Protein 1NXM (pdb70)

CATH classification: 2.60.120.10

Solvent-accessible surface area: 17260 Å² total; per-residue (Å²): 178,44,84,54,38,113,43,31,25,102,97,12,171,40,0,67,49,1,18,13,0,24,0,27,0,107,48,49,124,128,21,19,72,0,73,4,0,12,31,103,113,1,54,108,63,41,4,37,104,76,4,32,82,121,39,57,13,14,4,10,2,16,24,8,86,109,22,5,0,86,1,0,48,1,40,1,23,26,15,1,0,1,0,1,10,49,4,93,0,25,0,0,0,0,0,0,38,89,49,182,33,56,16,50,20,60,50,19,57,1,25,0,0,33,0,0,6,3,14,53,0,4,0,12,2,10,0,1,32,23,105,89,0,0,5,5,27,5,3,20,25,15,168,29,134,139,25,133,100,59,40,10,64,0,7,17,40,7,115,89,10,118,17,167,30,118,27,90,158,110,24,58,25,44,139,64,3,80,117,27,54,82,35,172,87,16,154,31,10,108,182,120,26,67,165,54,69,57,43,113,43,33,28,96,96,9,159,34,0,67,50,1,21,10,0,21,1,28,0,108,47,44,129,127,21,17,75,0,55,3,2,14,28,105,95,2,50,109,66,42,4,37,104,79,2,32,85,112,38,56,14,13,4,10,2,17,24,8,77,105,30,4,0,85,0,0,47,0,36,0,27,15,14,0,0,1,0,1,11,52,5,90,0,20,0,0,0,0,0,0,34,74,50,174,26,51,17,49,21,64,47,19,59,0,31,0,3,34,0,0,7,3,14,50,0,4,0,11,2,12,0,1,30,24,104,84,0,0,3,4,25,4,2,7,11,15,171,26,129,141,18,151,102,39,53,10,68,0,6,18,41,13,131,84,10,124,28,169,25,80,82,76,146,111,25,70,28,42,146,65,5,86,110,28,57,96,38,173,87,15,146,47,14,101,135,132,74,32

Foldseek 3Di:
DAADDDWAWDDDVLAPPKIKTFWHWDDDPVDTDTDQDDPVVVVVRPPDPVQCPVPAKDKDKDKDFAQAKDDFKQAQWKKKKAWDDAWKKWKKKAAQAPDDSHLGIDIDIGGRRMMMIGGRRITIMIGTHDRMTIMMMMTRDDDDPVLPVLMAGAAPPQVPRPDDHPCPPRHDYDPVNNDHHHSVPTDRHYPVSD/DLADDDWAWDAPVLAPPKIKTFWHWDDDPVDIDTPLDDPVVVVVRPNDPVQCVVPAKDKDKDKDFAQAKDFFKFFQWKKKKAWDDAWKKWKKKAQQADDDSHLGMDIDMGYRRMIMIGGHRITIMIGTHHGITIMMMMIRDDDDPLRVLSMAGAAPVQVVRPDDDPPNVRHDYDPVNNDHDHSVPIDRDYPVSD

Nearest PDB structures (foldseek):
  1nzc-assembly2_C  TM=9.655E-01  e=1.592E-36  Streptococcus suis
  6c46-assembly2_C  TM=8.383E-01  e=3.154E-16  Elizabethkingia anophelis NUHP1
  6c46-assembly3_E-2  TM=8.253E-01  e=4.400E-16  Elizabethkingia anophelis NUHP1
  2c0z-assembly1_A-2  TM=8.554E-01  e=1.452E-14  Streptomyces niveus NCIMB 11891
  7pwh-assembly1_AAA  TM=8.324E-01  e=3.340E-14  Streptomyces griseus

Secondary structure (DSSP, 8-state):
--SSPPPEEEE-TTSTT-EEEE--EEEETTEEEEEEEEHHHHTTTT--GGGGTT---EEEEEEEETTBEEEEEE-SS-EEEEE-SS--EEEEEEE-BSSTTTT-EEEEEE-TTEEEEE-TTEEEEEEE-SSEEEEEEEESS---GGGGGG-EE--TT-TTSS---S-STT-B--HHHHTSPPGGG--PBPGGG-/--SSPPPEEEE-TTSTT-EEEE--EEEETTEEEEEEEEHHHHGGGT--GGGGTT---EEEEEEEETTBEEEEEE-SS-EEEEE-SS--EEEEEEE-BSSTTTT-EEEEEE-TTEEEEE-TTEEEEEEE-SSEEEEEEEES----GGGGGG-EE--TT-TTSS---S-GGG-B--HHHHTPPPGGGS-PBPTTT-

Organism: Streptococcus suis (NCBI:txid1307)

Radius of gyration: 21.6 Å; Cα contacts (8 Å, |Δi|>4): 1024; chains: 2; bounding box: 50×59×51 Å

B-factor: mean 12.9, std 10.47, range [2.14, 67.16]

InterPro domains:
  IPR000888 dTDP-4-dehydrorhamnose 3,5-epimerase-like [PF00908] (17-188)
  IPR000888 dTDP-4-dehydrorhamnose 3,5-epimerase-like [PTHR21047] (11-188)
  IPR000888 dTDP-4-dehydrorhamnose 3,5-epimerase-like [cd00438] (17-183)
  IPR011051 RmlC-like cupin domain superfamily [SSF51182] (17-192)
  IPR014710 RmlC-like jelly roll fold [G3DSA:2.60.120.10] (1-197)

Sequence (388 aa):
NFFGKTLAARPVEEAIPGMMLEFDIPVHGDNRGWFFKENFQKEKKMMLPLGFPESFFAEGKLQNNVSSFSRKNVLRRGLHAEPWDKYISVADGGKVLGTWVDLREGETFGNTYQTVIDASKSSIFVPRGVANGFQVLSDFVAYSYLVNDYWWALELKPKYAFVNYADPSLDIKWENLEEAEVSEADENHPFLKDVKPLRKEDLNFFGKTLAARPVEAIPGMLEFDIPVHGDNRGWFKENFQKEKMLPLGFPESFFAEGKLQNNVSFSRKNVLRGLHAEPWDKYISSVADGGKVLGTWVDLREGETFGNTYQTVIDASKSSIFVPRGVANGFQVLSDFVAYSYLVNDYWALELKPKYAFVNYADPSLDIKWENLEEAEVSEADENHPFLKDVKPLRKEDL

Structure (mmCIF, N/CA/C/O backbone):
data_1NXM
#
_entry.id   1NXM
#
_cell.length_a   45.671
_cell.length_b   81.624
_cell.length_c   52.098
_cell.angle_alpha   90.00
_cell.angle_beta   108.80
_cell.angle_gamma   90.00
#
_symmetry.space_group_name_H-M   'P 1 21 1'
#
loop_
_entity.id
_entity.type
_entity.pdbx_description
1 polymer 'dTDP-6-deoxy-D-xylo-4-hexulose 3,5-epimerase'
2 water water
#
loop_
_atom_site.group_PDB
_atom_site.id
_atom_site.type_symbol
_atom_site.label_atom_id
_atom_site.label_alt_id
_atom_site.label_comp_id
_atom_site.label_asym_id
_atom_site.label_entity_id
_atom_site.label_seq_id
_atom_site.pdbx_PDB_ins_code
_atom_site.Cartn_x
_atom_site.Cartn_y
_atom_site.Cartn_z
_atom_site.occupancy
_atom_site.B_iso_or_equiv
_atom_site.auth_seq_id
_atom_site.auth_comp_id
_atom_site.auth_asym_id
_atom_site.auth_atom_id
_atom_site.pdbx_PDB_model_num
ATOM 1 N N . ASN A 1 4 ? -10.562 2.879 -2.093 1.00 21.23 4 ASN A N 1
ATOM 2 C CA . ASN A 1 4 ? -9.148 2.626 -2.488 1.00 20.91 4 ASN A CA 1
ATOM 3 C C . ASN A 1 4 ? -8.222 2.549 -1.280 1.00 18.34 4 ASN A C 1
ATOM 4 O O . ASN A 1 4 ? -7.159 3.192 -1.227 1.00 19.67 4 ASN A O 1
ATOM 9 N N . PHE A 1 5 ? -8.623 1.731 -0.317 1.00 14.19 5 PHE A N 1
ATOM 10 C CA . PHE A 1 5 ? -7.852 1.588 0.907 1.00 11.40 5 PHE A CA 1
ATOM 11 C C . PHE A 1 5 ? -7.729 0.122 1.289 1.00 9.91 5 PHE A C 1
ATOM 12 O O . PHE A 1 5 ? -6.625 -0.339 1.495 1.00 10.00 5 PHE A O 1
ATOM 20 N N . PHE A 1 6 ? -8.847 -0.592 1.373 1.00 8.29 6 PHE A N 1
ATOM 21 C CA . PHE A 1 6 ? -8.857 -1.981 1.831 1.00 8.05 6 PHE A CA 1
ATOM 22 C C . PHE A 1 6 ? -8.695 -2.994 0.702 1.00 7.91 6 PHE A C 1
ATOM 23 O O . PHE A 1 6 ? -9.135 -2.760 -0.421 1.00 9.35 6 PHE A O 1
ATOM 31 N N . GLY A 1 7 ? -8.063 -4.123 0.992 1.00 7.42 7 GLY A N 1
ATOM 32 C CA . GLY A 1 7 ? -8.089 -5.261 0.103 1.00 7.71 7 GLY A CA 1
ATOM 33 C C . GLY A 1 7 ? -7.172 -5.213 -1.098 1.00 8.30 7 GLY A C 1
ATOM 34 O O . GLY A 1 7 ? -7.349 -5.998 -2.014 1.00 9.67 7 GLY A O 1
ATOM 35 N N . LYS A 1 8 ? -6.219 -4.286 -1.134 1.00 7.76 8 LYS A N 1
ATOM 36 C CA . LYS A 1 8 ? -5.291 -4.215 -2.279 1.00 8.59 8 LYS A CA 1
ATOM 37 C C . LYS A 1 8 ? -4.405 -5.456 -2.346 1.00 8.75 8 LYS A C 1
ATOM 38 O O . LYS A 1 8 ? -4.125 -6.110 -1.346 1.00 9.74 8 LYS A O 1
ATOM 44 N N . THR A 1 9 ? -3.979 -5.779 -3.557 1.00 9.17 9 THR A N 1
ATOM 45 C CA . THR A 1 9 ? -2.950 -6.781 -3.780 1.00 9.69 9 THR A CA 1
ATOM 46 C C . THR A 1 9 ? -1.600 -6.139 -3.498 1.00 8.55 9 THR A C 1
ATOM 47 O O . THR A 1 9 ? -1.327 -5.005 -3.910 1.00 9.67 9 THR A O 1
ATOM 51 N N . LEU A 1 10 ? -0.756 -6.860 -2.787 1.00 7.98 10 LEU A N 1
ATOM 52 C CA . LEU A 1 10 ? 0.609 -6.426 -2.554 1.00 7.45 10 LEU A CA 1
ATOM 53 C C . LEU A 1 10 ? 1.337 -6.260 -3.898 1.00 7.55 10 LEU A C 1
ATOM 54 O O . LEU A 1 10 ? 1.376 -7.185 -4.698 1.00 9.05 10 LEU A O 1
ATOM 59 N N . ALA A 1 11 ? 1.879 -5.065 -4.122 1.00 7.84 11 ALA A N 1
ATOM 60 C CA . ALA A 1 11 ? 2.469 -4.725 -5.417 1.00 8.28 11 ALA A CA 1
ATOM 61 C C . ALA A 1 11 ? 3.438 -3.572 -5.242 1.00 8.51 11 ALA A C 1
ATOM 62 O O . ALA A 1 11 ? 3.318 -2.818 -4.301 1.00 9.00 11 ALA A O 1
ATOM 64 N N . ALA A 1 12 ? 4.352 -3.422 -6.198 1.00 8.20 12 ALA A N 1
ATOM 65 C CA . ALA A 1 12 ? 5.306 -2.332 -6.213 1.00 8.81 12 ALA A CA 1
ATOM 66 C C . ALA A 1 12 ? 5.339 -1.681 -7.570 1.00 9.25 12 ALA A C 1
ATOM 67 O O . ALA A 1 12 ? 5.260 -2.357 -8.590 1.00 10.96 12 ALA A O 1
ATOM 69 N N . ARG A 1 13 ? 5.485 -0.364 -7.592 1.00 8.97 13 ARG A N 1
ATOM 70 C CA . ARG A 1 13 ? 5.676 0.418 -8.813 1.00 9.11 13 ARG A CA 1
ATOM 71 C C . ARG A 1 13 ? 6.892 1.317 -8.615 1.00 9.52 13 ARG A C 1
ATOM 72 O O . ARG A 1 13 ? 6.989 2.045 -7.643 1.00 9.85 13 ARG A O 1
ATOM 80 N N . PRO A 1 14 ? 7.828 1.297 -9.541 1.00 9.59 14 PRO A N 1
ATOM 81 C CA . PRO A 1 14 ? 8.881 2.305 -9.530 1.00 9.94 14 PRO A CA 1
ATOM 82 C C . PRO A 1 14 ? 8.327 3.694 -9.769 1.00 10.01 14 PRO A C 1
ATOM 83 O O . PRO A 1 14 ? 7.314 3.897 -10.422 1.00 11.97 14 PRO A O 1
ATOM 87 N N . VAL A 1 15 ? 9.024 4.678 -9.231 1.00 10.07 15 VAL A N 1
ATOM 88 C CA . VAL A 1 15 ? 8.722 6.076 -9.472 1.00 10.27 15 VAL A CA 1
ATOM 89 C C . VAL A 1 15 ? 9.729 6.495 -10.533 1.00 10.19 15 VAL A C 1
ATOM 90 O O . VAL A 1 15 ? 10.921 6.620 -10.254 1.00 10.06 15 VAL A O 1
ATOM 94 N N A GLU A 1 16 ? 9.261 6.690 -11.756 0.70 11.47 16 GLU A N 1
ATOM 95 N N B GLU A 1 16 ? 9.257 6.661 -11.764 0.30 10.75 16 GLU A N 1
ATOM 96 C CA A GLU A 1 16 ? 10.176 6.898 -12.869 0.70 12.62 16 GLU A CA 1
ATOM 97 C CA B GLU A 1 16 ? 10.137 6.952 -12.892 0.30 11.27 16 GLU A CA 1
ATOM 98 C C A GLU A 1 16 ? 11.047 8.161 -12.755 0.70 11.82 16 GLU A C 1
ATOM 99 C C B GLU A 1 16 ? 11.091 8.111 -12.624 0.30 10.95 16 GLU A C 1
ATOM 100 O O A GLU A 1 16 ? 12.170 8.176 -13.240 0.70 12.34 16 GLU A O 1
ATOM 101 O O B GLU A 1 16 ? 12.297 8.002 -12.858 0.30 10.80 16 GLU A O 1
ATOM 112 N N . ALA A 1 17 ? 10.543 9.199 -12.094 1.00 10.68 17 ALA A N 1
ATOM 113 C CA . ALA A 1 17 ? 11.290 10.449 -11.953 1.00 10.21 17 ALA A CA 1
ATOM 114 C C . ALA A 1 17 ? 12.441 10.354 -10.942 1.00 9.14 17 ALA A C 1
ATOM 115 O O . ALA A 1 17 ? 13.372 11.172 -10.986 1.00 8.56 17 ALA A O 1
ATOM 117 N N . ILE A 1 18 ? 12.391 9.362 -10.048 1.00 8.20 18 ILE A N 1
ATOM 118 C CA . ILE A 1 18 ? 13.370 9.235 -8.967 1.00 7.94 18 ILE A CA 1
ATOM 119 C C . ILE A 1 18 ? 13.889 7.798 -8.919 1.00 7.82 18 ILE A C 1
ATOM 120 O O . ILE A 1 18 ? 13.306 6.937 -8.255 1.00 7.68 18 ILE A O 1
ATOM 125 N N . PRO A 1 19 ? 14.978 7.528 -9.634 1.00 7.87 19 PRO A N 1
ATOM 126 C CA . PRO A 1 19 ? 15.533 6.177 -9.698 1.00 8.65 19 PRO A CA 1
ATOM 127 C C . PRO A 1 19 ? 15.723 5.568 -8.322 1.00 8.15 19 PRO A C 1
ATOM 128 O O . PRO A 1 19 ? 16.201 6.215 -7.404 1.00 8.28 19 PRO A O 1
ATOM 132 N N . GLY A 1 20 ? 15.306 4.309 -8.179 1.00 7.13 20 GLY A N 1
ATOM 133 C CA . GLY A 1 20 ? 15.428 3.591 -6.926 1.00 7.37 20 GLY A CA 1
ATOM 134 C C . GLY A 1 20 ? 14.229 3.674 -6.008 1.00 7.04 20 GLY A C 1
ATOM 135 O O . GLY A 1 20 ? 14.056 2.851 -5.110 1.00 8.42 20 GLY A O 1
ATOM 136 N N A MET A 1 21 ? 13.392 4.677 -6.223 0.40 7.31 21 MET A N 1
ATOM 137 N N B MET A 1 21 ? 13.410 4.704 -6.158 0.60 6.49 21 MET A N 1
ATOM 138 C CA A MET A 1 21 ? 12.187 4.879 -5.434 0.40 7.38 21 MET A CA 1
ATOM 139 C CA B MET A 1 21 ? 12.214 4.778 -5.341 0.60 6.26 21 MET A CA 1
ATOM 140 C C A MET A 1 21 ? 11.105 3.860 -5.810 0.40 6.81 21 MET A C 1
ATOM 141 C C B MET A 1 21 ? 11.180 3.772 -5.786 0.60 6.12 21 MET A C 1
ATOM 142 O O A MET A 1 21 ? 10.862 3.638 -7.007 0.40 7.05 21 MET A O 1
ATOM 143 O O B MET A 1 21 ? 11.044 3.469 -6.976 0.60 7.31 21 MET A O 1
ATOM 152 N N . LEU A 1 22 ? 10.465 3.233 -4.827 1.00 6.33 22 LEU A N 1
ATOM 153 C CA . LEU A 1 22 ? 9.368 2.301 -5.071 1.00 6.92 22 LEU A CA 1
ATOM 154 C C . LEU A 1 22 ? 8.169 2.664 -4.247 1.00 6.94 22 LEU A C 1
ATOM 155 O O . LEU A 1 22 ? 8.302 2.990 -3.071 1.00 8.95 22 LEU A O 1
ATOM 160 N N . GLU A 1 23 ? 6.996 2.606 -4.854 1.00 6.42 23 GLU A N 1
ATOM 161 C CA . GLU A 1 23 ? 5.743 2.752 -4.133 1.00 7.19 23 GLU A CA 1
ATOM 162 C C . GLU A 1 23 ? 5.063 1.397 -4.027 1.00 6.88 23 GLU A C 1
ATOM 163 O O . GLU A 1 23 ? 4.948 0.706 -5.019 1.00 8.42 23 GLU A O 1
ATOM 169 N N . PHE A 1 24 ? 4.660 1.021 -2.823 1.00 6.87 24 PHE A N 1
ATOM 170 C CA . PHE A 1 24 ? 3.989 -0.236 -2.575 1.00 6.74 24 PHE A CA 1
ATOM 171 C C . PHE A 1 24 ? 2.535 -0.053 -2.210 1.00 6.51 24 PHE A C 1
ATOM 172 O O . PHE A 1 24 ? 2.182 0.778 -1.380 1.00 8.09 24 PHE A O 1
ATOM 180 N N . ASP A 1 25 ? 1.688 -0.874 -2.801 1.00 6.73 25 ASP A N 1
ATOM 181 C CA . ASP A 1 25 ? 0.347 -1.119 -2.279 1.00 6.41 25 ASP A CA 1
ATOM 182 C C . ASP A 1 25 ? 0.417 -2.215 -1.225 1.00 5.72 25 ASP A C 1
ATOM 183 O O . ASP A 1 25 ? 1.004 -3.287 -1.477 1.00 7.15 25 ASP A O 1
ATOM 188 N N . ILE A 1 26 ? -0.160 -1.943 -0.062 1.00 5.55 26 ILE A N 1
ATOM 189 C CA . ILE A 1 26 ? -0.155 -2.843 1.071 1.00 5.04 26 ILE A CA 1
ATOM 190 C C . ILE A 1 26 ? -1.567 -3.338 1.317 1.00 5.12 26 ILE A C 1
ATOM 191 O O . ILE A 1 26 ? -2.490 -2.516 1.452 1.00 5.90 26 ILE A O 1
ATOM 196 N N . PRO A 1 27 ? -1.755 -4.647 1.406 1.00 5.51 27 PRO A N 1
ATOM 197 C CA . PRO A 1 27 ? -3.079 -5.172 1.759 1.00 5.27 27 PRO A CA 1
ATOM 198 C C . PRO A 1 27 ? -3.476 -4.808 3.183 1.00 4.78 27 PRO A C 1
ATOM 199 O O . PRO A 1 27 ? -2.747 -5.101 4.121 1.00 6.02 27 PRO A O 1
ATOM 203 N N . VAL A 1 28 ? -4.618 -4.144 3.310 1.00 4.98 28 VAL A N 1
ATOM 204 C CA . VAL A 1 28 ? -5.202 -3.801 4.608 1.00 5.22 28 VAL A CA 1
ATOM 205 C C . VAL A 1 28 ? -6.585 -4.427 4.671 1.00 5.54 28 VAL A C 1
ATOM 206 O O . VAL A 1 28 ? -7.405 -4.241 3.769 1.00 6.60 28 VAL A O 1
ATOM 210 N N . HIS A 1 29 ? -6.817 -5.209 5.707 1.00 5.31 29 HIS A N 1
ATOM 211 C CA . HIS A 1 29 ? -8.027 -6.005 5.829 1.00 5.58 29 HIS A CA 1
ATOM 212 C C . HIS A 1 29 ? -8.863 -5.560 6.986 1.00 5.51 29 HIS A C 1
ATOM 213 O O . HIS A 1 29 ? -8.384 -5.576 8.105 1.00 5.45 29 HIS A O 1
ATOM 220 N N . GLY A 1 30 ? -10.114 -5.201 6.719 1.00 6.56 30 GLY A N 1
ATOM 221 C CA . GLY A 1 30 ? -11.060 -4.741 7.718 1.00 6.66 30 GLY A CA 1
ATOM 222 C C . GLY A 1 30 ? -11.916 -3.621 7.182 1.00 7.30 30 GLY A C 1
ATOM 223 O O . GLY A 1 30 ? -12.303 -3.623 6.013 1.00 8.83 30 GLY A O 1
ATOM 224 N N . ASP A 1 31 ? -12.235 -2.667 8.046 1.00 8.00 31 ASP A N 1
ATOM 225 C CA . ASP A 1 31 ? -13.041 -1.520 7.693 1.00 8.59 31 ASP A CA 1
ATOM 226 C C . ASP A 1 31 ? -12.746 -0.385 8.652 1.00 8.34 31 ASP A C 1
ATOM 227 O O . ASP A 1 31 ? -11.754 -0.456 9.370 1.00 9.26 31 ASP A O 1
ATOM 232 N N . ASN A 1 32 ? -13.592 0.643 8.674 1.00 8.92 32 ASN A N 1
ATOM 233 C CA . ASN A 1 32 ? -13.396 1.809 9.541 1.00 10.07 32 ASN A CA 1
ATOM 234 C C . ASN A 1 32 ? -13.260 1.463 11.025 1.00 9.12 32 ASN A C 1
ATOM 235 O O . ASN A 1 32 ? -12.657 2.215 11.798 1.00 10.53 32 ASN A O 1
ATOM 240 N N . ARG A 1 33 ? -13.845 0.346 11.437 1.00 7.59 33 ARG A N 1
ATOM 241 C CA . ARG A 1 33 ? -13.831 -0.064 12.846 1.00 6.98 33 ARG A CA 1
ATOM 242 C C . ARG A 1 33 ? -12.522 -0.692 13.295 1.00 7.00 33 ARG A C 1
ATOM 243 O O . ARG A 1 33 ? -12.253 -0.793 14.499 1.00 7.42 33 ARG A O 1
ATOM 251 N N . GLY A 1 34 ? -11.709 -1.141 12.349 1.00 6.78 34 GLY A N 1
ATOM 252 C CA . GLY A 1 34 ? -10.478 -1.814 12.695 1.00 7.42 34 GLY A CA 1
ATOM 253 C C . GLY A 1 34 ? -9.965 -2.643 11.538 1.00 6.79 34 GLY A C 1
ATOM 254 O O . GLY A 1 34 ? -10.731 -3.122 10.696 1.00 8.25 34 GLY A O 1
ATOM 255 N N . TRP A 1 35 ? -8.657 -2.827 11.499 1.00 5.32 35 TRP A N 1
ATOM 256 C CA . TRP A 1 35 ? -8.028 -3.558 10.407 1.00 4.57 35 TRP A CA 1
ATOM 257 C C . TRP A 1 35 ? -6.669 -4.088 10.781 1.00 4.51 35 TRP A C 1
ATOM 258 O O . TRP A 1 35 ? -6.147 -3.813 11.860 1.00 5.48 35 TRP A O 1
ATOM 269 N N A PHE A 1 36 ? -6.115 -4.878 9.865 0.30 4.42 36 PHE A N 1
ATOM 270 N N B PHE A 1 36 ? -6.076 -4.843 9.879 0.70 4.69 36 PHE A N 1
ATOM 271 C CA A PHE A 1 36 ? -4.816 -5.532 10.008 0.30 4.71 36 PHE A CA 1
ATOM 272 C CA B PHE A 1 36 ? -4.725 -5.344 10.081 0.70 5.55 36 PHE A CA 1
ATOM 273 C C A PHE A 1 36 ? -4.023 -5.347 8.707 0.30 4.71 36 PHE A C 1
ATOM 274 C C B PHE A 1 36 ? -4.018 -5.411 8.742 0.70 5.63 36 PHE A C 1
ATOM 275 O O A PHE A 1 36 ? -4.603 -5.234 7.627 0.30 4.42 36 PHE A O 1
ATOM 276 O O B PHE A 1 36 ? -4.641 -5.563 7.687 0.70 5.40 36 PHE A O 1
ATOM 291 N N . LYS A 1 37 ? -2.696 -5.299 8.810 1.00 5.11 37 LYS A N 1
ATOM 292 C CA . LYS A 1 37 ? -1.836 -5.386 7.639 1.00 4.72 37 LYS A CA 1
ATOM 293 C C . LYS A 1 37 ? -0.497 -5.994 7.987 1.00 5.64 37 LYS A C 1
AT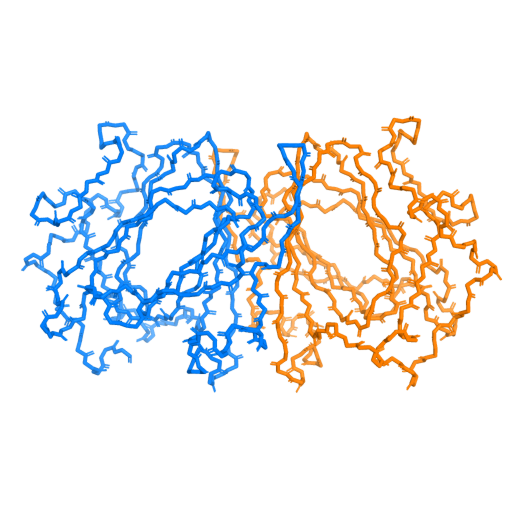OM 294 O O . LYS A 1 37 ? -0.013 -5.875 9.107 1.00 5.97 37 LYS A O 1
ATOM 300 N N . GLU A 1 38 ? 0.106 -6.597 6.984 1.00 6.16 38 GLU A N 1
ATOM 301 C CA . GLU A 1 38 ? 1.531 -6.891 6.987 1.00 6.60 38 GLU A CA 1
ATOM 302 C C . GLU A 1 38 ? 2.213 -5.700 6.325 1.00 7.43 38 GLU A C 1
ATOM 303 O O . GLU A 1 38 ? 2.244 -5.572 5.102 1.00 9.68 38 GLU A O 1
ATOM 309 N N . ASN A 1 39 ? 2.671 -4.764 7.137 1.00 7.31 39 ASN A N 1
ATOM 310 C CA . ASN A 1 39 ? 3.290 -3.548 6.651 1.00 8.04 39 ASN A CA 1
ATOM 311 C C . ASN A 1 39 ? 4.614 -3.758 5.920 1.00 8.14 39 ASN A C 1
ATOM 312 O O . ASN A 1 39 ? 4.943 -3.005 5.010 1.00 9.69 39 ASN A O 1
ATOM 317 N N . PHE A 1 40 ? 5.391 -4.731 6.353 1.00 8.36 40 PHE A N 1
ATOM 318 C CA . PHE A 1 40 ? 6.643 -5.104 5.723 1.00 8.56 40 PHE A CA 1
ATOM 319 C C . PHE A 1 40 ? 6.795 -6.600 5.841 1.00 8.02 40 PHE A C 1
ATOM 320 O O . PHE A 1 40 ? 6.588 -7.172 6.900 1.00 8.24 40 PHE A O 1
ATOM 328 N N . GLN A 1 41 ? 7.172 -7.246 4.751 1.00 8.19 41 GLN A N 1
ATOM 329 C CA . GLN A 1 41 ? 7.393 -8.681 4.749 1.00 8.30 41 GLN A CA 1
ATOM 330 C C . GLN A 1 41 ? 8.566 -8.956 3.809 1.00 7.75 41 GLN A C 1
ATOM 331 O O . GLN A 1 41 ? 8.459 -8.800 2.606 1.00 8.36 41 GLN A O 1
ATOM 337 N N . LYS A 1 42 ? 9.743 -9.208 4.376 1.00 8.53 42 LYS A N 1
ATOM 338 C CA . LYS A 1 42 ? 10.991 -9.193 3.606 1.00 8.58 42 LYS A CA 1
ATOM 339 C C . LYS A 1 42 ? 10.968 -10.217 2.463 1.00 9.08 42 LYS A C 1
ATOM 340 O O . LYS A 1 42 ? 11.373 -9.933 1.350 1.00 9.17 42 LYS A O 1
ATOM 346 N N . GLU A 1 43 ? 10.491 -11.416 2.752 1.00 9.31 43 GLU A N 1
ATOM 347 C CA . GLU A 1 43 ? 10.451 -12.499 1.761 1.00 10.83 43 GLU A CA 1
ATOM 348 C C . GLU A 1 43 ? 9.556 -12.195 0.555 1.00 9.74 43 GLU A C 1
ATOM 349 O O . GLU A 1 43 ? 9.893 -12.548 -0.576 1.00 11.68 43 GLU A O 1
ATOM 355 N N A LYS A 1 44 ? 8.450 -11.519 0.782 0.50 9.41 44 LYS A N 1
ATOM 356 N N B LYS A 1 44 ? 8.398 -11.580 0.810 0.50 10.06 44 LYS A N 1
ATOM 357 C CA A LYS A 1 44 ? 7.596 -11.131 -0.318 0.50 8.93 44 LYS A CA 1
ATOM 358 C CA B LYS A 1 44 ? 7.398 -11.222 -0.216 0.50 10.05 44 LYS A CA 1
ATOM 359 C C A LYS A 1 44 ? 8.065 -9.854 -0.998 0.50 8.81 44 LYS A C 1
ATOM 360 C C B LYS A 1 44 ? 7.785 -9.949 -0.969 0.50 9.96 44 LYS A C 1
ATOM 361 O O A LYS A 1 44 ? 7.884 -9.712 -2.208 0.50 8.61 44 LYS A O 1
ATOM 362 O O B LYS A 1 44 ? 7.301 -9.670 -2.074 0.50 10.37 44 LYS A O 1
ATOM 373 N N A MET A 1 45 ? 8.696 -8.934 -0.267 0.70 8.30 45 MET A N 1
ATOM 374 N N B MET A 1 45 ? 8.632 -9.142 -0.318 0.30 9.27 45 MET A N 1
ATOM 375 C CA A MET A 1 45 ? 8.992 -7.644 -0.886 0.70 8.68 45 MET A CA 1
ATOM 376 C CA B MET A 1 45 ? 8.987 -7.787 -0.793 0.30 9.20 45 MET A CA 1
ATOM 377 C C A MET A 1 45 ? 10.279 -7.656 -1.693 0.70 8.20 45 MET A C 1
ATOM 378 C C B MET A 1 45 ? 10.185 -7.773 -1.722 0.30 8.90 45 MET A C 1
ATOM 379 O O A MET A 1 45 ? 10.414 -6.878 -2.632 0.70 7.59 45 MET A O 1
ATOM 380 O O B MET A 1 45 ? 10.197 -7.038 -2.706 0.30 9.15 45 MET A O 1
ATOM 389 N N . LEU A 1 46 ? 11.203 -8.562 -1.387 1.00 8.57 46 LEU A N 1
ATOM 390 C CA . LEU A 1 46 ? 12.421 -8.666 -2.213 1.00 9.35 46 LEU A CA 1
ATOM 391 C C . LEU A 1 46 ? 12.076 -8.945 -3.696 1.00 9.73 46 LEU A C 1
ATOM 392 O O . LEU A 1 46 ? 12.565 -8.246 -4.602 1.00 10.81 46 LEU A O 1
ATOM 397 N N . PRO A 1 47 ? 11.245 -9.951 -3.993 1.00 10.75 47 PRO A N 1
ATOM 398 C CA . PRO A 1 47 ? 10.898 -10.185 -5.416 1.00 11.09 47 PRO A CA 1
ATOM 399 C C . PRO A 1 47 ? 10.130 -9.063 -6.115 1.00 11.40 47 PRO A C 1
ATOM 400 O O . PRO A 1 47 ? 10.111 -9.003 -7.332 1.00 12.56 47 PRO A O 1
ATOM 404 N N . LEU A 1 48 ? 9.492 -8.179 -5.356 1.00 11.15 48 LEU A N 1
ATOM 405 C CA . LEU A 1 48 ? 8.826 -6.997 -5.921 1.00 11.60 48 LEU A CA 1
ATOM 406 C C . LEU A 1 48 ? 9.776 -5.838 -6.203 1.00 11.76 48 LEU A C 1
ATOM 407 O O . LEU A 1 48 ? 9.365 -4.802 -6.719 1.00 14.37 48 LEU A O 1
ATOM 412 N N . GLY A 1 49 ? 11.035 -5.992 -5.809 1.00 11.12 49 GLY A N 1
ATOM 413 C CA . GLY A 1 49 ? 12.062 -5.020 -6.091 1.00 10.85 49 GLY A CA 1
ATOM 414 C C . GLY A 1 49 ? 12.613 -4.302 -4.870 1.00 10.33 49 GLY A C 1
ATOM 415 O O . GLY A 1 49 ? 13.498 -3.484 -5.017 1.00 10.38 49 GLY A O 1
ATOM 416 N N . PHE A 1 50 ? 12.115 -4.573 -3.671 1.00 9.74 50 PHE A N 1
ATOM 417 C CA . PHE A 1 50 ? 12.733 -3.992 -2.475 1.00 8.86 50 PHE A CA 1
ATOM 418 C C . PHE A 1 50 ? 14.215 -4.399 -2.475 1.00 8.87 50 PHE A C 1
ATOM 419 O O . PHE A 1 50 ? 14.511 -5.603 -2.611 1.00 9.24 50 PHE A O 1
ATOM 427 N N . PRO A 1 51 ? 15.157 -3.448 -2.404 1.00 8.54 51 PRO A N 1
ATOM 428 C CA . PRO A 1 51 ? 16.560 -3.805 -2.674 1.00 8.86 51 PRO A CA 1
ATOM 429 C C . PRO A 1 51 ? 17.239 -4.631 -1.586 1.00 8.28 51 PRO A C 1
ATOM 430 O O . PRO A 1 51 ? 17.155 -4.282 -0.406 1.00 7.98 51 PRO A O 1
ATOM 434 N N . GLU A 1 52 ? 17.919 -5.701 -1.995 1.00 8.93 52 GLU A N 1
ATOM 435 C CA . GLU A 1 52 ? 18.738 -6.479 -1.057 1.00 9.70 52 GLU A CA 1
ATOM 436 C C . GLU A 1 52 ? 19.768 -5.606 -0.335 1.00 9.33 52 GLU A C 1
ATOM 437 O O . GLU A 1 52 ? 20.092 -5.860 0.820 1.00 10.07 52 GLU A O 1
ATOM 443 N N . SER A 1 53 ? 20.247 -4.553 -0.982 1.00 9.08 53 SER A N 1
ATOM 444 C CA . SER A 1 53 ? 21.254 -3.683 -0.378 1.00 9.19 53 SER A CA 1
ATOM 445 C C . SER A 1 53 ? 20.757 -3.046 0.903 1.00 8.61 53 SER A C 1
ATOM 446 O O . SER A 1 53 ? 21.556 -2.700 1.751 1.00 9.84 53 SER A O 1
ATOM 449 N N . PHE A 1 54 ? 19.447 -2.939 1.076 1.00 7.84 54 PHE A N 1
ATOM 450 C CA . PHE A 1 54 ? 18.921 -2.404 2.336 1.00 7.75 54 PHE A CA 1
ATOM 451 C C . PHE A 1 54 ? 19.436 -3.171 3.553 1.00 7.63 54 PHE A C 1
ATOM 452 O O . PHE A 1 54 ? 19.697 -2.586 4.591 1.00 8.64 54 PHE A O 1
ATOM 460 N N . PHE A 1 55 ? 19.589 -4.486 3.376 1.00 7.79 55 PHE A N 1
ATOM 461 C CA . PHE A 1 55 ? 19.952 -5.400 4.436 1.00 7.79 55 PHE A CA 1
ATOM 462 C C . PHE A 1 55 ? 21.408 -5.746 4.544 1.00 7.24 55 PHE A C 1
ATOM 463 O O . PHE A 1 55 ? 21.783 -6.529 5.414 1.00 7.37 55 PHE A O 1
ATOM 471 N N . ALA A 1 56 ? 22.231 -5.167 3.680 1.00 7.39 56 ALA A N 1
ATOM 472 C CA . ALA A 1 56 ? 23.608 -5.622 3.521 1.00 7.49 56 ALA A CA 1
ATOM 473 C C . ALA A 1 56 ? 24.483 -5.540 4.760 1.00 7.20 56 ALA A C 1
ATOM 474 O O . ALA A 1 56 ? 25.416 -6.323 4.895 1.00 7.95 56 ALA A O 1
ATOM 476 N N . GLU A 1 57 ? 24.223 -4.589 5.654 1.00 7.60 57 GLU A N 1
ATOM 477 C CA . GLU A 1 57 ? 25.060 -4.412 6.854 1.00 7.53 57 GLU A CA 1
ATOM 478 C C . GLU A 1 57 ? 24.382 -4.930 8.112 1.00 7.01 57 GLU A C 1
ATOM 479 O O . GLU A 1 57 ? 24.929 -4.831 9.200 1.00 8.28 57 GLU A O 1
ATOM 485 N N . GLY A 1 58 ? 23.170 -5.447 7.993 1.00 7.39 58 GLY A N 1
ATOM 486 C CA . GLY A 1 58 ? 22.473 -5.964 9.158 1.00 7.93 58 GLY A CA 1
ATOM 487 C C . GLY A 1 58 ? 22.072 -4.866 10.156 1.00 7.90 58 GLY A C 1
ATOM 488 O O . GLY A 1 58 ? 21.963 -5.123 11.363 1.00 11.03 58 GLY A O 1
ATOM 489 N N . LYS A 1 59 ? 21.834 -3.661 9.680 1.00 6.76 59 LYS A N 1
ATOM 490 C CA . LYS A 1 59 ? 21.442 -2.555 10.554 1.00 6.67 59 LYS A CA 1
ATOM 491 C C . LYS A 1 59 ? 19.960 -2.279 10.413 1.00 7.30 59 LYS A C 1
ATOM 492 O O . LYS A 1 59 ? 19.424 -2.302 9.307 1.00 9.19 59 LYS A O 1
ATOM 498 N N . LEU A 1 60 ? 19.296 -1.993 11.528 1.00 6.01 60 LEU A N 1
ATOM 499 C CA . LEU A 1 60 ? 17.862 -1.796 11.528 1.00 6.04 60 LEU A CA 1
ATOM 500 C C . LEU A 1 60 ? 17.446 -0.852 12.635 1.00 4.94 60 LEU A C 1
ATOM 501 O O . LEU A 1 60 ? 17.792 -1.038 13.804 1.00 5.04 60 LEU A O 1
ATOM 506 N N . GLN A 1 61 ? 16.638 0.113 12.261 1.00 5.27 61 GLN A N 1
ATOM 507 C CA . GLN A 1 61 ? 16.008 1.034 13.203 1.00 4.96 61 GLN A CA 1
ATOM 508 C C . GLN A 1 61 ? 14.620 1.383 12.690 1.00 5.35 61 GLN A C 1
ATOM 509 O O . GLN A 1 61 ? 14.420 1.591 11.508 1.00 7.10 61 GLN A O 1
ATOM 515 N N . ASN A 1 62 ? 13.670 1.424 13.623 1.00 5.09 62 ASN A N 1
ATOM 516 C CA . ASN A 1 62 ? 12.292 1.831 13.330 1.00 5.36 62 ASN A CA 1
ATOM 517 C C . ASN A 1 62 ? 11.998 3.058 14.157 1.00 5.06 62 ASN A C 1
ATOM 518 O O . ASN A 1 62 ? 12.035 2.984 15.389 1.00 5.75 62 ASN A O 1
ATOM 523 N N . ASN A 1 63 ? 11.713 4.172 13.492 1.00 5.54 63 ASN A N 1
ATOM 524 C CA . ASN A 1 63 ? 11.307 5.398 14.144 1.00 5.42 63 ASN A CA 1
ATOM 525 C C . ASN A 1 63 ? 9.818 5.607 13.930 1.00 5.63 63 ASN A C 1
ATOM 526 O O . ASN A 1 63 ? 9.270 5.226 12.903 1.00 6.65 63 ASN A O 1
ATOM 531 N N . VAL A 1 64 ? 9.190 6.261 14.900 1.00 5.47 64 VAL A N 1
ATOM 532 C CA . VAL A 1 64 ? 7.789 6.622 14.800 1.00 5.57 64 VAL A CA 1
ATOM 533 C C . VAL A 1 64 ? 7.611 8.062 15.228 1.00 5.78 64 VAL A C 1
ATOM 534 O O . VAL A 1 64 ? 8.106 8.469 16.267 1.00 6.33 64 VAL A O 1
ATOM 538 N N A SER A 1 65 ? 6.880 8.829 14.442 0.70 6.33 65 SER A N 1
ATOM 539 N N B SER A 1 65 ? 6.908 8.825 14.389 0.30 6.06 65 SER A N 1
ATOM 540 C CA A SER A 1 65 ? 6.443 10.133 14.911 0.70 6.92 65 SER A CA 1
ATOM 541 C CA B SER A 1 65 ? 6.422 10.168 14.708 0.30 6.37 65 SER A CA 1
ATOM 542 C C A SER A 1 65 ? 4.927 10.205 14.829 0.70 6.56 65 SER A C 1
ATOM 543 C C B SER A 1 65 ? 4.898 10.086 14.892 0.30 5.85 65 SER A C 1
ATOM 544 O O A SER A 1 65 ? 4.286 9.746 13.876 0.70 8.00 65 SER A O 1
ATOM 545 O O B SER A 1 65 ? 4.208 9.310 14.231 0.30 6.35 65 SER A O 1
ATOM 550 N N . PHE A 1 66 ? 4.386 10.866 15.828 1.00 5.74 66 PHE A N 1
ATOM 551 C CA . PHE A 1 66 ? 2.952 11.073 15.971 1.00 5.74 66 PHE A CA 1
ATOM 552 C C . PHE A 1 66 ? 2.747 12.571 15.852 1.00 5.80 66 PHE A C 1
ATOM 553 O O . PHE A 1 66 ? 3.264 13.329 16.660 1.00 6.71 66 PHE A O 1
ATOM 561 N N . SER A 1 67 ? 1.991 12.993 14.834 1.00 5.92 67 SER A N 1
ATOM 562 C CA . SER A 1 67 ? 1.914 14.396 14.457 1.00 6.14 67 SER A CA 1
ATOM 563 C C . SER A 1 67 ? 0.503 14.803 14.138 1.00 5.48 67 SER A C 1
ATOM 564 O O . SER A 1 67 ? -0.283 13.991 13.682 1.00 6.64 67 SER A O 1
ATOM 567 N N . ARG A 1 68 ? 0.212 16.080 14.319 1.00 6.59 68 ARG A N 1
ATOM 568 C CA . ARG A 1 68 ? -1.112 16.625 14.091 1.00 7.25 68 ARG A CA 1
ATOM 569 C C . ARG A 1 68 ? -1.281 17.302 12.744 1.00 6.19 68 ARG A C 1
ATOM 570 O O . ARG A 1 68 ? -0.319 17.651 12.081 1.00 6.61 68 ARG A O 1
ATOM 578 N N . LYS A 1 69 ? -2.537 17.497 12.362 1.00 6.68 69 LYS A N 1
ATOM 579 C CA . LYS A 1 69 ? -2.897 18.139 11.112 1.00 5.94 69 LYS A CA 1
ATOM 580 C C . LYS A 1 69 ? -2.082 19.393 10.857 1.00 6.05 69 LYS A C 1
ATOM 581 O O . LYS A 1 69 ? -1.901 20.226 11.731 1.00 6.67 69 LYS A O 1
ATOM 587 N N . ASN A 1 70 ? -1.626 19.509 9.620 1.00 6.20 70 ASN A N 1
ATOM 588 C CA . ASN A 1 70 ? -0.875 20.658 9.082 1.00 6.77 70 ASN A CA 1
ATOM 589 C C . ASN A 1 70 ? 0.589 20.719 9.439 1.00 5.91 70 ASN A C 1
ATOM 590 O O . ASN A 1 70 ? 1.303 21.516 8.850 1.00 6.35 70 ASN A O 1
ATOM 595 N N . VAL A 1 71 ? 1.061 19.859 10.334 1.00 6.41 71 VAL A N 1
ATOM 596 C CA . VAL A 1 71 ? 2.497 19.701 10.554 1.00 5.80 71 VAL A CA 1
ATOM 597 C C . VAL A 1 71 ? 3.132 19.355 9.219 1.00 5.83 71 VAL A C 1
ATOM 598 O O . VAL A 1 71 ? 2.645 18.485 8.479 1.00 6.28 71 VAL A O 1
ATOM 602 N N . LEU A 1 72 ? 4.230 20.036 8.917 1.00 5.93 72 LEU A N 1
ATOM 603 C CA . LEU A 1 72 ? 4.923 19.863 7.659 1.00 5.85 72 LEU A CA 1
ATOM 604 C C . LEU A 1 72 ? 6.394 19.733 8.022 1.00 6.33 72 LEU A C 1
ATOM 605 O O . LEU A 1 72 ? 6.982 20.648 8.610 1.00 7.44 72 LEU A O 1
ATOM 610 N N A ARG A 1 73 ? 6.967 18.556 7.729 0.70 6.31 73 ARG A N 1
ATOM 611 N N B ARG A 1 73 ? 6.990 18.592 7.688 0.30 6.28 73 ARG A N 1
ATOM 612 C CA A ARG A 1 73 ? 8.359 18.223 8.006 0.70 7.38 73 ARG A CA 1
ATOM 613 C CA B ARG A 1 73 ? 8.379 18.334 8.008 0.30 6.94 73 ARG A CA 1
ATOM 614 C C A ARG A 1 73 ? 9.084 18.011 6.680 0.70 6.57 73 ARG A C 1
ATOM 615 C C B ARG A 1 73 ? 9.140 17.918 6.765 0.30 6.65 73 ARG A C 1
ATOM 616 O O A ARG A 1 73 ? 8.539 17.404 5.748 0.70 7.66 73 ARG A O 1
ATOM 617 O O B ARG A 1 73 ? 8.691 17.053 6.010 0.30 6.95 73 ARG A O 1
ATOM 632 N N . GLY A 1 74 ? 10.319 18.510 6.590 1.00 7.01 74 GLY A N 1
ATOM 633 C CA . GLY A 1 74 ? 11.159 18.228 5.451 1.00 7.45 74 GLY A CA 1
ATOM 634 C C . GLY A 1 74 ? 11.835 19.477 4.926 1.00 6.70 74 GLY A C 1
ATOM 635 O O . GLY A 1 74 ? 11.694 20.541 5.521 1.00 7.42 74 GLY A O 1
ATOM 636 N N . LEU A 1 75 ? 12.568 19.396 3.827 1.00 6.32 75 LEU A N 1
ATOM 637 C CA . LEU A 1 75 ? 12.808 18.183 3.049 1.00 6.41 75 LEU A CA 1
ATOM 638 C C . LEU A 1 75 ? 14.225 17.724 3.346 1.00 6.33 75 LEU A C 1
ATOM 639 O O . LEU A 1 75 ? 15.174 18.470 3.151 1.00 7.05 75 LEU A O 1
ATOM 644 N N . HIS A 1 76 ? 14.365 16.520 3.896 1.00 6.28 76 HIS A N 1
ATOM 645 C CA . HIS A 1 76 ? 15.629 16.025 4.417 1.00 6.87 76 HIS A CA 1
ATOM 646 C C . HIS A 1 76 ? 16.099 14.778 3.673 1.00 6.74 76 H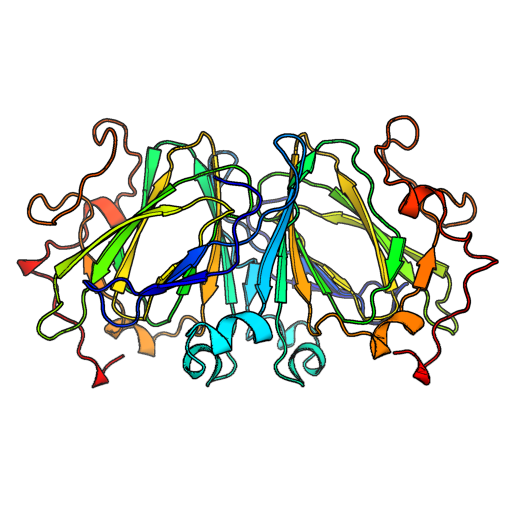IS A C 1
ATOM 647 O O . HIS A 1 76 ? 15.349 13.800 3.576 1.00 6.89 76 HIS A O 1
ATOM 654 N N . ALA A 1 77 ? 17.313 14.800 3.152 1.00 6.81 77 ALA A N 1
ATOM 655 C CA . ALA A 1 77 ? 17.983 13.629 2.596 1.00 7.64 77 ALA A CA 1
ATOM 656 C C . ALA A 1 77 ? 18.986 13.164 3.639 1.00 8.40 77 ALA A C 1
ATOM 657 O O . ALA A 1 77 ? 20.106 13.630 3.687 1.00 9.73 77 ALA A O 1
ATOM 659 N N . GLU A 1 78 ? 18.557 12.247 4.508 1.00 9.85 78 GLU A N 1
ATOM 660 C CA . GLU A 1 78 ? 19.417 11.682 5.540 1.00 10.52 78 GLU A CA 1
ATOM 661 C C . GLU A 1 78 ? 20.286 10.597 4.901 1.00 10.16 78 GLU A C 1
ATOM 662 O O . GLU A 1 78 ? 19.923 10.012 3.885 1.00 10.83 78 GLU A O 1
ATOM 668 N N . PRO A 1 79 ? 21.439 10.309 5.485 1.00 10.00 79 PRO A N 1
ATOM 669 C CA . PRO A 1 79 ? 22.401 9.415 4.835 1.00 10.80 79 PRO A CA 1
ATOM 670 C C . PRO A 1 79 ? 22.146 7.915 5.037 1.00 10.20 79 PRO A C 1
ATOM 671 O O . PRO A 1 79 ? 23.028 7.183 5.442 1.00 12.05 79 PRO A O 1
ATOM 675 N N . TRP A 1 80 ? 20.920 7.487 4.764 1.00 9.16 80 TRP A N 1
ATOM 676 C CA . TRP A 1 80 ? 20.487 6.093 4.852 1.00 8.71 80 TRP A CA 1
ATOM 677 C C . TRP A 1 80 ? 19.258 5.926 4.003 1.00 7.63 80 TRP A C 1
ATOM 678 O O . TRP A 1 80 ? 18.611 6.903 3.637 1.00 8.61 80 TRP A O 1
ATOM 689 N N . ASP A 1 81 ? 18.923 4.677 3.706 1.00 6.88 81 ASP A N 1
ATOM 690 C CA . ASP A 1 81 ? 17.703 4.339 3.003 1.00 6.41 81 ASP A CA 1
ATOM 691 C C . ASP A 1 81 ? 16.538 4.324 3.999 1.00 6.45 81 ASP A C 1
ATOM 692 O O . ASP A 1 81 ? 16.735 4.122 5.207 1.00 7.28 81 ASP A O 1
ATOM 697 N N . LYS A 1 82 ? 15.324 4.499 3.480 1.00 6.60 82 LYS A N 1
ATOM 698 C CA . LYS A 1 82 ? 14.135 4.552 4.313 1.00 7.08 82 LYS A CA 1
ATOM 699 C C . LYS A 1 82 ? 12.964 3.812 3.678 1.00 6.54 82 LYS A C 1
ATOM 700 O O . LYS A 1 82 ? 12.735 3.893 2.469 1.00 8.37 82 LYS A O 1
ATOM 706 N N . TYR A 1 83 ? 12.187 3.137 4.516 1.00 5.97 83 TYR A N 1
ATOM 707 C CA . TYR A 1 83 ? 10.914 2.554 4.132 1.00 5.77 83 TYR A CA 1
ATOM 708 C C . TYR A 1 83 ? 9.860 3.233 4.995 1.00 6.02 83 TYR A C 1
ATOM 709 O O . TYR A 1 83 ? 9.865 3.093 6.221 1.00 7.41 83 TYR A O 1
ATOM 718 N N . ILE A 1 84 ? 8.991 3.989 4.359 1.00 6.25 84 ILE A N 1
ATOM 719 C CA . ILE A 1 84 ? 8.043 4.871 5.026 1.00 6.69 84 ILE A CA 1
ATOM 720 C C . ILE A 1 84 ? 6.635 4.310 4.953 1.00 5.96 84 ILE A C 1
ATOM 721 O O . ILE A 1 84 ? 6.177 3.898 3.893 1.00 6.09 84 ILE A O 1
ATOM 726 N N . SER A 1 85 ? 5.946 4.372 6.086 1.00 6.33 85 SER A N 1
ATOM 727 C CA . SER A 1 85 ? 4.597 3.875 6.171 1.00 6.24 85 SER A CA 1
ATOM 728 C C . SER A 1 85 ? 3.789 4.669 7.187 1.00 6.10 85 SER A C 1
ATOM 729 O O . SER A 1 85 ? 4.335 5.456 7.956 1.00 6.86 85 SER A O 1
ATOM 732 N N . VAL A 1 86 ? 2.485 4.407 7.207 1.00 5.85 86 VAL A N 1
ATOM 733 C CA . VAL A 1 86 ? 1.573 4.933 8.197 1.00 5.49 86 VAL A CA 1
ATOM 734 C C . VAL A 1 86 ? 0.948 3.788 8.982 1.00 5.31 86 VAL A C 1
ATOM 735 O O . VAL A 1 86 ? 0.468 2.818 8.397 1.00 6.41 86 VAL A O 1
ATOM 739 N N . ALA A 1 87 ? 0.993 3.894 10.309 1.00 5.61 87 ALA A N 1
ATOM 740 C CA . ALA A 1 87 ? 0.585 2.817 11.203 1.00 6.29 87 ALA A CA 1
ATOM 741 C C . ALA A 1 87 ? -0.820 2.940 11.757 1.00 6.26 87 ALA A C 1
ATOM 742 O O . ALA A 1 87 ? -1.320 1.996 12.323 1.00 7.40 87 ALA A O 1
ATOM 744 N N . ASP A 1 88 ? -1.448 4.106 11.617 1.00 6.16 88 ASP A N 1
ATOM 745 C CA . ASP A 1 88 ? -2.790 4.305 12.093 1.00 6.65 88 ASP A CA 1
ATOM 746 C C . ASP A 1 88 ? -3.718 4.647 10.946 1.00 5.18 88 ASP A C 1
ATOM 747 O O . ASP A 1 88 ? -3.423 4.355 9.794 1.00 6.77 88 ASP A O 1
ATOM 752 N N . GLY A 1 89 ? -4.862 5.244 11.252 1.00 5.56 89 GLY A N 1
ATOM 753 C CA . GLY A 1 89 ? -5.825 5.592 10.234 1.00 6.33 89 GLY A CA 1
ATOM 754 C C . GLY A 1 89 ? -5.586 6.934 9.565 1.00 6.15 89 GLY A C 1
ATOM 755 O O . GLY A 1 89 ? -6.440 7.417 8.829 1.00 8.41 89 GLY A O 1
ATOM 756 N N . GLY A 1 90 ? -4.457 7.574 9.832 1.00 5.94 90 GLY A N 1
ATOM 757 C CA . GLY A 1 90 ? -4.182 8.894 9.291 1.00 6.00 90 GLY A CA 1
ATOM 758 C C . GLY A 1 90 ? -3.625 8.891 7.897 1.00 5.54 90 GLY A C 1
ATOM 759 O O . GLY A 1 90 ? -3.499 7.855 7.241 1.00 5.98 90 GLY A O 1
ATOM 760 N N . LYS A 1 91 ? -3.249 10.073 7.434 1.00 6.09 91 LYS A N 1
ATOM 761 C CA . LYS A 1 91 ? -2.697 10.205 6.114 1.00 6.94 91 LYS A CA 1
ATOM 762 C C . LYS A 1 91 ? -1.849 11.441 6.012 1.00 5.80 91 LYS A C 1
ATOM 763 O O . LYS A 1 91 ? -2.102 12.444 6.671 1.00 6.26 91 LYS A O 1
ATOM 769 N N . VAL A 1 92 ? -0.827 11.365 5.172 1.00 5.78 92 VAL A N 1
ATOM 770 C CA . VAL A 1 92 ? 0.0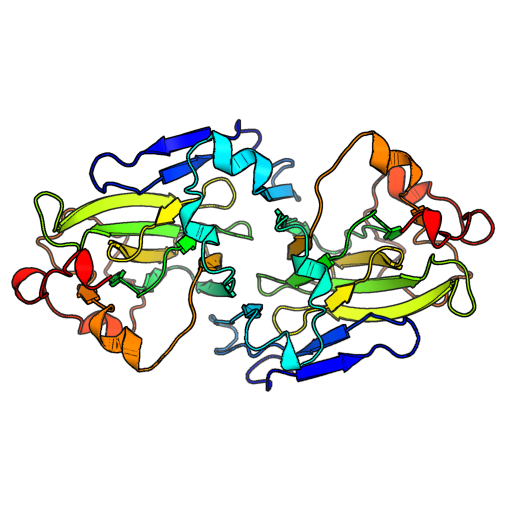48 12.482 4.870 1.00 5.76 92 VAL A CA 1
ATOM 771 C C . VAL A 1 92 ? 0.202 12.667 3.384 1.00 5.82 92 VAL A C 1
ATOM 772 O O . VAL A 1 92 ? 0.052 11.729 2.606 1.00 6.45 92 VAL A O 1
ATOM 776 N N . LEU A 1 93 ? 0.537 13.899 3.015 1.00 5.20 93 LEU A N 1
ATOM 777 C CA . LEU A 1 93 ? 1.011 14.202 1.667 1.00 6.00 93 LEU A CA 1
ATOM 778 C C . LEU A 1 93 ? 2.519 13.995 1.658 1.00 5.86 93 LEU A C 1
ATOM 779 O O . LEU A 1 93 ? 3.273 14.799 2.199 1.00 8.24 93 LEU A O 1
ATOM 784 N N . GLY A 1 94 ? 2.948 12.870 1.129 1.00 5.78 94 GLY A N 1
ATOM 785 C CA . GLY A 1 94 ? 4.357 12.559 1.033 1.00 6.08 94 GLY A CA 1
ATOM 786 C C . GLY A 1 94 ? 4.979 13.282 -0.136 1.00 5.91 94 GLY A C 1
ATOM 787 O O . GLY A 1 94 ? 4.365 13.413 -1.187 1.00 6.10 94 GLY A O 1
ATOM 788 N N . THR A 1 95 ? 6.197 13.770 0.079 1.00 5.50 95 THR A N 1
ATOM 789 C CA .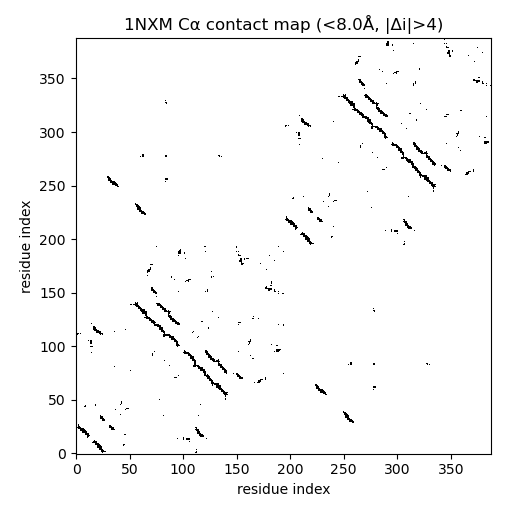 THR A 1 95 ? 6.873 14.634 -0.877 1.00 5.42 95 THR A CA 1
ATOM 790 C C . THR A 1 95 ? 8.351 14.308 -0.926 1.00 4.91 95 THR A C 1
ATOM 791 O O . THR A 1 95 ? 8.991 14.209 0.116 1.00 6.03 95 THR A O 1
ATOM 795 N N . TRP A 1 96 ? 8.871 14.190 -2.152 1.00 5.51 96 TRP A N 1
ATOM 796 C CA . TRP A 1 96 ? 10.265 13.816 -2.382 1.00 5.54 96 TRP A CA 1
ATOM 797 C C . TRP A 1 96 ? 10.895 14.714 -3.427 1.00 6.32 96 TRP A C 1
ATOM 798 O O . TRP A 1 96 ? 10.267 15.066 -4.425 1.00 6.37 96 TRP A O 1
ATOM 809 N N . VAL A 1 97 ? 12.152 15.070 -3.181 1.00 5.28 97 VAL A N 1
ATOM 810 C CA . VAL A 1 97 ? 12.983 15.793 -4.140 1.00 5.63 97 VAL A CA 1
ATOM 811 C C . VAL A 1 97 ? 14.330 15.089 -4.212 1.00 5.66 97 VAL A C 1
ATOM 812 O O . VAL A 1 97 ? 15.013 14.939 -3.203 1.00 5.99 97 VAL A O 1
ATOM 816 N N . ASP A 1 98 ? 14.731 14.674 -5.400 1.00 5.57 98 ASP A N 1
ATOM 817 C CA . ASP A 1 98 ? 15.991 13.956 -5.568 1.00 5.63 98 ASP A CA 1
ATOM 818 C C . ASP A 1 98 ? 17.133 14.959 -5.422 1.00 5.78 98 ASP A C 1
ATOM 819 O O . ASP A 1 98 ? 17.189 15.919 -6.174 1.00 6.36 98 ASP A O 1
ATOM 824 N N . LEU A 1 99 ? 18.018 14.736 -4.458 1.00 5.48 99 LEU A N 1
ATOM 825 C CA . LEU A 1 99 ? 19.193 15.612 -4.281 1.00 5.53 99 LEU A CA 1
ATOM 826 C C . LEU A 1 99 ? 20.513 14.973 -4.720 1.00 5.24 99 LEU A C 1
ATOM 827 O O . LEU A 1 99 ? 21.586 15.499 -4.436 1.00 6.48 99 LEU A O 1
ATOM 832 N N . ARG A 1 100 ? 20.445 13.893 -5.472 1.00 5.90 100 ARG A N 1
ATOM 833 C CA . ARG A 1 100 ? 21.621 13.233 -5.976 1.00 6.12 100 ARG A CA 1
ATOM 834 C C . ARG A 1 100 ? 22.113 13.908 -7.246 1.00 6.63 100 ARG A C 1
ATOM 835 O O . ARG A 1 100 ? 21.357 14.228 -8.156 1.00 6.55 100 ARG A O 1
ATOM 843 N N . GLU A 1 101 ? 23.418 14.098 -7.306 1.00 7.28 101 GLU A N 1
ATOM 844 C CA . GLU A 1 101 ? 24.057 14.618 -8.504 1.00 8.20 101 GLU A CA 1
ATOM 845 C C . GLU A 1 101 ? 23.739 13.720 -9.700 1.00 7.99 101 GLU A C 1
ATOM 846 O O . GLU A 1 101 ? 23.842 12.503 -9.613 1.00 8.56 101 GLU A O 1
ATOM 852 N N . GLY A 1 102 ? 23.404 14.359 -10.817 1.00 6.27 102 GLY A N 1
ATOM 853 C CA . GLY A 1 102 ? 23.073 13.670 -12.055 1.00 6.13 102 GLY A CA 1
ATOM 854 C C . GLY A 1 102 ? 21.820 14.230 -12.701 1.00 5.55 102 GLY A C 1
ATOM 855 O O . GLY A 1 102 ? 21.290 15.284 -12.317 1.00 6.16 102 GLY A O 1
ATOM 856 N N . GLU A 1 103 ? 21.315 13.484 -13.672 1.00 5.84 103 GLU A N 1
ATOM 857 C CA . GLU A 1 103 ? 20.242 13.957 -14.535 1.00 5.28 103 GLU A CA 1
ATOM 858 C C . GLU A 1 103 ? 18.881 14.031 -13.845 1.00 5.79 103 GLU A C 1
ATOM 859 O O . GLU A 1 103 ? 17.942 14.602 -14.392 1.00 7.14 103 GLU A O 1
ATOM 865 N N . THR A 1 104 ? 18.758 13.471 -12.644 1.00 4.70 104 THR A N 1
ATOM 866 C CA . THR A 1 104 ? 17.498 13.543 -11.895 1.00 5.22 104 THR A CA 1
ATOM 867 C C . THR A 1 104 ? 17.552 14.519 -10.714 1.00 4.94 104 THR A C 1
ATOM 868 O O . THR A 1 104 ? 16.588 14.597 -9.959 1.00 5.42 104 THR A O 1
ATOM 872 N N . PHE A 1 105 ? 18.629 15.305 -10.590 1.00 5.06 105 PHE A N 1
ATOM 873 C CA . PHE A 1 105 ? 18.717 16.274 -9.516 1.00 5.30 105 PHE A CA 1
ATOM 874 C C . PHE A 1 105 ? 17.535 17.241 -9.621 1.00 5.71 105 PHE A C 1
ATOM 875 O O . PHE A 1 105 ? 17.278 17.841 -10.650 1.00 6.48 105 PHE A O 1
ATOM 883 N N . GLY A 1 106 ? 16.793 17.402 -8.530 1.00 6.02 106 GLY A N 1
ATOM 884 C CA . GLY A 1 106 ? 15.634 18.270 -8.476 1.00 6.56 106 GLY A CA 1
ATOM 885 C C . GLY A 1 106 ? 14.328 17.611 -8.868 1.00 6.26 106 GLY A C 1
ATOM 886 O O . GLY A 1 106 ? 13.278 18.211 -8.721 1.00 7.50 106 GLY A O 1
ATOM 887 N N . ASN A 1 107 ? 14.363 16.383 -9.392 1.00 5.75 107 ASN A N 1
ATOM 888 C CA . ASN A 1 107 ? 13.131 15.713 -9.763 1.00 6.20 107 ASN A CA 1
ATOM 889 C C . ASN A 1 107 ? 12.290 15.445 -8.517 1.00 5.97 107 ASN A C 1
ATOM 890 O O . ASN A 1 107 ? 12.821 15.260 -7.425 1.00 7.24 107 ASN A O 1
ATOM 895 N N . THR A 1 108 ? 10.983 15.411 -8.687 1.00 6.87 108 THR A N 1
ATOM 896 C CA . THR A 1 108 ? 10.087 15.290 -7.550 1.00 6.11 108 THR A CA 1
ATOM 897 C C . THR A 1 108 ? 9.047 14.195 -7.740 1.00 6.58 108 THR A C 1
ATOM 898 O O . THR A 1 108 ? 8.783 13.720 -8.845 1.00 6.93 108 THR A O 1
ATOM 902 N N . TYR A 1 109 ? 8.437 13.836 -6.628 1.00 6.20 109 TYR A N 1
ATOM 903 C CA . TYR A 1 109 ? 7.260 12.974 -6.598 1.00 6.33 109 TYR A CA 1
ATOM 904 C C . TYR A 1 109 ? 6.446 13.344 -5.367 1.00 5.62 109 TYR A C 1
ATOM 905 O O . TYR A 1 109 ? 7.004 13.728 -4.362 1.00 6.05 109 TYR A O 1
ATOM 914 N N . GLN A 1 110 ? 5.131 13.214 -5.466 1.00 5.87 110 GLN A N 1
ATOM 915 C CA . GLN A 1 110 ? 4.230 13.372 -4.332 1.00 5.74 110 GLN A CA 1
ATOM 916 C C . GLN A 1 110 ? 3.142 12.332 -4.413 1.00 5.69 110 GLN A C 1
ATOM 917 O O . GLN A 1 110 ? 2.658 11.998 -5.500 1.00 6.58 110 GLN A O 1
ATOM 923 N N . THR A 1 111 ? 2.708 11.851 -3.256 1.00 6.49 111 THR A N 1
ATOM 924 C CA . THR A 1 111 ? 1.580 10.926 -3.187 1.00 6.90 111 THR A CA 1
ATOM 925 C C . THR A 1 111 ? 1.022 10.942 -1.789 1.00 6.66 111 THR A C 1
ATOM 926 O O . THR A 1 111 ? 1.723 11.301 -0.843 1.00 7.21 111 THR A O 1
ATOM 930 N N . VAL A 1 112 ? -0.240 10.565 -1.656 1.00 6.96 112 VAL A N 1
ATOM 931 C CA . VAL A 1 112 ? -0.808 10.405 -0.318 1.00 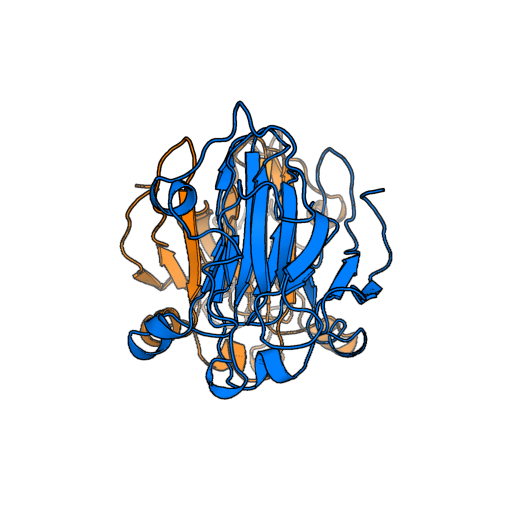7.71 112 VAL A CA 1
ATOM 932 C C . VAL A 1 112 ? -0.366 9.073 0.285 1.00 7.30 112 VAL A C 1
ATOM 933 O O . VAL A 1 112 ? -0.551 8.028 -0.318 1.00 9.96 112 VAL A O 1
ATOM 937 N N . ILE A 1 113 ? 0.241 9.131 1.463 1.00 6.86 113 ILE A N 1
ATOM 938 C CA . ILE A 1 113 ? 0.619 7.940 2.211 1.00 7.09 113 ILE A CA 1
ATOM 939 C C . ILE A 1 113 ? -0.404 7.720 3.298 1.00 6.65 113 ILE A C 1
ATOM 940 O O . ILE A 1 113 ? -0.645 8.596 4.124 1.00 7.06 113 ILE A O 1
ATOM 945 N N . ASP A 1 114 ? -0.971 6.518 3.311 1.00 6.92 114 ASP A N 1
ATOM 946 C CA . ASP A 1 114 ? -1.874 6.081 4.374 1.00 7.02 114 ASP A CA 1
ATOM 947 C C . ASP A 1 114 ? -1.473 4.643 4.695 1.00 6.04 114 ASP A C 1
ATOM 948 O O . ASP A 1 114 ? -0.485 4.151 4.165 1.00 6.65 114 ASP A O 1
ATOM 953 N N . ALA A 1 115 ? -2.239 3.946 5.513 1.00 5.91 115 ALA A N 1
ATOM 954 C CA . ALA A 1 115 ? -1.857 2.598 5.916 1.00 5.90 115 ALA A CA 1
ATOM 955 C C . ALA A 1 115 ? -1.772 1.613 4.754 1.00 5.46 115 ALA A C 1
ATOM 956 O O . ALA A 1 115 ? -1.121 0.574 4.888 1.00 6.24 115 ALA A O 1
ATOM 958 N N . SER A 1 116 ? -2.412 1.946 3.635 1.00 5.17 116 SER A N 1
ATOM 959 C CA . SER A 1 116 ? -2.422 1.067 2.468 1.00 5.22 116 SER A CA 1
ATOM 960 C C . SER A 1 116 ? -1.351 1.350 1.424 1.00 4.90 116 SER A C 1
ATOM 961 O O . SER A 1 116 ? -1.333 0.7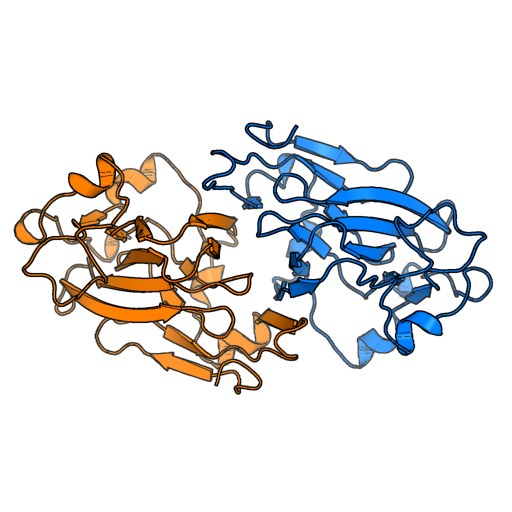21 0.369 1.00 5.63 116 SER A O 1
ATOM 964 N N . LYS A 1 117 ? -0.437 2.266 1.713 1.00 5.51 117 LYS A N 1
ATOM 965 C CA . LYS A 1 117 ? 0.632 2.644 0.788 1.00 6.61 117 LYS A CA 1
ATOM 966 C C . LYS A 1 117 ? 1.914 2.880 1.548 1.00 6.63 117 LYS A C 1
ATOM 967 O O . LYS A 1 117 ? 1.924 3.568 2.542 1.00 9.21 117 LYS A O 1
ATOM 973 N N A SER A 1 118 ? 3.011 2.303 1.077 0.40 6.53 118 SER A N 1
ATOM 974 N N B SER A 1 118 ? 3.008 2.314 1.078 0.60 6.43 118 SER A N 1
ATOM 975 C CA A SER A 1 118 ? 4.319 2.515 1.697 0.40 5.78 118 SER A CA 1
ATOM 976 C CA B SER A 1 118 ? 4.303 2.586 1.681 0.60 6.17 118 SER A CA 1
ATOM 977 C C A SER A 1 118 ? 5.360 2.791 0.610 0.40 6.00 118 SER A C 1
ATOM 978 C C B SER A 1 118 ? 5.259 3.006 0.571 0.60 6.40 118 SER A C 1
ATOM 979 O O A SER A 1 118 ? 5.201 2.336 -0.519 0.40 6.05 118 SER A O 1
ATOM 980 O O B SER A 1 118 ? 4.940 2.897 -0.631 0.60 6.70 118 SER A O 1
ATOM 985 N N . ILE A 1 119 ? 6.418 3.522 0.956 1.00 6.34 119 ILE A N 1
ATOM 986 C CA . ILE A 1 119 ? 7.375 4.069 -0.008 1.00 6.50 119 ILE A CA 1
ATOM 987 C C . ILE A 1 119 ? 8.791 3.694 0.403 1.00 5.67 119 ILE A C 1
ATOM 988 O O . ILE A 1 119 ? 9.184 3.911 1.546 1.00 6.75 119 ILE A O 1
ATOM 993 N N . PHE A 1 120 ? 9.562 3.174 -0.534 1.00 6.02 120 PHE A N 1
ATOM 994 C CA . PHE A 1 120 ? 10.999 3.001 -0.374 1.00 5.81 120 PHE A CA 1
ATOM 995 C C . PHE A 1 120 ? 11.740 4.212 -0.964 1.00 5.99 120 PHE A C 1
ATOM 996 O O . PHE A 1 120 ? 11.556 4.550 -2.142 1.00 6.77 120 PHE A O 1
ATOM 1004 N N . VAL A 1 121 ? 12.551 4.873 -0.140 1.00 5.88 121 VAL A N 1
ATOM 1005 C CA . VAL A 1 121 ? 13.259 6.092 -0.483 1.00 6.56 121 VAL A CA 1
ATOM 1006 C C . VAL A 1 121 ? 14.761 5.825 -0.426 1.00 6.78 121 VAL A C 1
ATOM 1007 O O . VAL A 1 121 ? 15.305 5.649 0.675 1.00 6.30 121 VAL A O 1
ATOM 1011 N N . PRO A 1 122 ? 15.459 5.818 -1.558 1.00 6.71 122 PRO A N 1
ATOM 1012 C CA . PRO A 1 122 ? 16.906 5.623 -1.521 1.00 7.48 122 PRO A CA 1
ATOM 1013 C C . PRO A 1 122 ? 17.623 6.795 -0.841 1.00 7.15 122 PRO A C 1
ATOM 1014 O O . PRO A 1 122 ? 17.199 7.948 -0.973 1.00 7.54 122 PRO A O 1
ATOM 1018 N N . ARG A 1 123 ? 18.743 6.497 -0.213 1.00 7.13 123 ARG A N 1
ATOM 1019 C CA . ARG A 1 123 ? 19.630 7.518 0.311 1.00 7.38 123 ARG A CA 1
ATOM 1020 C C . ARG A 1 123 ? 19.946 8.522 -0.795 1.00 7.36 123 ARG A C 1
ATOM 1021 O O . ARG A 1 123 ? 20.281 8.149 -1.929 1.00 8.00 123 ARG A O 1
ATOM 1029 N N . GLY A 1 124 ? 19.849 9.801 -0.457 1.00 7.05 124 GLY A N 1
ATOM 1030 C CA . GLY A 1 124 ? 20.079 10.881 -1.394 1.00 7.60 124 GLY A CA 1
ATOM 1031 C C . GLY A 1 124 ? 18.837 11.587 -1.875 1.00 7.26 124 GLY A C 1
ATOM 1032 O O . GLY A 1 124 ? 18.913 12.620 -2.497 1.00 7.71 124 GLY A O 1
ATOM 1033 N N . VAL A 1 125 ? 17.684 10.972 -1.642 1.00 6.69 125 VAL A N 1
ATOM 1034 C CA . VAL A 1 125 ? 16.415 11.575 -2.005 1.00 6.29 125 VAL A CA 1
ATOM 1035 C C . VAL A 1 125 ? 15.803 12.212 -0.769 1.00 5.93 125 VAL A C 1
ATOM 1036 O O . VAL A 1 125 ? 15.592 11.558 0.238 1.00 7.78 125 VAL A O 1
ATOM 1040 N N . ALA A 1 126 ? 15.538 13.508 -0.837 1.00 5.58 126 ALA A N 1
ATOM 1041 C CA . ALA A 1 126 ? 14.972 14.219 0.297 1.00 5.58 126 ALA A CA 1
ATOM 1042 C C . ALA A 1 126 ? 13.521 13.838 0.499 1.00 5.60 126 ALA A C 1
ATOM 1043 O O . ALA A 1 126 ? 12.762 13.698 -0.446 1.00 6.93 126 ALA A O 1
ATOM 1045 N N . ASN A 1 127 ? 13.159 13.680 1.761 1.00 5.78 127 ASN A N 1
ATOM 1046 C CA . ASN A 1 127 ? 11.862 13.206 2.212 1.00 6.04 127 ASN A CA 1
ATOM 1047 C C . ASN A 1 127 ? 11.166 14.257 3.054 1.00 5.63 127 ASN A C 1
ATOM 1048 O O . ASN A 1 127 ? 11.795 14.964 3.863 1.00 6.61 127 ASN A O 1
ATOM 1053 N N . GLY A 1 128 ? 9.855 14.343 2.916 1.00 5.51 128 GLY A N 1
ATOM 1054 C CA . GLY A 1 128 ? 9.037 15.210 3.737 1.00 6.30 128 GLY A CA 1
ATOM 1055 C C . GLY A 1 128 ? 7.583 14.808 3.679 1.00 5.67 128 GLY A C 1
ATOM 1056 O O . GLY A 1 128 ? 7.188 13.923 2.918 1.00 5.52 128 GLY A O 1
ATOM 1057 N N . PHE A 1 129 ? 6.768 15.467 4.489 1.00 5.92 129 PHE A N 1
ATOM 1058 C CA . PHE A 1 129 ? 5.346 15.215 4.516 1.00 6.49 129 PHE A CA 1
ATOM 1059 C C . PHE A 1 129 ? 4.610 16.366 5.156 1.00 5.85 129 PHE A C 1
ATOM 1060 O O . PHE A 1 129 ? 5.158 17.127 5.954 1.00 6.32 129 PHE A O 1
ATOM 1068 N N . GLN A 1 130 ? 3.343 16.497 4.778 1.00 5.88 130 GLN A N 1
ATOM 1069 C CA . GLN A 1 130 ? 2.402 17.336 5.506 1.00 5.69 130 GLN A CA 1
ATOM 1070 C C . GLN A 1 130 ? 1.234 16.478 5.974 1.00 5.46 130 GLN A C 1
ATOM 1071 O O . GLN A 1 130 ? 0.667 15.716 5.201 1.00 5.73 130 GLN A O 1
ATOM 1077 N N . VAL A 1 131 ? 0.861 16.613 7.241 1.00 4.76 131 VAL A N 1
ATOM 1078 C CA . VAL A 1 131 ? -0.197 15.782 7.821 1.00 5.27 131 VAL A CA 1
ATOM 1079 C C . VAL A 1 131 ? -1.545 16.271 7.336 1.00 5.51 131 VAL A C 1
ATOM 1080 O O . VAL A 1 131 ? -1.864 17.452 7.481 1.00 5.74 131 VAL A O 1
ATOM 1084 N N . LEU A 1 132 ? -2.340 15.388 6.724 1.00 6.23 132 LEU A N 1
ATOM 1085 C CA . LEU A 1 132 ? -3.650 15.725 6.185 1.00 7.28 132 LEU A CA 1
ATOM 1086 C C . LEU A 1 132 ? -4.814 15.396 7.117 1.00 7.37 132 LEU A C 1
ATOM 1087 O O . LEU A 1 132 ? -5.818 16.091 7.135 1.00 8.58 132 LEU A O 1
ATOM 1092 N N . SER A 1 133 ? -4.686 14.315 7.857 1.00 7.59 133 SER A N 1
ATOM 1093 C CA . SER A 1 133 ? -5.665 13.881 8.822 1.00 7.67 133 SER A CA 1
ATOM 1094 C C . SER A 1 133 ? -5.480 14.638 10.144 1.00 7.87 133 SER A C 1
ATOM 1095 O O . SER A 1 133 ? -4.546 15.412 10.302 1.00 8.82 133 SER A O 1
ATOM 1098 N N . ASP A 1 134 ? -6.386 14.443 11.092 1.00 8.22 134 ASP A N 1
ATOM 1099 C CA . ASP A 1 134 ? -6.281 15.129 12.374 1.00 8.17 134 ASP A CA 1
ATOM 1100 C C . ASP A 1 134 ? -4.981 14.792 13.095 1.00 7.47 134 ASP A C 1
ATOM 1101 O O . ASP A 1 134 ? -4.355 15.673 13.697 1.00 7.64 134 ASP A O 1
ATOM 1106 N N . PHE A 1 135 ? -4.572 13.530 13.008 1.00 6.58 135 PHE A N 1
ATOM 1107 C CA . PHE A 1 135 ? -3.291 13.059 13.504 1.00 7.14 135 PHE A CA 1
ATOM 1108 C C . PHE A 1 135 ? -2.831 11.909 12.621 1.00 6.23 135 PHE A C 1
ATOM 1109 O O . PHE A 1 135 ? -3.620 11.309 11.877 1.00 6.80 135 PHE A O 1
ATOM 1117 N N . VAL A 1 136 ? -1.554 11.563 12.736 1.00 5.81 136 VAL A N 1
ATOM 1118 C CA . VAL A 1 136 ? -1.006 10.426 12.013 1.00 5.90 136 VAL A CA 1
ATOM 1119 C C . VAL A 1 136 ? 0.154 9.804 12.774 1.00 5.32 136 VAL A C 1
ATOM 1120 O O . VAL A 1 136 ? 0.933 10.515 13.408 1.00 6.17 136 VAL A O 1
ATOM 1124 N N . ALA A 1 137 ? 0.244 8.481 12.678 1.00 5.18 137 ALA A N 1
ATOM 1125 C CA . ALA A 1 137 ? 1.361 7.708 13.187 1.00 5.11 137 ALA A CA 1
ATOM 1126 C C . ALA A 1 137 ? 2.218 7.324 11.992 1.00 5.27 137 ALA A C 1
ATOM 1127 O O . ALA A 1 137 ? 1.827 6.500 11.161 1.00 7.35 137 ALA A O 1
ATOM 1129 N N . TYR A 1 138 ? 3.373 7.968 11.885 1.00 5.66 138 TYR A N 1
ATOM 1130 C CA . TYR A 1 138 ? 4.274 7.854 10.728 1.00 5.37 138 TYR A CA 1
ATOM 1131 C C . TYR A 1 138 ? 5.423 6.956 11.185 1.00 5.90 138 TYR A C 1
ATOM 1132 O O . TYR A 1 138 ? 6.163 7.333 12.076 1.00 7.25 138 TYR A O 1
ATOM 1141 N N . SER A 1 139 ? 5.525 5.767 10.603 1.00 6.41 139 SER A N 1
ATOM 1142 C CA . SER A 1 139 ? 6.415 4.715 11.054 1.00 6.72 139 SER A CA 1
ATOM 1143 C C . SER A 1 139 ? 7.347 4.326 9.941 1.00 7.28 139 SER A C 1
ATOM 1144 O O . SER A 1 139 ? 6.883 3.926 8.858 1.00 7.79 139 SER A O 1
ATOM 1147 N N . TYR A 1 140 ? 8.662 4.446 10.155 1.00 6.74 140 TYR A N 1
ATOM 1148 C CA . TYR A 1 140 ? 9.609 4.156 9.093 1.00 6.94 140 TYR A CA 1
ATOM 1149 C C . TYR A 1 140 ? 10.763 3.308 9.568 1.00 6.05 140 TYR A C 1
ATOM 1150 O O . TYR A 1 140 ? 11.095 3.286 10.755 1.00 6.70 140 TYR A O 1
ATOM 1159 N N . LEU A 1 141 ? 11.349 2.586 8.623 1.00 5.68 141 LEU A N 1
ATOM 1160 C CA . LEU A 1 141 ? 12.504 1.756 8.865 1.00 6.00 141 LEU A CA 1
ATOM 1161 C C . LEU A 1 141 ? 13.696 2.415 8.166 1.00 5.90 141 LEU A C 1
ATOM 1162 O O . LEU A 1 141 ? 13.585 2.851 7.021 1.00 7.80 141 LEU A O 1
ATOM 1167 N N . VAL A 1 142 ? 14.861 2.387 8.802 1.00 5.94 142 VAL A N 1
ATOM 1168 C CA . VAL A 1 142 ? 16.097 2.834 8.213 1.00 5.62 142 VAL A CA 1
ATOM 1169 C C . VAL A 1 142 ? 17.172 1.789 8.432 1.00 5.07 142 VAL A C 1
ATOM 1170 O O . VAL A 1 142 ? 17.068 0.937 9.325 1.00 5.52 142 VAL A O 1
ATOM 1174 N N . ASN A 1 143 ? 18.223 1.895 7.621 1.00 5.24 143 ASN A N 1
ATOM 1175 C CA . ASN A 1 143 ? 19.294 0.912 7.637 1.00 5.19 143 ASN A CA 1
ATOM 1176 C C . ASN A 1 143 ? 20.653 1.476 7.999 1.00 4.79 143 ASN A C 1
ATOM 1177 O O . ASN A 1 143 ? 21.679 0.925 7.608 1.00 5.56 143 ASN A O 1
ATOM 1182 N N . ASP A 1 144 ? 20.679 2.535 8.793 1.00 5.46 144 ASP A N 1
ATOM 1183 C CA . ASP A 1 144 ? 21.929 2.985 9.383 1.00 5.00 144 ASP A CA 1
ATOM 1184 C C . ASP A 1 144 ? 21.565 3.827 10.595 1.00 5.29 144 ASP A C 1
ATOM 1185 O O . ASP A 1 144 ? 20.401 4.177 10.792 1.00 6.91 144 ASP A O 1
ATOM 1190 N N . TYR A 1 145 ? 22.577 4.100 11.394 1.00 6.19 145 TYR A N 1
ATOM 1191 C CA . TYR A 1 145 ? 22.429 4.796 12.667 1.00 6.44 145 TYR A CA 1
ATOM 1192 C C . TYR A 1 145 ? 23.176 6.116 12.596 1.00 7.91 145 TYR A C 1
ATOM 1193 O O . TYR A 1 145 ? 24.155 6.286 11.883 1.00 7.18 145 TYR A O 1
ATOM 1202 N N A TRP A 1 146 ? 22.700 7.081 13.356 0.70 9.80 146 TRP A N 1
ATOM 1203 N N B TRP A 1 146 ? 22.771 7.059 13.446 0.30 8.26 146 TRP A N 1
ATOM 1204 C CA A TRP A 1 146 ? 23.354 8.372 13.420 0.70 11.33 146 TRP A CA 1
ATOM 1205 C CA B TRP A 1 146 ? 23.500 8.322 13.537 0.30 8.83 146 TRP A CA 1
ATOM 1206 C C A TRP A 1 146 ? 24.839 8.226 13.845 0.70 10.87 146 TRP A C 1
ATOM 1207 C C B TRP A 1 146 ? 24.965 8.079 13.780 0.30 9.41 146 TRP A C 1
ATOM 1208 O O A TRP A 1 146 ? 25.134 7.462 14.763 0.70 12.12 146 TRP A O 1
ATOM 1209 O O B TRP A 1 146 ? 25.376 7.156 14.498 0.30 9.03 146 TRP A O 1
ATOM 1230 N N . ALA A 1 147 ? 25.767 8.919 13.164 1.00 10.48 147 ALA A N 1
ATOM 1231 C CA . ALA A 1 147 ? 27.189 8.942 13.488 1.00 11.25 147 ALA A CA 1
ATOM 1232 C C . ALA A 1 147 ? 27.736 10.319 13.105 1.00 11.42 147 ALA A C 1
ATOM 1233 O O . ALA A 1 147 ? 27.278 10.938 12.147 1.00 10.89 147 ALA A O 1
ATOM 1235 N N . LEU A 1 148 ? 28.710 10.806 13.864 1.00 11.69 148 LEU A N 1
ATOM 1236 C CA . LEU A 1 148 ? 29.275 12.115 13.584 1.00 11.50 148 LEU A CA 1
ATOM 1237 C C . LEU A 1 148 ? 29.826 12.173 12.167 1.00 11.19 148 LEU A C 1
ATOM 1238 O O . LEU A 1 148 ? 29.660 13.172 11.489 1.00 11.00 148 LEU A O 1
ATOM 1243 N N . GLU A 1 149 ? 30.436 11.072 11.717 1.00 12.05 149 GLU A N 1
ATOM 1244 C CA . GLU A 1 149 ? 31.073 11.011 10.405 1.00 12.79 149 GLU A CA 1
ATOM 1245 C C . GLU A 1 149 ? 30.059 11.124 9.266 1.00 11.63 149 GLU A C 1
ATOM 1246 O O . GLU A 1 149 ? 30.431 11.458 8.150 1.00 12.20 149 GLU A O 1
ATOM 1252 N N . LEU A 1 150 ? 28.786 10.853 9.555 1.00 10.31 150 LEU A N 1
ATOM 1253 C CA . LEU A 1 150 ? 27.717 10.977 8.546 1.00 9.38 150 LEU A CA 1
ATOM 1254 C C . LEU A 1 150 ? 27.134 12.367 8.419 1.00 10.30 150 LEU A C 1
ATOM 1255 O O . LEU A 1 150 ? 26.431 12.647 7.473 1.00 10.00 150 LEU A O 1
ATOM 1260 N N . LYS A 1 151 ? 27.465 13.249 9.355 1.00 12.00 151 LYS A N 1
ATOM 1261 C CA . LYS A 1 151 ? 26.872 14.573 9.383 1.00 13.43 151 LYS A CA 1
ATOM 1262 C C . LYS A 1 151 ? 27.068 15.329 8.062 1.00 13.00 151 LYS A C 1
ATOM 1263 O O . LYS A 1 151 ? 26.110 15.897 7.540 1.00 12.48 151 LYS A O 1
ATOM 1269 N N . PRO A 1 152 ? 28.273 15.334 7.499 1.00 13.06 152 PRO A N 1
ATOM 1270 C CA . PRO A 1 152 ? 28.481 16.018 6.220 1.00 13.27 152 PRO A CA 1
ATOM 1271 C C . PRO A 1 152 ? 27.750 15.419 5.027 1.00 12.81 152 PRO A C 1
ATOM 1272 O O . PRO A 1 152 ? 27.764 16.034 3.967 1.00 14.33 152 PRO A O 1
ATOM 1276 N N . LYS A 1 153 ? 27.110 14.269 5.199 1.00 11.74 153 LYS A N 1
ATOM 1277 C CA . LYS A 1 153 ? 26.481 13.542 4.099 1.00 12.45 153 LYS A CA 1
ATOM 1278 C C . LYS A 1 153 ? 24.975 13.767 4.019 1.00 12.08 153 LYS A C 1
ATOM 1279 O O . LYS A 1 153 ? 24.305 13.227 3.142 1.00 14.66 153 LYS A O 1
ATOM 1285 N N . TYR A 1 154 ? 24.434 14.515 4.972 1.00 10.81 154 TYR A N 1
ATOM 1286 C CA . TYR A 1 154 ? 23.046 14.959 4.858 1.00 10.73 154 TYR A CA 1
ATOM 1287 C C . TYR A 1 154 ? 22.927 16.059 3.782 1.00 10.77 154 TYR A C 1
ATOM 1288 O O . TYR A 1 154 ? 23.862 16.831 3.548 1.00 12.03 154 TYR A O 1
ATOM 1297 N N . ALA A 1 155 ? 21.766 16.162 3.175 1.00 9.67 155 ALA A N 1
ATOM 1298 C CA . ALA A 1 155 ? 21.419 17.350 2.399 1.00 9.32 155 ALA A CA 1
ATOM 1299 C C . ALA A 1 155 ? 19.980 17.692 2.730 1.00 8.22 155 ALA A C 1
ATOM 1300 O O . ALA A 1 155 ? 19.195 16.834 3.087 1.00 9.78 155 ALA A O 1
ATOM 1302 N N . PHE A 1 156 ? 19.662 18.973 2.615 1.00 7.53 156 PHE A N 1
ATOM 1303 C CA . PHE A 1 156 ? 18.367 19.546 2.949 1.00 7.90 156 PHE A CA 1
ATOM 1304 C C . PHE A 1 156 ? 17.937 20.507 1.870 1.00 7.08 156 PHE A C 1
ATOM 1305 O O . PHE A 1 156 ? 18.770 21.217 1.306 1.00 8.30 156 PHE A O 1
ATOM 1313 N N . VAL A 1 157 ? 16.642 20.569 1.613 1.00 6.64 157 VAL A N 1
ATOM 1314 C CA . VAL A 1 157 ? 16.130 21.629 0.752 1.00 6.03 157 VAL A CA 1
ATOM 1315 C C . VAL A 1 157 ? 14.844 22.194 1.319 1.00 6.14 157 VAL A C 1
ATOM 1316 O O . VAL A 1 157 ? 14.047 21.491 1.932 1.00 6.31 157 VAL A O 1
ATOM 1320 N N . ASN A 1 158 ? 14.666 23.489 1.119 1.00 5.59 158 ASN A N 1
ATOM 1321 C CA . ASN A 1 158 ? 13.564 24.216 1.732 1.00 5.80 158 ASN A CA 1
ATOM 1322 C C . ASN A 1 158 ? 12.213 23.817 1.167 1.00 5.97 158 ASN A C 1
ATOM 1323 O O . ASN A 1 158 ? 11.984 23.931 -0.027 1.00 6.82 158 ASN A O 1
ATOM 1328 N N . TYR A 1 159 ? 11.294 23.447 2.060 1.00 5.98 159 TYR A N 1
ATOM 1329 C CA . TYR A 1 159 ? 9.945 23.037 1.680 1.00 6.05 159 TYR A CA 1
ATOM 1330 C C . TYR A 1 159 ? 9.207 24.100 0.862 1.00 6.95 159 TYR A C 1
ATOM 1331 O O . TYR A 1 159 ? 8.337 23.761 0.056 1.00 7.04 159 TYR A O 1
ATOM 1340 N N . ALA A 1 160 ? 9.570 25.359 1.096 1.00 6.61 160 ALA A N 1
ATOM 1341 C CA . ALA A 1 160 ? 8.838 26.499 0.533 1.00 6.90 160 ALA A CA 1
ATOM 1342 C C . ALA A 1 160 ? 9.542 27.137 -0.675 1.00 7.25 160 ALA A C 1
ATOM 1343 O O . ALA A 1 160 ? 9.117 28.212 -1.130 1.00 8.66 160 ALA A O 1
ATOM 1345 N N . ASP A 1 161 ? 10.590 26.493 -1.211 1.00 6.69 161 ASP A N 1
ATOM 1346 C CA . ASP A 1 161 ? 11.218 27.010 -2.432 1.00 6.33 161 ASP A CA 1
ATOM 1347 C C . ASP A 1 161 ? 10.216 26.876 -3.559 1.00 6.61 161 ASP A C 1
ATOM 1348 O O . ASP A 1 161 ? 9.864 25.738 -3.932 1.00 6.35 161 ASP A O 1
ATOM 1353 N N . PRO A 1 162 ? 9.724 28.003 -4.104 1.00 7.10 162 PRO A N 1
ATOM 1354 C CA . PRO A 1 162 ? 8.618 27.922 -5.060 1.00 8.10 162 PRO A CA 1
ATOM 1355 C C . PRO A 1 162 ? 9.023 27.344 -6.417 1.00 8.37 162 PRO A C 1
ATOM 1356 O O . PRO A 1 162 ? 8.147 27.056 -7.238 1.00 10.64 162 PRO A O 1
ATOM 1360 N N . SER A 1 163 ? 10.319 27.211 -6.674 1.00 7.76 163 SER A N 1
ATOM 1361 C CA . SER A 1 163 ? 10.790 26.592 -7.902 1.00 8.77 163 SER A CA 1
ATOM 1362 C C . SER A 1 163 ? 10.751 25.068 -7.911 1.00 8.19 163 SER A C 1
ATOM 1363 O O . SER A 1 163 ? 10.912 24.442 -8.960 1.00 9.30 163 SER A O 1
ATOM 1366 N N . LEU A 1 164 ? 10.554 24.451 -6.747 1.00 6.67 164 LEU A N 1
ATOM 1367 C CA . LEU A 1 164 ? 10.406 23.000 -6.666 1.00 7.21 164 LEU A CA 1
ATOM 1368 C C . LEU A 1 164 ? 9.099 22.604 -7.314 1.00 6.80 164 LEU A C 1
ATOM 1369 O O . LEU A 1 164 ? 8.076 23.279 -7.134 1.00 6.64 164 LEU A O 1
ATOM 1374 N N . ASP A 1 165 ? 9.111 21.490 -8.031 1.00 6.82 165 ASP A N 1
ATOM 1375 C CA . ASP A 1 165 ? 7.936 20.974 -8.690 1.00 7.87 165 ASP A CA 1
ATOM 1376 C C . ASP A 1 165 ? 7.078 20.170 -7.712 1.00 7.27 165 ASP A C 1
ATOM 1377 O O . ASP A 1 165 ? 6.840 18.963 -7.883 1.00 7.68 165 ASP A O 1
ATOM 1382 N N . ILE A 1 166 ? 6.608 20.860 -6.666 1.00 7.30 166 ILE A N 1
ATOM 1383 C CA . ILE A 1 166 ? 5.745 20.311 -5.613 1.00 6.89 166 ILE A CA 1
ATOM 1384 C C . ILE A 1 166 ? 4.735 21.352 -5.203 1.00 6.85 166 ILE A C 1
ATOM 1385 O O . ILE A 1 166 ? 4.938 22.536 -5.434 1.00 7.56 166 ILE A O 1
ATOM 1390 N N . LYS A 1 167 ? 3.660 20.914 -4.584 1.00 6.52 167 LYS A N 1
ATOM 1391 C CA . LYS A 1 167 ? 2.743 21.815 -3.902 1.00 6.84 167 LYS A CA 1
ATOM 1392 C C . LYS A 1 167 ? 2.345 21.161 -2.603 1.00 6.48 167 LYS A C 1
ATOM 1393 O O . LYS A 1 167 ? 2.167 19.944 -2.533 1.00 7.88 167 LYS A O 1
ATOM 1399 N N . TRP A 1 168 ? 2.145 21.979 -1.575 1.00 6.54 168 TRP A N 1
ATOM 1400 C CA . TRP A 1 168 ? 1.668 21.493 -0.296 1.00 7.22 168 TRP A CA 1
ATOM 1401 C C . TRP A 1 168 ? 0.163 21.691 -0.158 1.00 8.42 168 TRP A C 1
ATOM 1402 O O . TRP A 1 168 ? -0.439 22.528 -0.854 1.00 9.26 168 TRP A O 1
ATOM 1413 N N . GLU A 1 169 ? -0.440 20.920 0.739 1.00 8.78 169 GLU A N 1
ATOM 1414 C CA . GLU A 1 169 ? -1.879 20.998 0.989 1.00 9.87 169 GLU A CA 1
ATOM 1415 C C . GLU A 1 169 ? -2.263 22.351 1.552 1.00 9.30 169 GLU A C 1
ATOM 1416 O O . GLU A 1 169 ? -3.227 22.962 1.118 1.00 9.95 169 GLU A O 1
ATOM 1422 N N . ASN A 1 170 ? -1.516 22.801 2.538 1.00 8.00 170 ASN A N 1
ATOM 1423 C CA . ASN A 1 170 ? -1.862 24.027 3.230 1.00 8.44 170 ASN A CA 1
ATOM 1424 C C . ASN A 1 170 ? -0.591 24.714 3.682 1.00 9.11 170 ASN A C 1
ATOM 1425 O O . ASN A 1 170 ? -0.086 24.524 4.779 1.00 8.13 170 ASN A O 1
ATOM 1430 N N . LEU A 1 171 ? -0.016 25.466 2.773 1.00 10.30 171 LEU A N 1
ATOM 1431 C CA . LEU A 1 171 ? 1.214 26.147 3.032 1.00 11.44 171 LEU A CA 1
ATOM 1432 C C . LEU A 1 171 ? 0.955 27.240 4.083 1.00 11.70 171 LEU A C 1
ATOM 1433 O O . LEU A 1 171 ? 1.772 27.407 5.000 1.00 13.08 171 LEU A O 1
ATOM 1438 N N . GLU A 1 172 ? -0.192 27.940 3.998 1.00 11.68 172 GLU A N 1
ATOM 1439 C CA . GLU A 1 172 ? -0.535 29.058 4.913 1.00 12.95 172 GLU A CA 1
ATOM 1440 C C . GLU A 1 172 ? -0.605 28.699 6.371 1.00 13.08 172 GLU A C 1
ATOM 1441 O O . GLU A 1 172 ? -0.310 29.541 7.232 1.00 15.42 172 GLU A O 1
ATOM 1447 N N . GLU A 1 173 ? -1.088 27.492 6.651 1.00 11.93 173 GLU A N 1
ATOM 1448 C CA . GLU A 1 173 ? -1.280 27.036 8.032 1.00 11.81 173 GLU A CA 1
ATOM 1449 C C . GLU A 1 173 ? -0.276 25.956 8.437 1.00 10.51 173 GLU A C 1
ATOM 1450 O O . GLU A 1 173 ? -0.451 25.276 9.456 1.00 11.95 173 GLU A O 1
ATOM 1456 N N . ALA A 1 174 ? 0.758 25.781 7.635 1.00 9.18 174 ALA A N 1
ATOM 1457 C CA . ALA A 1 174 ? 1.762 24.760 7.911 1.00 8.60 174 ALA A CA 1
ATOM 1458 C C . ALA A 1 174 ? 2.415 25.038 9.267 1.00 8.72 174 ALA A C 1
ATOM 1459 O O . ALA A 1 174 ? 2.701 26.175 9.637 1.00 10.60 174 ALA A O 1
ATOM 1461 N N . GLU A 1 175 ? 2.663 23.972 10.001 1.00 7.75 175 GLU A N 1
ATOM 1462 C CA . GLU A 1 175 ? 3.374 24.037 11.265 1.00 7.41 175 GLU A CA 1
ATOM 1463 C C . GLU A 1 175 ? 4.752 23.425 11.054 1.00 7.63 175 GLU A C 1
ATOM 1464 O O . GLU A 1 175 ? 4.881 22.238 10.840 1.00 7.43 175 GLU A O 1
ATOM 1470 N N . VAL A 1 176 ? 5.758 24.289 11.057 1.00 7.48 176 VAL A N 1
ATOM 1471 C CA . VAL A 1 176 ? 7.077 23.963 10.582 1.00 8.06 176 VAL A CA 1
ATOM 1472 C C . VAL A 1 176 ? 8.127 24.311 11.618 1.00 8.51 176 VAL A C 1
ATOM 1473 O O . VAL A 1 176 ? 8.043 25.358 12.263 1.00 9.69 176 VAL A O 1
ATOM 1477 N N . SER A 1 177 ? 9.137 23.466 11.773 1.00 8.13 177 SER A N 1
ATOM 1478 C CA . SER A 1 177 ? 10.234 23.749 12.712 1.00 8.45 177 SER A CA 1
ATOM 1479 C C . SER A 1 177 ? 11.077 24.932 12.237 1.00 8.48 177 SER A C 1
ATOM 1480 O O . SER A 1 177 ? 11.117 25.265 11.054 1.00 8.60 177 SER A O 1
ATOM 1483 N N . GLU A 1 178 ? 11.787 25.576 13.170 1.00 9.16 178 GLU A N 1
ATOM 1484 C CA . GLU A 1 178 ? 12.705 26.642 12.789 1.00 9.72 178 GLU A CA 1
ATOM 1485 C C . GLU A 1 178 ? 13.784 26.157 11.818 1.00 9.00 178 GLU A C 1
ATOM 1486 O O . GLU A 1 178 ? 14.150 26.854 10.874 1.00 9.78 178 GLU A O 1
ATOM 1492 N N . ALA A 1 179 ? 14.288 24.960 12.039 1.00 9.16 179 ALA A N 1
ATOM 1493 C CA . ALA A 1 179 ? 15.295 24.414 11.133 1.00 8.93 179 ALA A CA 1
ATOM 1494 C C . ALA A 1 179 ? 14.717 24.275 9.719 1.00 9.18 179 ALA A C 1
ATOM 1495 O O . ALA A 1 179 ? 15.371 24.639 8.733 1.00 9.37 179 ALA A O 1
ATOM 1497 N N . ASP A 1 180 ? 13.503 23.746 9.599 1.00 8.07 180 ASP A N 1
ATOM 1498 C CA . ASP A 1 180 ? 12.924 23.531 8.273 1.00 7.49 180 ASP A CA 1
ATOM 1499 C C . ASP A 1 180 ? 12.592 24.853 7.583 1.00 8.17 180 ASP A C 1
ATOM 1500 O O . ASP A 1 180 ? 12.608 24.937 6.366 1.00 8.86 180 ASP A O 1
ATOM 1505 N N . GLU A 1 181 ? 12.311 25.899 8.346 1.00 8.41 181 GLU A N 1
ATOM 1506 C CA . GLU A 1 181 ? 12.080 27.198 7.718 1.00 9.28 181 GLU A CA 1
ATOM 1507 C C . GLU A 1 181 ? 13.320 27.727 7.017 1.00 9.02 181 GLU A C 1
ATOM 1508 O O . GLU A 1 181 ? 13.214 28.561 6.120 1.00 9.94 181 GLU A O 1
ATOM 1514 N N . ASN A 1 182 ? 14.496 27.272 7.452 1.00 9.25 182 ASN A N 1
ATOM 1515 C CA . ASN A 1 182 ? 15.760 27.872 7.059 1.00 9.35 182 ASN A CA 1
ATOM 1516 C C . ASN A 1 182 ? 16.699 27.015 6.205 1.00 9.09 182 ASN A C 1
ATOM 1517 O O . ASN A 1 182 ? 17.799 27.435 5.889 1.00 11.01 182 ASN A O 1
ATOM 1522 N N . HIS A 1 183 ? 16.243 25.858 5.741 1.00 8.51 183 HIS A N 1
ATOM 1523 C CA . HIS A 1 183 ? 17.050 25.073 4.827 1.00 8.05 183 HIS A CA 1
ATOM 1524 C C . HIS A 1 183 ? 17.253 25.837 3.525 1.00 7.87 183 HIS A C 1
ATOM 1525 O O . HIS A 1 183 ? 16.435 26.682 3.166 1.00 7.47 183 HIS A O 1
ATOM 1532 N N . PRO A 1 184 ? 18.335 25.554 2.815 1.00 7.39 184 PRO A N 1
ATOM 1533 C CA . PRO A 1 184 ? 18.621 26.279 1.571 1.00 7.49 184 PRO A CA 1
ATOM 1534 C C . PRO A 1 184 ? 17.598 25.963 0.482 1.00 6.80 184 PRO A C 1
ATOM 1535 O O . PRO A 1 184 ? 17.049 24.879 0.418 1.00 6.58 184 PRO A O 1
ATOM 1539 N N . PHE A 1 185 ? 17.395 26.926 -0.406 1.00 6.77 185 PHE A N 1
ATOM 1540 C CA . PHE A 1 185 ? 16.666 26.681 -1.631 1.00 6.33 185 PHE A CA 1
ATOM 1541 C C . PHE A 1 185 ? 17.477 25.757 -2.522 1.00 5.97 185 PHE A C 1
ATOM 1542 O O . PHE A 1 185 ? 18.674 25.624 -2.335 1.00 6.36 185 PHE A O 1
ATOM 1550 N N . LEU A 1 186 ? 16.834 25.146 -3.516 1.00 5.89 186 LEU A N 1
ATOM 1551 C CA . LEU A 1 186 ? 17.494 24.146 -4.355 1.00 6.28 186 LEU A CA 1
ATOM 1552 C C . LEU A 1 186 ? 18.764 24.687 -5.003 1.00 6.43 186 LEU A C 1
ATOM 1553 O O . LEU A 1 186 ? 19.770 23.966 -5.106 1.00 7.24 186 LEU A O 1
ATOM 1558 N N . LYS A 1 187 ? 18.739 25.950 -5.421 1.00 6.42 187 LYS A N 1
ATOM 1559 C CA . LYS A 1 187 ? 19.891 26.567 -6.099 1.00 7.42 187 LYS A CA 1
ATOM 1560 C C . LYS A 1 187 ? 21.143 26.582 -5.243 1.00 7.78 187 LYS A C 1
ATOM 1561 O O . LYS A 1 187 ? 22.250 26.753 -5.760 1.00 9.27 187 LYS A O 1
ATOM 1567 N N . ASP A 1 188 ? 20.967 26.475 -3.934 1.00 7.43 188 ASP A N 1
ATOM 1568 C CA . ASP A 1 188 ? 22.075 26.493 -2.959 1.00 9.11 188 ASP A CA 1
ATOM 1569 C C . ASP A 1 188 ? 22.383 25.135 -2.336 1.00 9.36 188 ASP A C 1
ATOM 1570 O O . ASP A 1 188 ? 23.186 25.053 -1.408 1.00 11.23 188 ASP A O 1
ATOM 1575 N N . VAL A 1 189 ? 21.755 24.082 -2.833 1.00 8.22 189 VAL A N 1
ATOM 1576 C CA . VAL A 1 189 ? 22.062 22.729 -2.422 1.00 8.49 189 VAL A CA 1
ATOM 1577 C C . VAL A 1 189 ? 23.241 22.215 -3.227 1.00 9.09 189 VAL A C 1
ATOM 1578 O O . VAL A 1 189 ? 23.291 22.366 -4.425 1.00 9.99 189 VAL A O 1
ATOM 1582 N N . LYS A 1 190 ? 24.207 21.623 -2.555 1.00 9.49 190 LYS A N 1
ATOM 1583 C CA . LYS A 1 190 ? 25.302 20.939 -3.231 1.00 10.56 190 LYS A CA 1
ATOM 1584 C C . LYS A 1 190 ? 24.818 19.505 -3.551 1.00 8.56 190 LYS A C 1
ATOM 1585 O O . LYS A 1 190 ? 24.505 18.754 -2.623 1.00 9.14 190 LYS A O 1
ATOM 1591 N N . PRO A 1 191 ? 24.681 19.137 -4.821 1.00 8.07 191 PRO A N 1
ATOM 1592 C CA . PRO A 1 191 ? 24.192 17.791 -5.148 1.00 8.18 191 PRO A CA 1
ATOM 1593 C C . PRO A 1 191 ? 25.070 16.703 -4.534 1.00 8.26 191 PRO A C 1
ATOM 1594 O O . PRO A 1 191 ? 26.289 16.832 -4.450 1.00 9.22 191 PRO A O 1
ATOM 1598 N N . LEU A 1 192 ? 24.430 15.641 -4.062 1.00 7.65 192 LEU A N 1
ATOM 1599 C CA . LEU A 1 192 ? 25.123 14.547 -3.388 1.00 8.02 192 LEU A CA 1
ATOM 1600 C C . LEU A 1 192 ? 25.799 13.682 -4.430 1.00 8.58 192 LEU A C 1
ATOM 1601 O O . LEU A 1 192 ? 25.162 13.127 -5.318 1.00 8.99 192 LEU A O 1
ATOM 1606 N N . ARG A 1 193 ? 27.115 13.576 -4.305 1.00 10.47 193 ARG A N 1
ATOM 1607 C CA . ARG A 1 193 ? 27.943 12.847 -5.253 1.00 12.53 193 ARG A CA 1
ATOM 1608 C C . ARG A 1 193 ? 27.979 11.391 -4.860 1.00 13.78 193 ARG A C 1
ATOM 1609 O O . ARG A 1 193 ? 27.572 11.021 -3.754 1.00 13.54 193 ARG A O 1
ATOM 1617 N N . LYS A 1 194 ? 28.469 10.545 -5.760 1.00 16.11 194 LYS A N 1
ATOM 1618 C CA . LYS A 1 194 ? 28.537 9.109 -5.485 1.00 18.43 194 LYS A CA 1
ATOM 1619 C C . LYS A 1 194 ? 29.327 8.853 -4.207 1.00 18.73 194 LYS A C 1
ATOM 1620 O O . LYS A 1 194 ? 28.948 7.994 -3.418 1.00 19.01 194 LYS A O 1
ATOM 1626 N N . GLU A 1 195 ? 30.365 9.654 -3.967 1.00 19.76 195 GLU A N 1
ATOM 1627 C CA . GLU A 1 195 ? 31.172 9.552 -2.743 1.00 20.62 195 GLU A CA 1
ATOM 1628 C C . GLU A 1 195 ? 30.414 9.939 -1.463 1.00 20.96 195 GLU A C 1
ATOM 1629 O O . GLU A 1 195 ? 30.829 9.591 -0.360 1.00 21.05 195 GLU A O 1
ATOM 1635 N N . ASP A 1 196 ? 29.314 10.674 -1.613 1.00 20.61 196 ASP A N 1
ATOM 1636 C CA . ASP A 1 196 ? 28.498 11.114 -0.482 1.00 20.85 196 ASP A CA 1
ATOM 1637 C C . ASP A 1 196 ? 27.355 10.145 -0.143 1.00 20.48 196 ASP A C 1
ATOM 1638 O O . ASP A 1 196 ? 26.607 10.394 0.812 1.00 19.20 196 ASP A O 1
ATOM 1643 N N . LEU A 1 197 ? 27.199 9.077 -0.927 1.00 20.22 197 LEU A N 1
ATOM 1644 C CA . LEU A 1 197 ? 26.064 8.157 -0.799 1.00 20.40 197 LEU A CA 1
ATOM 1645 C C . LEU A 1 197 ? 26.483 6.799 -0.244 1.00 20.85 197 LEU A C 1
ATOM 1646 O O . LEU A 1 197 ? 27.669 6.558 0.020 1.00 22.35 197 LEU A O 1
ATOM 1651 N N . ASN B 1 4 ? 5.945 7.851 33.999 1.00 6.83 4 ASN B N 1
ATOM 1652 C CA . ASN B 1 4 ? 5.796 8.878 32.921 1.00 5.14 4 ASN B CA 1
ATOM 1653 C C . ASN B 1 4 ? 5.768 8.258 31.529 1.00 5.16 4 ASN B C 1
ATOM 1654 O O . ASN B 1 4 ? 6.420 7.237 31.258 1.00 6.38 4 ASN B O 1
ATOM 1659 N N . PHE B 1 5 ? 5.040 8.902 30.628 1.00 3.92 5 PHE B N 1
ATOM 1660 C CA . PHE B 1 5 ? 5.011 8.517 29.217 1.00 4.28 5 PHE B CA 1
ATOM 1661 C C . PHE B 1 5 ? 6.208 9.098 28.473 1.00 3.72 5 PHE B C 1
ATOM 1662 O O . PHE B 1 5 ? 6.829 8.417 27.677 1.00 5.10 5 PHE B O 1
ATOM 1670 N N . PHE B 1 6 ? 6.527 10.361 28.743 1.00 3.65 6 PHE B N 1
ATOM 1671 C CA . PHE B 1 6 ? 7.601 11.062 28.036 1.00 3.37 6 PHE B CA 1
ATOM 1672 C C . PHE B 1 6 ? 8.907 11.016 28.798 1.00 3.62 6 PHE B C 1
ATOM 1673 O O . PHE B 1 6 ? 8.907 11.014 30.037 1.00 5.11 6 PHE B O 1
ATOM 1681 N N . GLY B 1 7 ? 10.009 11.006 28.061 1.00 3.67 7 GLY B N 1
ATOM 1682 C CA . GLY B 1 7 ? 11.303 11.273 28.628 1.00 5.11 7 GLY B CA 1
ATOM 1683 C C . GLY B 1 7 ? 11.924 10.158 29.441 1.00 5.47 7 GLY B C 1
ATOM 1684 O O . GLY B 1 7 ? 12.854 10.418 30.177 1.00 7.13 7 GLY B O 1
ATOM 1685 N N . LYS B 1 8 ? 11.440 8.920 29.316 1.00 4.62 8 LYS B N 1
ATOM 1686 C CA . LYS B 1 8 ? 12.052 7.814 30.052 1.00 5.81 8 LYS B CA 1
ATOM 1687 C C . LYS B 1 8 ? 13.390 7.471 29.435 1.00 5.85 8 LYS B C 1
ATOM 1688 O O . LYS B 1 8 ? 13.618 7.691 28.257 1.00 5.59 8 LYS B O 1
ATOM 1694 N N . THR B 1 9 ? 14.266 6.906 30.255 1.00 6.43 9 THR B N 1
ATOM 1695 C CA . THR B 1 9 ? 15.521 6.324 29.813 1.00 7.94 9 THR B CA 1
ATOM 1696 C C . THR B 1 9 ? 15.257 4.958 29.168 1.00 6.29 9 THR B C 1
ATOM 1697 O O . THR B 1 9 ? 14.449 4.165 29.668 1.00 6.38 9 THR B O 1
ATOM 1701 N N . LEU B 1 10 ? 15.953 4.666 28.087 1.00 5.68 10 LEU B N 1
ATOM 1702 C CA . LEU B 1 10 ? 15.858 3.367 27.425 1.00 6.13 10 LEU B CA 1
ATOM 1703 C C . LEU B 1 10 ? 16.370 2.311 28.387 1.00 5.81 10 LEU B C 1
ATOM 1704 O O . LEU B 1 10 ? 17.511 2.392 28.850 1.00 7.38 10 LEU B O 1
ATOM 1709 N N . ALA B 1 11 ? 15.533 1.338 28.702 1.00 5.38 11 ALA B N 1
ATOM 1710 C CA . ALA B 1 11 ? 15.870 0.343 29.720 1.00 6.30 11 ALA B CA 1
ATOM 1711 C C . ALA B 1 11 ? 15.110 -0.935 29.433 1.00 5.99 11 ALA B C 1
ATOM 1712 O O . ALA B 1 11 ? 14.062 -0.908 28.792 1.00 7.23 11 ALA B O 1
ATOM 1714 N N . ALA B 1 12 ? 15.650 -2.047 29.938 1.00 6.04 12 ALA B N 1
ATOM 1715 C CA . ALA B 1 12 ? 15.058 -3.370 29.787 1.00 6.38 12 ALA B CA 1
ATOM 1716 C C . ALA B 1 12 ? 14.917 -3.983 31.166 1.00 6.33 12 ALA B C 1
ATOM 1717 O O . ALA B 1 12 ? 15.817 -3.870 31.999 1.00 7.40 12 ALA B O 1
ATOM 1719 N N . ARG B 1 13 ? 13.787 -4.636 31.390 1.00 5.81 13 ARG B N 1
ATOM 1720 C CA . ARG B 1 13 ? 13.582 -5.449 32.584 1.00 6.51 13 ARG B CA 1
ATOM 1721 C C . ARG B 1 13 ? 13.143 -6.855 32.171 1.00 6.43 13 ARG B C 1
ATOM 1722 O O . ARG B 1 13 ? 12.196 -7.017 31.409 1.00 7.27 13 ARG B O 1
ATOM 1730 N N . PRO B 1 14 ? 13.795 -7.891 32.676 1.00 7.34 14 PRO B N 1
ATOM 1731 C CA . PRO B 1 14 ? 13.254 -9.230 32.444 1.00 7.89 14 PRO B CA 1
ATOM 1732 C C . PRO B 1 14 ? 11.913 -9.395 33.124 1.00 7.89 14 PRO B C 1
ATOM 1733 O O . PRO B 1 14 ? 11.661 -8.796 34.163 1.00 9.51 14 PRO B O 1
ATOM 1737 N N . VAL B 1 15 ? 11.071 -10.229 32.547 1.00 7.39 15 VAL B N 1
ATOM 1738 C CA . VAL B 1 15 ? 9.811 -10.641 33.152 1.00 7.18 15 VAL B CA 1
ATOM 1739 C C . VAL B 1 15 ? 10.074 -12.038 33.787 1.00 6.71 15 VAL B C 1
ATOM 1740 O O . VAL B 1 15 ? 10.160 -13.034 33.083 1.00 6.56 15 VAL B O 1
ATOM 1744 N N . GLU B 1 16 ? 10.285 -12.058 35.095 1.00 7.13 16 GLU B N 1
ATOM 1745 C CA . GLU B 1 16 ? 10.843 -13.251 35.746 1.00 7.56 16 GLU B CA 1
ATOM 1746 C C . GLU B 1 16 ? 9.925 -14.472 35.633 1.00 7.13 16 GLU B C 1
ATOM 1747 O O . GLU B 1 16 ? 10.418 -15.557 35.493 1.00 9.26 16 GLU B O 1
ATOM 1753 N N . ALA B 1 17 ? 8.609 -14.268 35.577 1.00 7.55 17 ALA B N 1
ATOM 1754 C CA . ALA B 1 17 ? 7.661 -15.365 35.375 1.00 8.20 17 ALA B CA 1
ATOM 1755 C C . ALA B 1 17 ? 7.747 -16.048 34.001 1.00 6.44 17 ALA B C 1
ATOM 1756 O O . ALA B 1 17 ? 7.301 -17.192 33.868 1.00 9.58 17 ALA B O 1
ATOM 1758 N N . ILE B 1 18 ? 8.271 -15.350 32.979 1.00 6.78 18 ILE B N 1
ATOM 1759 C CA . ILE B 1 18 ? 8.310 -15.925 31.651 1.00 6.13 18 ILE B CA 1
ATOM 1760 C C . ILE B 1 18 ? 9.731 -15.802 31.109 1.00 6.50 18 ILE B C 1
ATOM 1761 O O . ILE B 1 18 ? 10.095 -14.749 30.613 1.00 8.04 18 ILE B O 1
ATOM 1766 N N . PRO B 1 19 ? 10.562 -16.870 31.288 1.00 6.05 19 PRO B N 1
ATOM 1767 C CA . PRO B 1 19 ? 11.965 -16.782 30.825 1.00 6.67 19 PRO B CA 1
ATOM 1768 C C . PRO B 1 19 ? 12.082 -16.301 29.368 1.00 6.62 19 PRO B C 1
ATOM 1769 O O . PRO B 1 19 ? 11.378 -16.803 28.518 1.00 7.45 19 PRO B O 1
ATOM 1773 N N . GLY B 1 20 ? 12.953 -15.312 29.128 1.00 6.20 20 GLY B N 1
ATOM 1774 C CA . GLY B 1 20 ? 13.245 -14.786 27.811 1.00 6.95 20 GLY B CA 1
ATOM 1775 C C . GLY B 1 20 ? 12.439 -13.551 27.516 1.00 6.59 20 GLY B C 1
ATOM 1776 O O . GLY B 1 20 ? 12.814 -12.759 26.630 1.00 6.23 20 GLY B O 1
ATOM 1777 N N . MET B 1 21 ? 11.324 -13.354 28.209 1.00 6.06 21 MET B N 1
ATOM 1778 C CA . MET B 1 21 ? 10.572 -12.111 27.993 1.00 5.46 21 MET B CA 1
ATOM 1779 C C . MET B 1 21 ? 11.255 -10.883 28.587 1.00 5.93 21 MET B C 1
ATOM 1780 O O . MET B 1 21 ? 11.817 -10.935 29.669 1.00 5.13 21 MET B O 1
ATOM 1785 N N . LEU B 1 22 ? 11.187 -9.773 27.861 1.00 5.58 22 LEU B N 1
ATOM 1786 C CA . LEU B 1 22 ? 11.785 -8.492 28.267 1.00 6.32 22 LEU B CA 1
ATOM 1787 C C . LEU B 1 22 ? 10.779 -7.363 28.065 1.00 5.98 22 LEU B C 1
ATOM 1788 O O . LEU B 1 22 ? 10.097 -7.313 27.054 1.00 8.13 22 LEU B O 1
ATOM 1793 N N . GLU B 1 23 ? 10.693 -6.477 29.039 1.00 5.72 23 GLU B N 1
ATOM 1794 C CA . GLU B 1 23 ? 9.899 -5.266 28.927 1.00 6.56 23 GLU B CA 1
ATOM 1795 C C . GLU B 1 23 ? 10.845 -4.098 28.807 1.00 5.96 23 GLU B C 1
ATOM 1796 O O . GLU B 1 23 ? 11.827 -4.001 29.540 1.00 7.26 23 GLU B O 1
ATOM 1802 N N . PHE B 1 24 ? 10.557 -3.198 27.875 1.00 5.81 24 PHE B N 1
ATOM 1803 C CA . PHE B 1 24 ? 11.397 -2.025 27.648 1.00 6.09 24 PHE B CA 1
ATOM 1804 C C . PHE B 1 24 ? 10.642 -0.739 27.922 1.00 5.45 24 PHE B C 1
ATOM 1805 O O . PHE B 1 24 ? 9.465 -0.597 27.557 1.00 6.51 24 PHE B O 1
ATOM 1813 N N . ASP B 1 25 ? 11.348 0.207 28.528 1.00 5.36 25 ASP B N 1
ATOM 1814 C CA . ASP B 1 25 ? 10.958 1.609 28.477 1.00 5.50 25 ASP B CA 1
ATOM 1815 C C . ASP B 1 25 ? 11.602 2.244 27.253 1.00 4.98 25 ASP B C 1
ATOM 1816 O O . ASP B 1 25 ? 12.801 2.136 27.059 1.00 5.62 25 ASP B O 1
ATOM 1821 N N . ILE B 1 26 ? 10.807 2.955 26.467 1.00 4.28 26 ILE B N 1
ATOM 1822 C CA . ILE B 1 26 ? 11.242 3.627 25.248 1.00 4.36 26 ILE B CA 1
ATOM 1823 C C . ILE B 1 26 ? 11.175 5.133 25.483 1.00 4.65 26 ILE B C 1
ATOM 1824 O O . ILE B 1 26 ? 10.134 5.647 25.894 1.00 4.53 26 ILE B O 1
ATOM 1829 N N . PRO B 1 27 ? 12.252 5.863 25.212 1.00 4.40 27 PRO B N 1
ATOM 1830 C CA . PRO B 1 27 ? 12.205 7.331 25.286 1.00 4.52 27 PRO B CA 1
ATOM 1831 C C . PRO B 1 27 ? 11.278 7.911 24.213 1.00 3.86 27 PRO B C 1
ATOM 1832 O O . PRO B 1 27 ? 11.451 7.632 23.030 1.00 4.51 27 PRO B O 1
ATOM 1836 N N . VAL B 1 28 ? 10.283 8.671 24.643 1.00 3.15 28 VAL B N 1
ATOM 1837 C CA . VAL B 1 28 ? 9.356 9.360 23.762 1.00 3.11 28 VAL B CA 1
ATOM 1838 C C . VAL B 1 28 ? 9.510 10.836 24.050 1.00 3.44 28 VAL B C 1
ATOM 1839 O O . VAL B 1 28 ? 9.425 11.255 25.203 1.00 3.97 28 VAL B O 1
ATOM 1843 N N . HIS B 1 29 ? 9.761 11.612 22.991 1.00 3.06 29 HIS B N 1
ATOM 1844 C CA . HIS B 1 29 ? 10.089 13.033 23.123 1.00 3.60 29 HIS B CA 1
ATOM 1845 C C . HIS B 1 29 ? 9.015 13.891 22.527 1.00 3.53 29 HIS B C 1
ATOM 1846 O O . HIS B 1 29 ? 8.695 13.752 21.349 1.00 3.41 29 HIS B O 1
ATOM 1853 N N . GLY B 1 30 ? 8.442 14.770 23.335 1.00 4.07 30 GLY B N 1
ATOM 1854 C CA . GLY B 1 30 ? 7.412 15.668 22.874 1.00 4.26 30 GLY B CA 1
ATOM 1855 C C . GLY B 1 30 ? 6.367 15.842 23.946 1.00 5.60 30 GLY B C 1
ATOM 1856 O O . GLY B 1 30 ? 6.675 15.907 25.134 1.00 6.76 30 GLY B O 1
ATOM 1857 N N . ASP B 1 31 ? 5.123 15.941 23.518 1.00 5.29 31 ASP B N 1
ATOM 1858 C CA . ASP B 1 31 ? 4.009 16.150 24.418 1.00 7.06 31 ASP B CA 1
ATOM 1859 C C . ASP B 1 31 ? 2.759 15.672 23.695 1.00 7.38 31 ASP B C 1
ATOM 1860 O O . ASP B 1 31 ? 2.833 14.992 22.650 1.00 6.10 31 ASP B O 1
ATOM 1865 N N . ASN B 1 32 ? 1.619 16.037 24.273 1.00 9.27 32 ASN B N 1
ATOM 1866 C CA . ASN B 1 32 ? 0.308 15.720 23.763 1.00 10.94 32 ASN B CA 1
ATOM 1867 C C . ASN B 1 32 ? 0.086 16.083 22.305 1.00 8.75 32 ASN B C 1
ATOM 1868 O O . ASN B 1 32 ? -0.625 15.370 21.604 1.00 10.54 32 ASN B O 1
ATOM 1873 N N . ARG B 1 33 ? 0.698 17.184 21.892 1.00 7.53 33 ARG B N 1
ATOM 1874 C CA . ARG B 1 33 ? 0.529 17.725 20.545 1.00 7.36 33 ARG B CA 1
ATOM 1875 C C . ARG B 1 33 ? 1.254 16.900 19.491 1.00 5.63 33 ARG B C 1
ATOM 1876 O O . ARG B 1 33 ? 0.901 16.960 18.332 1.00 5.77 33 ARG B O 1
ATOM 1884 N N . GLY B 1 34 ? 2.294 16.174 19.885 1.00 4.00 34 GLY B N 1
ATOM 1885 C CA . GLY B 1 34 ? 3.132 15.485 18.924 1.00 4.76 34 GLY B CA 1
ATOM 1886 C C . GLY B 1 34 ? 4.388 14.987 19.566 1.00 2.86 34 GLY B C 1
ATOM 1887 O O . GLY B 1 34 ? 4.926 15.624 20.465 1.00 3.15 34 GLY B O 1
ATOM 1888 N N . TRP B 1 35 ? 4.894 13.865 19.076 1.00 2.40 35 TRP B N 1
ATOM 1889 C CA . TRP B 1 35 ? 6.082 13.275 19.665 1.00 2.14 35 TRP B CA 1
ATOM 1890 C C . TRP B 1 35 ? 6.793 12.385 18.689 1.00 2.35 35 TRP B C 1
ATOM 1891 O O . TRP B 1 35 ? 6.277 12.093 17.601 1.00 2.91 35 TRP B O 1
ATOM 1902 N N . PHE B 1 36 ? 7.981 11.950 19.083 1.00 2.46 36 PHE B N 1
ATOM 1903 C CA . PHE B 1 36 ? 8.844 11.093 18.290 1.00 3.18 36 PHE B CA 1
ATOM 1904 C C . PHE B 1 36 ? 9.502 10.074 19.190 1.00 2.87 36 PHE B C 1
ATOM 1905 O O . PHE B 1 36 ? 9.815 10.368 20.330 1.00 3.41 36 PHE B O 1
ATOM 1913 N N . LYS B 1 37 ? 9.739 8.887 18.652 1.00 2.67 37 LYS B N 1
ATOM 1914 C CA . LYS B 1 37 ? 10.525 7.875 19.344 1.00 2.57 37 LYS B CA 1
ATOM 1915 C C . LYS B 1 37 ? 11.332 7.053 18.340 1.00 3.12 37 LYS B C 1
ATOM 1916 O O . LYS B 1 37 ? 10.941 6.853 17.186 1.00 3.45 37 LYS B O 1
ATOM 1922 N N . GLU B 1 38 ? 12.437 6.511 18.831 1.00 3.29 38 GLU B N 1
ATOM 1923 C CA . GLU B 1 38 ? 13.092 5.372 18.210 1.00 3.14 38 GLU B CA 1
ATOM 1924 C C . GLU B 1 38 ? 12.391 4.141 18.787 1.00 4.22 38 GLU B C 1
ATOM 1925 O O . GLU B 1 38 ? 12.645 3.726 19.912 1.00 6.16 38 GLU B O 1
ATOM 1931 N N . ASN B 1 39 ? 11.464 3.571 18.036 1.00 3.53 39 ASN B N 1
ATOM 1932 C CA . ASN B 1 39 ? 10.734 2.414 18.506 1.00 3.70 39 ASN B CA 1
ATOM 1933 C C . ASN B 1 39 ? 11.610 1.181 18.678 1.00 3.78 39 ASN B C 1
ATOM 1934 O O . ASN B 1 39 ? 11.402 0.381 19.564 1.00 4.64 39 ASN B O 1
ATOM 1939 N N . PHE B 1 40 ? 12.578 1.016 17.792 1.00 3.84 40 PHE B N 1
ATOM 1940 C CA . PHE B 1 40 ? 13.523 -0.068 17.840 1.00 4.56 40 PHE B CA 1
ATOM 1941 C C . PHE B 1 40 ? 14.820 0.409 17.235 1.00 4.30 40 PHE B C 1
ATOM 1942 O O . PHE B 1 40 ? 14.861 0.895 16.111 1.00 5.06 40 PHE B O 1
ATOM 1950 N N . GLN B 1 41 ? 15.911 0.273 17.977 1.00 4.50 41 GLN B N 1
ATOM 1951 C CA . GLN B 1 41 ? 17.225 0.680 17.482 1.00 4.11 41 GLN B CA 1
ATOM 1952 C C . GLN B 1 41 ? 18.152 -0.485 17.830 1.00 3.94 41 GLN B C 1
ATOM 1953 O O . GLN B 1 41 ? 18.443 -0.714 19.008 1.00 4.03 41 GLN B O 1
ATOM 1959 N N . LYS B 1 42 ? 18.518 -1.274 16.828 1.00 4.59 42 LYS B N 1
ATOM 1960 C CA . LYS B 1 42 ? 19.145 -2.572 17.068 1.00 5.15 42 LYS B CA 1
ATOM 1961 C C . LYS B 1 42 ? 20.440 -2.458 17.858 1.00 5.43 42 LYS B C 1
ATOM 1962 O O . LYS B 1 42 ? 20.687 -3.231 18.777 1.00 5.29 42 LYS B O 1
ATOM 1968 N N . GLU B 1 43 ? 21.264 -1.482 17.506 1.00 6.01 43 GLU B N 1
ATOM 1969 C CA . GLU B 1 43 ? 22.553 -1.302 18.168 1.00 7.16 43 GLU B CA 1
ATOM 1970 C C . GLU B 1 43 ? 22.434 -0.923 19.644 1.00 6.28 43 GLU B C 1
ATOM 1971 O O . GLU B 1 43 ? 23.307 -1.294 20.466 1.00 7.14 43 GLU B O 1
ATOM 1977 N N . LYS B 1 44 ? 21.365 -0.200 19.993 1.00 5.06 44 LYS B N 1
ATOM 1978 C CA . LYS B 1 44 ? 21.111 0.176 21.379 1.00 5.70 44 LYS B CA 1
ATOM 1979 C C . LYS B 1 44 ? 20.425 -0.948 22.160 1.00 5.61 44 LYS B C 1
ATOM 1980 O O . LYS B 1 44 ? 20.566 -1.056 23.367 1.00 7.31 44 LYS B O 1
ATOM 1986 N N . MET B 1 45 ? 19.689 -1.805 21.469 1.00 4.91 45 MET B N 1
ATOM 1987 C CA . MET B 1 45 ? 18.890 -2.842 22.127 1.00 5.80 45 MET B CA 1
ATOM 1988 C C . MET B 1 45 ? 19.677 -4.095 22.457 1.00 5.36 45 MET B C 1
ATOM 1989 O O . MET B 1 45 ? 19.442 -4.713 23.485 1.00 5.40 45 MET B O 1
ATOM 1994 N N . LEU B 1 46 ? 20.605 -4.494 21.592 1.00 5.77 46 LEU B N 1
ATOM 1995 C CA . LEU B 1 46 ? 21.405 -5.682 21.861 1.00 6.55 46 LEU B CA 1
ATOM 1996 C C . LEU B 1 46 ? 22.138 -5.621 23.215 1.00 6.77 46 LEU B C 1
ATOM 1997 O O . LEU B 1 46 ? 22.018 -6.552 24.005 1.00 6.94 46 LEU B O 1
ATOM 2002 N N . PRO B 1 47 ? 22.871 -4.556 23.533 1.00 7.47 47 PRO B N 1
ATOM 2003 C CA . PRO B 1 47 ? 23.537 -4.510 24.848 1.00 8.66 47 PRO B CA 1
ATOM 2004 C C . PRO B 1 47 ? 22.588 -4.439 26.047 1.00 8.21 47 PRO B C 1
ATOM 2005 O O . PRO B 1 47 ? 23.066 -4.722 27.145 1.00 8.74 47 PRO B O 1
ATOM 2009 N N . LEU B 1 48 ? 21.303 -4.111 25.854 1.00 8.15 48 LEU B N 1
ATOM 2010 C CA . LEU B 1 48 ? 20.305 -4.206 26.926 1.00 9.49 48 LEU B CA 1
ATOM 2011 C C . LEU B 1 48 ? 19.703 -5.574 27.107 1.00 10.08 48 LEU B C 1
ATOM 2012 O O . LEU B 1 48 ? 18.904 -5.777 28.018 1.00 11.64 48 LEU B O 1
ATOM 2017 N N . GLY B 1 49 ? 20.059 -6.529 26.254 1.00 9.04 49 GLY B N 1
ATOM 2018 C CA . GLY B 1 49 ? 19.585 -7.893 26.399 1.00 9.67 49 GLY B CA 1
ATOM 2019 C C . GLY B 1 49 ? 18.634 -8.357 25.320 1.00 9.10 49 GLY B C 1
ATOM 2020 O O . GLY B 1 49 ? 18.203 -9.508 25.352 1.00 9.79 49 GLY B O 1
ATOM 2021 N N . PHE B 1 50 ? 18.253 -7.483 24.391 1.00 7.62 50 PHE B N 1
ATOM 2022 C CA . PHE B 1 50 ? 17.459 -7.952 23.260 1.00 7.90 50 PHE B CA 1
ATOM 2023 C C . PHE B 1 50 ? 18.251 -9.057 22.558 1.00 6.98 50 PHE B C 1
ATOM 2024 O O . PHE B 1 50 ? 19.421 -8.853 22.249 1.00 7.41 50 PHE B O 1
ATOM 2032 N N . PRO B 1 51 ? 17.676 -10.244 22.352 1.00 7.19 51 PRO B N 1
ATOM 2033 C CA . PRO B 1 51 ? 18.516 -11.386 21.954 1.00 7.04 51 PRO B CA 1
ATOM 2034 C C . PRO B 1 51 ? 18.982 -11.340 20.508 1.00 7.88 51 PRO B C 1
ATOM 2035 O O . PRO B 1 51 ? 18.193 -11.128 19.592 1.00 7.42 51 PRO B O 1
ATOM 2039 N N . GLU B 1 52 ? 20.284 -11.555 20.319 1.00 9.73 52 GLU B N 1
ATOM 2040 C CA . GLU B 1 52 ? 20.867 -11.584 18.980 1.00 10.50 52 GLU B CA 1
ATOM 2041 C C . GLU B 1 52 ? 20.261 -12.712 18.148 1.00 9.77 52 GLU B C 1
ATOM 2042 O O . GLU B 1 52 ? 20.180 -12.599 16.928 1.00 10.45 52 GLU B O 1
ATOM 2048 N N . SER B 1 53 ? 19.800 -13.772 18.810 1.00 9.52 53 SER B N 1
ATOM 2049 C CA . SER B 1 53 ? 19.122 -14.869 18.138 1.00 9.33 53 SER B CA 1
ATOM 2050 C C . SER B 1 53 ? 17.903 -14.419 17.334 1.00 8.22 53 SER B C 1
ATOM 2051 O O . SER B 1 53 ? 17.519 -15.087 16.378 1.00 8.42 53 SER B O 1
ATOM 2054 N N . PHE B 1 54 ? 17.291 -13.291 17.699 1.00 6.68 54 PHE B N 1
ATOM 2055 C CA . PHE B 1 54 ? 16.139 -12.797 16.948 1.00 6.07 54 PHE B CA 1
ATOM 2056 C C . PHE B 1 54 ? 16.508 -12.622 15.476 1.00 5.92 54 PHE B C 1
ATOM 2057 O O . PHE B 1 54 ? 15.683 -12.866 14.581 1.00 6.51 54 PHE B O 1
ATOM 2065 N N . PHE B 1 55 ? 17.757 -12.227 15.233 1.00 6.22 55 PHE B N 1
ATOM 2066 C CA . PHE B 1 55 ? 18.233 -11.899 13.897 1.00 6.92 55 PHE B CA 1
ATOM 2067 C C . PHE B 1 55 ? 18.932 -13.041 13.176 1.00 7.04 55 PHE B C 1
ATOM 2068 O O . PHE B 1 55 ? 19.373 -12.871 12.041 1.00 7.73 55 PHE B O 1
ATOM 2076 N N . ALA B 1 56 ? 19.046 -14.197 13.819 1.00 6.74 56 ALA B N 1
ATOM 2077 C CA . ALA B 1 56 ? 19.909 -15.272 13.323 1.00 7.11 56 ALA B CA 1
ATOM 2078 C C . ALA B 1 56 ? 19.589 -15.688 11.883 1.00 7.00 56 ALA B C 1
ATOM 2079 O O . ALA B 1 56 ? 20.498 -15.932 11.087 1.00 8.89 56 ALA B O 1
ATOM 2081 N N . GLU B 1 57 ? 18.312 -15.800 11.547 1.00 6.31 57 GLU B N 1
ATOM 2082 C CA . GLU B 1 57 ? 17.917 -16.321 10.227 1.00 6.49 57 GLU B CA 1
ATOM 2083 C C . GLU B 1 57 ? 17.716 -15.225 9.173 1.00 7.08 57 GLU B C 1
ATOM 2084 O O . GLU B 1 57 ? 17.390 -15.537 8.033 1.00 7.45 57 GLU B O 1
ATOM 2090 N N . GLY B 1 58 ? 17.876 -13.964 9.564 1.00 7.43 58 GLY B N 1
ATOM 2091 C CA . GLY B 1 58 ? 17.754 -12.825 8.651 1.00 7.60 58 GLY B CA 1
ATOM 2092 C C . GLY B 1 58 ? 16.344 -12.548 8.159 1.00 7.88 58 GLY B C 1
ATOM 2093 O O . GLY B 1 58 ? 16.145 -11.997 7.078 1.00 9.76 58 GLY B O 1
ATOM 2094 N N . LYS B 1 59 ? 15.351 -12.950 8.939 1.00 6.28 59 LYS B N 1
ATOM 2095 C CA . LYS B 1 59 ? 13.958 -12.794 8.542 1.00 6.21 59 LYS B CA 1
ATOM 2096 C C . LYS B 1 59 ? 13.343 -11.612 9.265 1.00 6.16 59 LYS B C 1
ATOM 2097 O O . LYS B 1 59 ? 13.636 -11.367 10.440 1.00 6.83 59 LYS B O 1
ATOM 2103 N N . LEU B 1 60 ? 12.463 -10.881 8.580 1.00 5.54 60 LEU B N 1
ATOM 2104 C CA . LEU B 1 60 ? 11.846 -9.714 9.171 1.00 5.66 60 LEU B CA 1
ATOM 2105 C C . LEU B 1 60 ? 10.475 -9.454 8.575 1.00 4.66 60 LEU B C 1
ATOM 2106 O O . LEU B 1 60 ? 10.303 -9.425 7.368 1.00 3.68 60 LEU B O 1
ATOM 2111 N N . GLN B 1 61 ? 9.527 -9.197 9.457 1.00 4.74 61 GLN B N 1
ATOM 2112 C CA . GLN B 1 61 ? 8.172 -8.806 9.088 1.00 4.70 61 GLN B CA 1
ATOM 2113 C C . GLN B 1 61 ? 7.635 -7.858 10.146 1.00 4.68 61 GLN B C 1
ATOM 2114 O O . GLN B 1 61 ? 7.894 -8.040 11.320 1.00 5.91 61 GLN B O 1
ATOM 2120 N N . ASN B 1 62 ? 6.922 -6.825 9.696 1.00 4.41 62 ASN B N 1
ATOM 2121 C CA . ASN B 1 62 ? 6.255 -5.869 10.577 1.00 4.64 62 ASN B CA 1
ATOM 2122 C C . ASN B 1 62 ? 4.761 -5.937 10.303 1.00 4.79 62 ASN B C 1
ATOM 2123 O O . ASN B 1 62 ? 4.329 -5.680 9.185 1.00 4.92 62 ASN B O 1
ATOM 2128 N N . ASN B 1 63 ? 3.993 -6.308 11.319 1.00 4.74 63 ASN B N 1
ATOM 2129 C CA . ASN B 1 63 ? 2.537 -6.306 11.255 1.00 4.67 63 ASN B CA 1
ATOM 2130 C C . ASN B 1 63 ? 1.989 -5.147 12.076 1.00 4.75 63 ASN B C 1
ATOM 2131 O O . ASN B 1 63 ? 2.567 -4.745 13.093 1.00 5.00 63 ASN B O 1
ATOM 2136 N N . VAL B 1 64 ? 0.855 -4.613 11.641 1.00 4.28 64 VAL B N 1
ATOM 2137 C CA . VAL B 1 64 ? 0.133 -3.584 12.375 1.00 4.68 64 VAL B CA 1
ATOM 2138 C C . VAL B 1 64 ? -1.327 -3.971 12.425 1.00 4.94 64 VAL B C 1
ATOM 2139 O O . VAL B 1 64 ? -1.942 -4.318 11.419 1.00 5.06 64 VAL B O 1
ATOM 2143 N N . SER B 1 65 ? -1.899 -3.880 13.618 1.00 4.37 65 SER B N 1
ATOM 2144 C CA . SER B 1 65 ? -3.341 -3.926 13.757 1.00 5.54 65 SER B CA 1
ATOM 2145 C C . SER B 1 65 ? -3.840 -2.624 14.356 1.00 4.87 65 SER B C 1
ATOM 2146 O O . SER B 1 65 ? -3.225 -2.092 15.282 1.00 7.22 65 SER B O 1
ATOM 2149 N N . PHE B 1 66 ? -4.911 -2.099 13.796 1.00 4.79 66 PHE B N 1
ATOM 2150 C CA . PHE B 1 66 ? -5.548 -0.868 14.249 1.00 4.89 66 PHE B CA 1
ATOM 2151 C C . PHE B 1 66 ? -6.895 -1.293 14.782 1.00 5.39 66 PHE B C 1
ATOM 2152 O O . PHE B 1 66 ? -7.722 -1.807 14.053 1.00 5.94 66 PHE B O 1
ATOM 2160 N N . SER B 1 67 ? -7.086 -1.117 16.079 1.00 4.36 67 SER B N 1
ATOM 2161 C CA . SER B 1 67 ? -8.211 -1.742 16.786 1.00 5.09 67 SER B CA 1
ATOM 2162 C C . SER B 1 67 ? -8.880 -0.747 17.729 1.00 4.37 67 SER B C 1
ATOM 2163 O O . SER B 1 67 ? -8.241 0.168 18.245 1.00 5.05 67 SER B O 1
ATOM 2166 N N . ARG B 1 68 ? -10.159 -0.965 18.007 1.00 3.23 68 ARG B N 1
ATOM 2167 C CA . ARG B 1 68 ? -10.945 -0.049 18.817 1.00 3.66 68 ARG B CA 1
ATOM 2168 C C . ARG B 1 68 ? -11.117 -0.527 20.247 1.00 3.80 68 ARG B C 1
ATOM 2169 O O . ARG B 1 68 ? -10.913 -1.703 20.559 1.00 3.55 68 ARG B O 1
ATOM 2177 N N . LYS B 1 69 ? -11.529 0.412 21.107 1.00 3.48 69 LYS B N 1
ATOM 2178 C CA . LYS B 1 69 ? -11.726 0.165 22.525 1.00 3.44 69 LYS B CA 1
ATOM 2179 C C . LYS B 1 69 ? -12.537 -1.089 22.734 1.00 3.58 69 LYS B C 1
ATOM 2180 O O . LYS B 1 69 ? -13.548 -1.300 22.069 1.00 3.08 69 LYS B O 1
ATOM 2186 N N . ASN B 1 70 ? -12.067 -1.902 23.677 1.00 2.98 70 ASN B N 1
ATOM 2187 C CA . ASN B 1 70 ? -12.737 -3.111 24.161 1.00 3.16 70 ASN B CA 1
ATOM 2188 C C . ASN B 1 70 ? -12.539 -4.332 23.296 1.00 3.40 70 ASN B C 1
ATOM 2189 O O . ASN B 1 70 ? -12.916 -5.407 23.691 1.00 4.74 70 ASN B O 1
ATOM 2194 N N . VAL B 1 71 ? -11.912 -4.171 22.144 1.00 3.76 71 VAL B N 1
ATOM 2195 C CA . VAL B 1 71 ? -11.421 -5.327 21.414 1.00 3.56 71 VAL B CA 1
ATOM 2196 C C . VAL B 1 71 ? -10.458 -6.100 22.297 1.00 3.63 71 VAL B C 1
ATOM 2197 O O . VAL B 1 71 ? -9.583 -5.509 22.937 1.00 3.47 71 VAL B O 1
ATOM 2201 N N . LEU B 1 72 ? -10.609 -7.416 22.293 1.00 3.50 72 LEU B N 1
ATOM 2202 C CA . LEU B 1 72 ? -9.793 -8.293 23.111 1.00 3.41 72 LEU B CA 1
ATOM 2203 C C . LEU B 1 72 ? -9.422 -9.453 22.216 1.00 4.02 72 LEU B C 1
ATOM 2204 O O . LEU B 1 72 ? -10.297 -10.181 21.744 1.00 3.71 72 LEU B O 1
ATOM 2209 N N . ARG B 1 73 ? -8.125 -9.586 21.978 1.00 3.81 73 ARG B N 1
ATOM 2210 C CA . ARG B 1 73 ? -7.558 -10.589 21.084 1.00 4.38 73 ARG B CA 1
ATOM 2211 C C . ARG B 1 73 ? -6.578 -11.466 21.831 1.00 4.27 73 ARG B C 1
ATOM 2212 O O . ARG B 1 73 ? -5.784 -10.962 22.609 1.00 4.94 73 ARG B O 1
ATOM 2220 N N . GLY B 1 74 ? -6.597 -12.753 21.544 1.00 3.41 74 GLY B N 1
ATOM 2221 C CA . GLY B 1 74 ? -5.657 -13.689 22.125 1.00 3.81 74 GLY B CA 1
ATOM 2222 C C . GLY B 1 74 ? -6.326 -14.968 22.565 1.00 4.27 74 GLY B C 1
ATOM 2223 O O . GLY B 1 74 ? -7.527 -15.158 22.321 1.00 4.84 74 GLY B O 1
ATOM 2224 N N . LEU B 1 75 ? -5.591 -15.872 23.218 1.00 4.07 75 LEU B N 1
ATOM 2225 C CA . LEU B 1 75 ? -4.166 -15.738 23.528 1.00 4.23 75 LEU B CA 1
ATOM 2226 C C . LEU B 1 75 ? -3.457 -16.685 22.570 1.00 3.92 75 LEU B C 1
ATOM 2227 O O . LEU B 1 75 ? -3.754 -17.875 22.534 1.00 4.70 75 LEU B O 1
ATOM 2232 N N . HIS B 1 76 ? -2.531 -16.145 21.765 1.00 4.30 76 HIS B N 1
ATOM 2233 C CA . HIS B 1 76 ? -1.933 -16.903 20.672 1.00 4.69 76 HIS B CA 1
ATOM 2234 C C . HIS B 1 76 ? -0.429 -17.012 20.819 1.00 5.10 76 HIS B C 1
ATOM 2235 O O . HIS B 1 76 ? 0.239 -15.997 20.931 1.00 4.91 76 HIS B O 1
ATOM 2242 N N . ALA B 1 77 ? 0.103 -18.226 20.810 1.00 4.45 77 ALA B N 1
ATOM 2243 C CA . ALA B 1 77 ? 1.537 -18.489 20.733 1.00 5.49 77 ALA B CA 1
ATOM 2244 C C . ALA B 1 77 ? 1.845 -18.898 19.296 1.00 6.26 77 ALA B C 1
ATOM 2245 O O . ALA B 1 77 ? 1.240 -19.809 18.736 1.00 8.46 77 ALA B O 1
ATOM 2247 N N . GLU B 1 78 ? 2.776 -18.199 18.672 1.00 8.18 78 GLU B N 1
ATOM 2248 C CA . GLU B 1 78 ? 3.021 -18.379 17.244 1.00 8.13 78 GLU B CA 1
ATOM 2249 C C . GLU B 1 78 ? 4.452 -18.849 17.016 1.00 8.40 78 GLU B C 1
ATOM 2250 O O . GLU B 1 78 ? 5.262 -18.848 17.961 1.00 9.45 78 GLU B O 1
ATOM 2256 N N . PRO B 1 79 ? 4.786 -19.286 15.801 1.00 8.30 79 PRO B N 1
ATOM 2257 C CA . PRO B 1 79 ? 6.115 -19.873 15.547 1.00 8.74 79 PRO B CA 1
ATOM 2258 C C . PRO B 1 79 ? 7.331 -18.978 15.592 1.00 9.01 79 PRO B C 1
ATOM 2259 O O . PRO B 1 79 ? 8.465 -19.445 15.367 1.00 10.32 79 PRO B O 1
ATOM 2263 N N . TRP B 1 80 ? 7.130 -17.727 15.976 1.00 8.72 80 TRP B N 1
ATOM 2264 C CA . TRP B 1 80 ? 8.149 -16.722 15.814 1.00 8.34 80 TRP B CA 1
ATOM 2265 C C . TRP B 1 80 ? 8.190 -15.869 17.045 1.00 7.09 80 TRP B C 1
ATOM 2266 O O . TRP B 1 80 ? 7.219 -15.787 17.793 1.00 7.90 80 TRP B O 1
ATOM 2277 N N . ASP B 1 81 ? 9.345 -15.240 17.251 1.00 6.22 81 ASP B N 1
ATOM 2278 C CA . ASP B 1 81 ? 9.522 -14.254 18.307 1.00 6.05 81 ASP B CA 1
ATOM 2279 C C . ASP B 1 81 ? 8.857 -12.945 17.875 1.00 5.90 81 ASP B C 1
ATOM 2280 O O . ASP B 1 81 ? 8.727 -12.678 16.694 1.00 6.19 81 ASP B O 1
ATOM 2285 N N . LYS B 1 82 ? 8.499 -12.110 18.851 1.00 5.86 82 LYS B N 1
ATOM 2286 C CA . LYS B 1 82 ? 7.782 -10.865 18.584 1.00 6.39 82 LYS B CA 1
ATOM 2287 C C . LYS B 1 82 ? 8.333 -9.718 19.409 1.00 5.99 82 LYS B C 1
ATOM 2288 O O . LYS B 1 82 ? 8.600 -9.867 20.589 1.00 6.95 82 LYS B O 1
ATOM 2294 N N . TYR B 1 83 ? 8.440 -8.553 18.776 1.00 4.78 83 TYR B N 1
ATOM 2295 C CA . TYR B 1 83 ? 8.742 -7.306 19.486 1.00 4.51 83 TYR B CA 1
ATOM 2296 C C . TYR B 1 83 ? 7.539 -6.411 19.288 1.00 5.50 83 TYR B C 1
ATOM 2297 O O . TYR B 1 83 ? 7.285 -5.964 18.179 1.00 6.57 83 TYR B O 1
ATOM 2306 N N . ILE B 1 84 ? 6.824 -6.166 20.374 1.00 5.23 84 ILE B N 1
ATOM 2307 C CA . ILE B 1 84 ? 5.508 -5.515 20.335 1.00 5.83 84 ILE B CA 1
ATOM 2308 C C . ILE B 1 84 ? 5.573 -4.102 20.897 1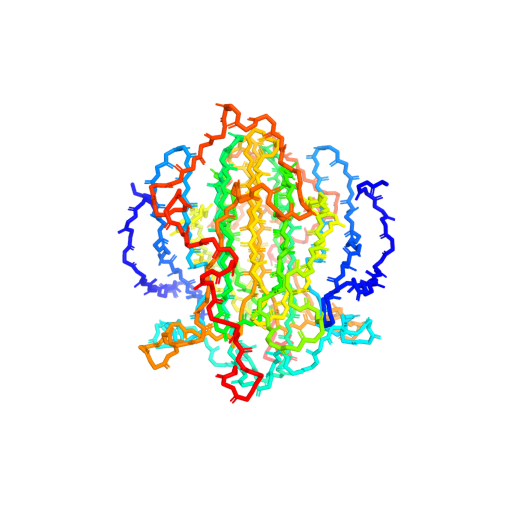.00 4.95 84 ILE B C 1
ATOM 2309 O O . ILE B 1 84 ? 6.152 -3.870 21.959 1.00 4.39 84 ILE B O 1
ATOM 2314 N N A SER B 1 85 ? 4.891 -3.211 20.188 0.40 3.84 85 SER B N 1
ATOM 2315 N N B SER B 1 85 ? 5.038 -3.111 20.177 0.60 4.47 85 SER B N 1
ATOM 2316 C CA A SER B 1 85 ? 4.894 -1.805 20.511 0.40 3.48 85 SER B CA 1
ATOM 2317 C CA B SER B 1 85 ? 4.784 -1.787 20.794 0.60 4.36 85 SER B CA 1
ATOM 2318 C C A SER B 1 85 ? 3.566 -1.161 20.103 0.40 3.64 85 SER B C 1
ATOM 2319 C C B SER B 1 85 ? 3.573 -1.159 20.145 0.60 4.06 85 SER B C 1
ATOM 2320 O O A SER B 1 85 ? 2.729 -1.797 19.462 0.40 4.11 85 SER B O 1
ATOM 2321 O O B SER B 1 85 ? 2.845 -1.782 19.369 0.60 4.54 85 SER B O 1
ATOM 2326 N N . VAL B 1 86 ? 3.363 0.088 20.512 1.00 4.60 86 VAL B N 1
ATOM 2327 C CA . VAL B 1 86 ? 2.243 0.887 20.059 1.00 4.39 86 VAL B CA 1
ATOM 2328 C C . VAL B 1 86 ? 2.805 2.074 19.287 1.00 4.25 86 VAL B C 1
ATOM 2329 O O . VAL B 1 86 ? 3.754 2.713 19.738 1.00 4.58 86 VAL B O 1
ATOM 2333 N N . ALA B 1 87 ? 2.198 2.397 18.146 1.00 3.49 87 ALA B N 1
ATOM 2334 C CA . ALA B 1 87 ? 2.703 3.420 17.238 1.00 3.85 87 ALA B CA 1
ATOM 2335 C C . ALA B 1 87 ? 1.950 4.712 17.306 1.00 4.16 87 ALA B C 1
ATOM 2336 O O . ALA B 1 87 ? 2.414 5.672 16.749 1.00 5.15 87 ALA B O 1
ATOM 2338 N N . ASP B 1 88 ? 0.797 4.755 17.965 1.00 3.92 88 ASP B N 1
ATOM 2339 C CA . ASP B 1 88 ? 0.025 5.978 18.096 1.00 3.89 88 ASP B CA 1
ATOM 2340 C C . ASP B 1 88 ? -0.138 6.347 19.554 1.00 3.89 88 ASP B C 1
ATOM 2341 O O . ASP B 1 88 ? 0.655 5.913 20.389 1.00 4.20 88 ASP B O 1
ATOM 2346 N N . GLY B 1 89 ? -1.132 7.174 19.860 1.00 3.90 89 GLY B N 1
ATOM 2347 C CA . GLY B 1 89 ? -1.406 7.588 21.227 1.00 4.24 89 GLY B CA 1
ATOM 2348 C C . GLY B 1 89 ? -2.223 6.628 22.067 1.00 4.82 89 GLY B C 1
ATOM 2349 O O . GLY B 1 89 ? -2.585 6.975 23.178 1.00 5.28 89 GLY B O 1
ATOM 2350 N N . GLY B 1 90 ? -2.522 5.429 21.551 1.00 4.95 90 GLY B N 1
ATOM 2351 C CA . GLY B 1 90 ? -3.403 4.502 22.270 1.00 5.38 90 GLY B CA 1
ATOM 2352 C C . GLY B 1 90 ? -2.693 3.637 23.278 1.00 5.17 90 GLY B C 1
ATOM 2353 O O . GLY B 1 90 ? -1.501 3.780 23.555 1.00 4.89 90 GLY B O 1
ATOM 2354 N N . LYS B 1 91 ? -3.451 2.718 23.845 1.00 5.42 91 LYS B N 1
ATOM 2355 C CA . LYS B 1 91 ? -2.915 1.828 24.845 1.00 6.41 91 LYS B CA 1
ATOM 2356 C C . LYS B 1 91 ? -3.723 0.568 24.938 1.00 5.08 91 LYS B C 1
ATOM 2357 O O . LYS B 1 91 ? -4.938 0.557 24.676 1.00 5.35 91 LYS B O 1
ATOM 2363 N N . VAL B 1 92 ? -3.022 -0.501 25.306 1.00 4.73 92 VAL B N 1
ATOM 2364 C CA . VAL B 1 92 ? -3.619 -1.805 25.511 1.00 5.07 92 VAL B CA 1
ATOM 2365 C C . VAL B 1 92 ? -3.180 -2.389 26.845 1.00 5.25 92 VAL B C 1
ATOM 2366 O O . VAL B 1 92 ? -2.127 -2.025 27.388 1.00 5.48 92 VAL B O 1
ATOM 2370 N N . LEU B 1 93 ? -3.993 -3.297 27.361 1.00 4.99 93 LEU B N 1
ATOM 2371 C CA . LEU B 1 93 ? -3.582 -4.178 28.412 1.00 5.76 93 LEU B CA 1
ATOM 2372 C C . LEU B 1 93 ? -3.006 -5.407 27.729 1.00 5.36 93 LEU B C 1
ATOM 2373 O O . LEU B 1 93 ? -3.729 -6.202 27.131 1.00 7.11 93 LEU B O 1
ATOM 2378 N N . GLY B 1 94 ? -1.697 -5.539 27.789 1.00 5.34 94 GLY B N 1
ATOM 2379 C CA . GLY B 1 94 ? -1.029 -6.696 27.240 1.00 5.34 94 GLY B CA 1
ATOM 2380 C C . GLY B 1 94 ? -1.070 -7.860 28.232 1.00 5.45 94 GLY B C 1
ATOM 2381 O O . GLY B 1 94 ? -0.967 -7.671 29.434 1.00 4.97 94 GLY B O 1
ATOM 2382 N N . THR B 1 95 ? -1.208 -9.062 27.705 1.00 4.49 95 THR B N 1
ATOM 2383 C CA . THR B 1 95 ? -1.367 -10.263 28.522 1.00 5.21 95 THR B CA 1
ATOM 2384 C C . THR B 1 95 ? -0.619 -11.403 27.887 1.00 4.56 95 THR B C 1
ATOM 2385 O O . THR B 1 95 ? -0.727 -11.626 26.663 1.00 4.81 95 THR B O 1
ATOM 2389 N N . TRP B 1 96 ? 0.108 -12.149 28.706 1.00 5.14 96 TRP B N 1
ATOM 2390 C CA . TRP B 1 96 ? 0.936 -13.215 28.208 1.00 5.03 96 TRP B CA 1
ATOM 2391 C C . TRP B 1 96 ? 0.754 -14.423 29.109 1.00 5.28 96 TRP B C 1
ATOM 2392 O O . TRP B 1 96 ? 0.606 -14.345 30.373 1.00 6.88 96 TRP B O 1
ATOM 2403 N N . VAL B 1 97 ? 0.753 -15.555 28.440 1.00 6.85 97 VAL B N 1
ATOM 2404 C CA . VAL B 1 97 ? 0.754 -16.814 29.125 1.00 5.86 97 VAL B CA 1
ATOM 2405 C C . VAL B 1 97 ? 1.846 -17.677 28.510 1.00 6.86 97 VAL B C 1
ATOM 2406 O O . VAL B 1 97 ? 1.849 -17.931 27.316 1.00 5.87 97 VAL B O 1
ATOM 2410 N N . ASP B 1 98 ? 2.751 -18.180 29.328 1.00 5.81 98 ASP B N 1
ATOM 2411 C CA . ASP B 1 98 ? 3.805 -19.039 28.837 1.00 6.49 98 ASP B CA 1
ATOM 2412 C C . ASP B 1 98 ? 3.215 -20.410 28.508 1.00 6.32 98 ASP B C 1
ATOM 2413 O O . ASP B 1 98 ? 2.673 -21.117 29.406 1.00 5.30 98 ASP B O 1
ATOM 2418 N N . LEU B 1 99 ? 3.300 -20.799 27.229 1.00 5.99 99 LEU B N 1
ATOM 2419 C CA . LEU B 1 99 ? 2.789 -22.141 26.824 1.00 5.38 99 LEU B CA 1
ATOM 2420 C C . LEU B 1 99 ? 3.883 -23.167 26.516 1.00 6.01 99 LEU B C 1
ATOM 2421 O O . LEU B 1 99 ? 3.600 -24.276 25.979 1.00 5.82 99 LEU B O 1
ATOM 2426 N N . ARG B 1 100 ? 5.103 -22.855 26.930 1.00 6.13 100 ARG B N 1
ATOM 2427 C CA . ARG B 1 100 ? 6.246 -23.748 26.733 1.00 6.35 100 ARG B CA 1
ATOM 2428 C C . ARG B 1 100 ? 6.375 -24.765 27.844 1.00 6.21 100 ARG B C 1
ATOM 2429 O O . ARG B 1 100 ? 6.232 -24.383 29.022 1.00 6.89 100 ARG B O 1
ATOM 2437 N N . GLU B 1 101 ? 6.603 -26.051 27.456 1.00 7.95 101 GLU B N 1
ATOM 2438 C CA . GLU B 1 101 ? 6.813 -27.161 28.374 1.00 8.80 101 GLU B CA 1
ATOM 2439 C C . GLU B 1 101 ? 8.005 -26.991 29.332 1.00 8.97 101 GLU B C 1
ATOM 2440 O O . GLU B 1 101 ? 9.133 -26.589 28.928 1.00 9.48 101 GLU B O 1
ATOM 2446 N N . GLY B 1 102 ? 7.815 -27.400 30.608 1.00 12.08 102 GLY B N 1
ATOM 2447 C CA . GLY B 1 102 ? 8.771 -27.119 31.711 1.00 14.08 102 GLY B CA 1
ATOM 2448 C C . GLY B 1 102 ? 8.028 -26.415 32.835 1.00 15.10 102 GLY B C 1
ATOM 2449 O O . GLY B 1 102 ? 6.815 -26.134 32.765 1.00 17.84 102 GLY B O 1
ATOM 2450 N N . GLU B 1 103 ? 8.819 -26.026 33.890 1.00 14.15 103 GLU B N 1
ATOM 2451 C CA . GLU B 1 103 ? 8.350 -25.258 35.123 1.00 14.11 103 GLU B CA 1
ATOM 2452 C C . GLU B 1 103 ? 7.471 -23.950 34.874 1.00 13.23 103 GLU B C 1
ATOM 2453 O O . GLU B 1 103 ? 6.533 -23.655 35.649 1.00 15.70 103 GLU B O 1
ATOM 2459 N N . THR B 1 104 ? 7.718 -23.181 33.815 1.00 13.68 104 THR B N 1
ATOM 2460 C CA . THR B 1 104 ? 7.007 -21.895 33.719 1.00 11.99 104 THR B CA 1
ATOM 2461 C C . THR B 1 104 ? 5.748 -21.934 32.840 1.00 11.36 104 THR B C 1
ATOM 2462 O O . THR B 1 104 ? 5.162 -20.879 32.542 1.00 11.91 104 THR B O 1
ATOM 2466 N N . PHE B 1 105 ? 5.347 -23.114 32.392 1.00 11.27 105 PHE B N 1
ATOM 2467 C CA . PHE B 1 105 ? 4.074 -23.281 31.700 1.00 10.74 105 PHE B CA 1
ATOM 2468 C C . PHE B 1 105 ? 2.909 -22.786 32.553 1.00 9.90 105 PHE B C 1
ATOM 2469 O O . PHE B 1 105 ? 2.783 -23.138 33.735 1.00 10.14 105 PHE B O 1
ATOM 2477 N N . GLY B 1 106 ? 2.074 -21.966 31.898 1.00 7.76 106 GLY B N 1
ATOM 2478 C CA . GLY B 1 106 ? 0.915 -21.328 32.503 1.00 7.91 106 GLY B CA 1
ATOM 2479 C C . GLY B 1 106 ? 1.218 -19.942 33.136 1.00 6.84 106 GLY B C 1
ATOM 2480 O O . GLY B 1 106 ? 0.313 -19.225 33.588 1.00 8.39 106 GLY B O 1
ATOM 2481 N N . ASN B 1 107 ? 2.511 -19.655 33.341 1.00 6.86 107 ASN B N 1
ATOM 2482 C CA . ASN B 1 107 ? 2.871 -18.404 33.992 1.00 6.43 107 ASN B CA 1
ATOM 2483 C C . ASN B 1 107 ? 2.410 -17.245 33.144 1.00 7.66 107 ASN B C 1
ATOM 2484 O O . ASN B 1 107 ? 2.332 -17.401 31.977 1.00 6.80 107 ASN B O 1
ATOM 2489 N N . THR B 1 108 ? 2.070 -16.152 33.798 1.00 6.34 108 THR B N 1
ATOM 2490 C CA . THR B 1 108 ? 1.402 -15.063 33.171 1.00 7.26 108 THR B CA 1
ATOM 2491 C C . THR B 1 108 ? 2.115 -13.832 33.575 1.00 6.17 108 THR B C 1
ATOM 2492 O O . THR B 1 108 ? 2.839 -13.760 34.594 1.00 7.30 108 THR B O 1
ATOM 2496 N N . TYR B 1 109 ? 1.893 -12.840 32.727 1.00 5.77 109 TYR B N 1
ATOM 2497 C CA . TYR B 1 109 ? 2.271 -11.504 33.040 1.00 6.20 109 TYR B CA 1
ATOM 2498 C C . TYR B 1 109 ? 1.246 -10.637 32.324 1.00 5.10 109 TYR B C 1
ATOM 2499 O O . TYR B 1 109 ? 0.680 -11.047 31.309 1.00 5.86 109 TYR B O 1
ATOM 2508 N N . GLN B 1 110 ? 0.985 -9.467 32.888 1.00 5.42 110 GLN B N 1
ATOM 2509 C CA . GLN B 1 110 ? 0.195 -8.429 32.237 1.00 5.61 110 GLN B CA 1
ATOM 2510 C C . GLN B 1 110 ? 0.808 -7.086 32.511 1.00 5.51 110 GLN B C 1
ATOM 2511 O O . GLN B 1 110 ? 1.349 -6.870 33.593 1.00 6.63 110 GLN B O 1
ATOM 2517 N N . THR B 1 111 ? 0.737 -6.193 31.529 1.00 6.29 111 THR B N 1
ATOM 2518 C CA . THR B 1 111 ? 1.158 -4.822 31.732 1.00 7.02 111 THR B CA 1
ATOM 2519 C C . THR B 1 111 ? 0.484 -3.966 30.668 1.00 6.60 111 THR B C 1
ATOM 2520 O O . THR B 1 111 ? 0.105 -4.476 29.599 1.00 7.05 111 THR B O 1
ATOM 2524 N N . VAL B 1 112 ? 0.347 -2.678 30.949 1.00 7.13 112 VAL B N 1
ATOM 2525 C CA . VAL B 1 112 ? -0.165 -1.727 29.967 1.00 7.86 112 VAL B CA 1
ATOM 2526 C C . VAL B 1 112 ? 0.939 -1.392 28.974 1.00 7.36 112 VAL B C 1
ATOM 2527 O O . VAL B 1 112 ? 2.035 -1.020 29.371 1.00 9.63 112 VAL B O 1
ATOM 2531 N N . ILE B 1 113 ? 0.651 -1.556 27.686 1.00 6.59 113 ILE B N 1
ATOM 2532 C CA . ILE B 1 113 ? 1.549 -1.155 26.620 1.00 6.70 113 ILE B CA 1
ATOM 2533 C C . ILE B 1 113 ? 0.984 0.110 25.974 1.00 6.10 113 ILE B C 1
ATOM 2534 O O . ILE B 1 113 ? -0.165 0.156 25.548 1.00 6.21 113 ILE B O 1
ATOM 2539 N N . ASP B 1 114 ? 1.820 1.143 25.903 1.00 5.73 114 ASP B N 1
ATOM 2540 C CA . ASP B 1 114 ? 1.558 2.333 25.105 1.00 4.78 114 ASP B CA 1
ATOM 2541 C C . ASP B 1 114 ? 2.837 2.641 24.324 1.00 4.20 114 ASP B C 1
ATOM 2542 O O . ASP B 1 114 ? 3.753 1.830 24.289 1.00 4.31 114 ASP B O 1
ATOM 2547 N N . ALA B 1 115 ? 2.904 3.783 23.639 1.00 3.39 115 ALA B N 1
ATOM 2548 C CA . ALA B 1 115 ? 4.061 4.048 22.785 1.00 3.40 115 ALA B CA 1
ATOM 2549 C C . ALA B 1 115 ? 5.370 4.106 23.552 1.00 3.15 115 ALA B C 1
ATOM 2550 O O . ALA B 1 115 ? 6.436 4.015 22.938 1.00 3.44 115 ALA B O 1
ATOM 2552 N N . SER B 1 116 ? 5.315 4.312 24.876 1.00 3.92 116 SER B N 1
ATOM 2553 C CA . SER B 1 116 ? 6.520 4.398 25.708 1.00 4.07 116 SER B CA 1
ATOM 2554 C C . SER B 1 116 ? 6.985 3.070 26.297 1.00 3.93 116 SER B C 1
ATOM 2555 O O . SER B 1 116 ? 7.936 3.049 27.060 1.00 4.17 116 SER B O 1
ATOM 2558 N N . LYS B 1 117 ? 6.334 1.972 25.911 1.00 4.42 117 LYS B N 1
ATOM 2559 C CA . LYS B 1 117 ? 6.715 0.652 26.420 1.00 5.93 117 LYS B CA 1
ATOM 2560 C C . LYS B 1 117 ? 6.701 -0.334 25.250 1.00 6.28 117 LYS B C 1
ATOM 2561 O O . LYS B 1 117 ? 5.905 -0.224 24.312 1.00 8.64 117 LYS B O 1
ATOM 2567 N N A SER B 1 118 ? 7.617 -1.289 25.280 0.30 6.07 118 SER B N 1
ATOM 2568 N N B SER B 1 118 ? 7.611 -1.291 25.283 0.70 5.44 118 SER B N 1
ATOM 2569 C CA A SER B 1 118 ? 7.604 -2.374 24.309 0.30 5.55 118 SER B CA 1
ATOM 2570 C CA B SER B 1 118 ? 7.577 -2.395 24.334 0.70 5.48 118 SER B CA 1
ATOM 2571 C C A SER B 1 118 ? 7.997 -3.684 24.977 0.30 5.74 118 SER B C 1
ATOM 2572 C C B SER B 1 118 ? 7.879 -3.691 25.051 0.70 5.76 118 SER B C 1
ATOM 2573 O O A SER B 1 118 ? 8.596 -3.707 26.045 0.30 5.60 118 SER B O 1
ATOM 2574 O O B SER B 1 118 ? 8.293 -3.713 26.220 0.70 5.06 118 SER B O 1
ATOM 2579 N N . ILE B 1 119 ? 7.626 -4.784 24.346 1.00 5.25 119 ILE B N 1
ATOM 2580 C CA . ILE B 1 119 ? 7.782 -6.116 24.946 1.00 6.10 119 ILE B CA 1
ATOM 2581 C C . ILE B 1 119 ? 8.371 -7.062 23.944 1.00 5.01 119 ILE B C 1
ATOM 2582 O O . ILE B 1 119 ? 7.903 -7.144 22.816 1.00 4.74 119 ILE B O 1
ATOM 2587 N N . PHE B 1 120 ? 9.366 -7.833 24.378 1.00 4.90 120 PHE B N 1
ATOM 2588 C CA . PHE B 1 120 ? 9.873 -8.936 23.604 1.00 5.14 120 PHE B CA 1
ATOM 2589 C C . PHE B 1 120 ? 9.225 -10.214 24.126 1.00 4.95 120 PHE B C 1
ATOM 2590 O O . PHE B 1 120 ? 9.332 -10.564 25.312 1.00 5.67 120 PHE B O 1
ATOM 2598 N N . VAL B 1 121 ? 8.577 -10.911 23.207 1.00 5.38 121 VAL B N 1
ATOM 2599 C CA . VAL B 1 121 ? 7.831 -12.125 23.498 1.00 6.19 121 VAL B CA 1
ATOM 2600 C C . VAL B 1 121 ? 8.483 -13.319 22.785 1.00 5.82 121 VAL B C 1
ATOM 2601 O O . VAL B 1 121 ? 8.393 -13.433 21.569 1.00 5.25 121 VAL B O 1
ATOM 2605 N N . PRO B 1 122 ? 9.141 -14.218 23.516 1.00 6.49 122 PRO B N 1
ATOM 2606 C CA . PRO B 1 122 ? 9.733 -15.385 22.856 1.00 7.29 122 PRO B CA 1
ATOM 2607 C C . PRO B 1 122 ? 8.670 -16.282 22.234 1.00 6.91 122 PRO B C 1
ATOM 2608 O O . PRO B 1 122 ? 7.541 -16.398 22.729 1.00 6.88 122 PRO B O 1
ATOM 2612 N N . ARG B 1 123 ? 9.026 -16.899 21.123 1.00 6.72 123 ARG B N 1
ATOM 2613 C CA . ARG B 1 123 ? 8.183 -17.923 20.522 1.00 7.25 123 ARG B CA 1
ATOM 2614 C C . ARG B 1 123 ? 7.766 -18.950 21.584 1.00 7.27 123 ARG B C 1
ATOM 2615 O O . ARG B 1 123 ? 8.566 -19.340 22.444 1.00 6.43 123 ARG B O 1
ATOM 2623 N N . GLY B 1 124 ? 6.504 -19.375 21.521 1.00 7.63 124 GLY B N 1
ATOM 2624 C CA . GLY B 1 124 ? 5.922 -20.275 22.497 1.00 7.25 124 GLY B CA 1
ATOM 2625 C C . GLY B 1 124 ? 5.228 -19.638 23.685 1.00 7.47 124 GLY B C 1
ATOM 2626 O O . GLY B 1 124 ? 4.585 -20.341 24.455 1.00 6.54 124 GLY B O 1
ATOM 2627 N N . VAL B 1 125 ? 5.342 -18.319 23.847 1.00 6.49 125 VAL B N 1
ATOM 2628 C CA . VAL B 1 125 ? 4.603 -17.582 24.860 1.00 6.19 125 VAL B CA 1
ATOM 2629 C C . VAL B 1 125 ? 3.384 -16.997 24.179 1.00 5.82 125 VAL B C 1
ATOM 2630 O O . VAL B 1 125 ? 3.487 -16.331 23.138 1.00 6.80 125 VAL B O 1
ATOM 2634 N N . ALA B 1 126 ? 2.216 -17.290 24.730 1.00 4.90 126 ALA B N 1
ATOM 2635 C CA . ALA B 1 126 ? 0.977 -16.786 24.153 1.00 5.18 126 ALA B CA 1
ATOM 2636 C C . ALA B 1 126 ? 0.812 -15.300 24.434 1.00 5.73 126 ALA B C 1
ATOM 2637 O O . ALA B 1 126 ? 1.081 -14.826 25.520 1.00 6.37 126 ALA B O 1
ATOM 2639 N N . ASN B 1 127 ? 0.346 -14.593 23.412 1.00 5.49 127 ASN B N 1
ATOM 2640 C CA . ASN B 1 127 ? 0.201 -13.150 23.405 1.00 5.19 127 ASN B CA 1
ATOM 2641 C C . ASN B 1 127 ? -1.240 -12.719 23.168 1.00 5.16 127 ASN B C 1
ATOM 2642 O O . ASN B 1 127 ? -1.967 -13.314 22.376 1.00 5.08 127 ASN B O 1
ATOM 2647 N N . GLY B 1 128 ? -1.635 -11.665 23.849 1.00 4.94 128 GLY B N 1
ATOM 2648 C CA . GLY B 1 128 ? -2.939 -11.082 23.649 1.00 5.63 128 GLY B CA 1
ATOM 2649 C C . GLY B 1 128 ? -2.993 -9.670 24.161 1.00 5.08 128 GLY B C 1
ATOM 2650 O O . GLY B 1 128 ? -2.071 -9.182 24.786 1.00 4.36 128 GLY B O 1
ATOM 2651 N N . PHE B 1 129 ? -4.108 -9.007 23.902 1.00 4.92 129 PHE B N 1
ATOM 2652 C CA . PHE B 1 129 ? -4.294 -7.630 24.365 1.00 5.87 129 PHE B CA 1
ATOM 2653 C C . PHE B 1 129 ? -5.750 -7.259 24.397 1.00 5.22 129 PHE B C 1
ATOM 2654 O O . PHE B 1 129 ? -6.559 -7.833 23.685 1.00 4.81 129 PHE B O 1
ATOM 2662 N N . GLN B 1 130 ? -6.077 -6.289 25.238 1.00 5.17 130 GLN B N 1
ATOM 2663 C CA . GLN B 1 130 ? -7.386 -5.654 25.213 1.00 5.25 130 GLN B CA 1
ATOM 2664 C C . GLN B 1 130 ? -7.182 -4.165 25.058 1.00 4.65 130 GLN B C 1
ATOM 2665 O O . GLN B 1 130 ? -6.337 -3.552 25.739 1.00 4.87 130 GLN B O 1
ATOM 2671 N N . VAL B 1 131 ? -7.904 -3.560 24.131 1.00 3.95 131 VAL B N 1
ATOM 2672 C CA . VAL B 1 131 ? -7.714 -2.155 23.832 1.00 4.40 131 VAL B CA 1
ATOM 2673 C C . VAL B 1 131 ? -8.400 -1.283 24.897 1.00 4.42 131 VAL B C 1
ATOM 2674 O O . VAL B 1 131 ? -9.604 -1.423 25.139 1.00 4.53 131 VAL B O 1
ATOM 2678 N N . LEU B 1 132 ? -7.631 -0.367 25.489 1.00 3.67 132 LEU B N 1
ATOM 2679 C CA . LEU B 1 132 ? -8.106 0.507 26.576 1.00 3.99 132 LEU B CA 1
ATOM 2680 C C . LEU B 1 132 ? -8.487 1.900 26.109 1.00 4.19 132 LEU B C 1
ATOM 2681 O O . LEU B 1 132 ? -9.341 2.539 26.679 1.00 5.97 132 LEU B O 1
ATOM 2686 N N . SER B 1 133 ? -7.817 2.379 25.068 1.00 4.51 133 SER B N 1
ATOM 2687 C CA . SER B 1 133 ? -8.077 3.687 24.471 1.00 4.74 133 SER B CA 1
ATOM 2688 C C . SER B 1 133 ? -9.132 3.555 23.388 1.00 4.82 133 SER B C 1
ATOM 2689 O O . SER B 1 133 ? -9.555 2.460 23.045 1.00 5.50 133 SER B O 1
ATOM 2692 N N . ASP B 1 134 ? -9.582 4.673 22.839 1.00 5.09 134 ASP B N 1
ATOM 2693 C CA . ASP B 1 134 ? -10.599 4.613 21.817 1.00 5.52 134 ASP B CA 1
ATOM 2694 C C . ASP B 1 134 ? -10.151 3.816 20.601 1.00 4.50 134 ASP B C 1
ATOM 2695 O O . ASP B 1 134 ? -10.943 3.072 20.042 1.00 4.68 134 ASP B O 1
ATOM 2700 N N . PHE B 1 135 ? -8.900 4.006 20.175 1.00 5.02 135 PHE B N 1
ATOM 2701 C CA . PHE B 1 135 ? -8.246 3.184 19.153 1.00 4.68 135 PHE B CA 1
ATOM 2702 C C . PHE B 1 135 ? -6.804 3.003 19.542 1.00 3.96 135 PHE B C 1
ATOM 2703 O O . PHE B 1 135 ? -6.265 3.730 20.378 1.00 4.52 135 PHE B O 1
ATOM 2711 N N . VAL B 1 136 ? -6.161 2.043 18.900 1.00 4.48 136 VAL B N 1
ATOM 2712 C CA . VAL B 1 136 ? -4.731 1.848 19.079 1.00 4.88 136 VAL B CA 1
ATOM 2713 C C . VAL B 1 136 ? -4.134 1.270 17.807 1.00 4.40 136 VAL B C 1
ATOM 2714 O O . VAL B 1 136 ? -4.747 0.442 17.128 1.00 4.53 136 VAL B O 1
ATOM 2718 N N . ALA B 1 137 ? -2.913 1.702 17.527 1.00 4.13 137 ALA B N 1
ATOM 2719 C CA . ALA B 1 137 ? -2.082 1.174 16.445 1.00 4.17 137 ALA B CA 1
ATOM 2720 C C . ALA B 1 137 ? -1.015 0.286 17.082 1.00 4.32 137 ALA B C 1
ATOM 2721 O O . ALA B 1 137 ? -0.065 0.758 17.710 1.00 5.78 137 ALA B O 1
ATOM 2723 N N . TYR B 1 138 ? -1.219 -1.006 16.950 1.00 4.53 138 TYR B N 1
ATOM 2724 C CA . TYR B 1 138 ? -0.410 -2.038 17.595 1.00 4.57 138 TYR B CA 1
ATOM 2725 C C . TYR B 1 138 ? 0.545 -2.585 16.543 1.00 5.02 138 TYR B C 1
ATOM 2726 O O . TYR B 1 138 ? 0.121 -3.187 15.567 1.00 5.95 138 TYR B O 1
ATOM 2735 N N . SER B 1 139 ? 1.834 -2.294 16.693 1.00 5.28 139 SER B N 1
ATOM 2736 C CA . SER B 1 139 ? 2.835 -2.540 15.658 1.00 5.93 139 SER B CA 1
ATOM 2737 C C . SER B 1 139 ? 3.891 -3.474 16.187 1.00 6.50 139 SER B C 1
ATOM 2738 O O . SER B 1 139 ? 4.514 -3.169 17.204 1.00 6.46 139 SER B O 1
ATOM 2741 N N . TYR B 1 140 ? 4.124 -4.579 15.500 1.00 6.17 140 TYR B N 1
ATOM 2742 C CA . TYR B 1 140 ? 5.082 -5.550 16.012 1.00 6.22 140 TYR B CA 1
ATOM 2743 C C . TYR B 1 140 ? 5.975 -6.103 14.927 1.00 5.68 140 TYR B C 1
ATOM 2744 O O . TYR B 1 140 ? 5.640 -6.082 13.739 1.00 5.59 140 TYR B O 1
ATOM 2753 N N . LEU B 1 141 ? 7.166 -6.514 15.340 1.00 5.10 141 LEU B N 1
ATOM 2754 C CA . LEU B 1 141 ? 8.159 -7.107 14.458 1.00 5.44 141 LEU B CA 1
ATOM 2755 C C . LEU B 1 141 ? 8.258 -8.579 14.787 1.00 5.13 141 LEU B C 1
ATOM 2756 O O . LEU B 1 141 ? 8.281 -8.954 15.953 1.00 6.61 141 LEU B O 1
ATOM 2761 N N . VAL B 1 142 ? 8.333 -9.411 13.753 1.00 4.92 142 VAL B N 1
ATOM 2762 C CA . VAL B 1 142 ? 8.526 -10.847 13.936 1.00 5.00 142 VAL B CA 1
ATOM 2763 C C . VAL B 1 142 ? 9.669 -11.325 13.049 1.00 4.35 142 VAL B C 1
ATOM 2764 O O . VAL B 1 142 ? 10.097 -10.635 12.109 1.00 4.06 142 VAL B O 1
ATOM 2768 N N . ASN B 1 143 ? 10.169 -12.508 13.367 1.00 3.93 143 ASN B N 1
ATOM 2769 C CA . ASN B 1 143 ? 11.368 -13.061 12.736 1.00 3.54 143 ASN B CA 1
ATOM 2770 C C . ASN B 1 143 ? 11.167 -14.409 12.045 1.00 3.31 143 ASN B C 1
ATOM 2771 O O . ASN B 1 143 ? 12.105 -15.152 11.874 1.00 3.84 143 ASN B O 1
ATOM 2776 N N . ASP B 1 144 ? 9.955 -14.676 11.602 1.00 3.99 144 ASP B N 1
ATOM 2777 C CA . ASP B 1 144 ? 9.698 -15.789 10.698 1.00 3.64 144 ASP B CA 1
ATOM 2778 C C . ASP B 1 144 ? 8.387 -15.519 9.969 1.00 3.14 144 ASP B C 1
ATOM 2779 O O . ASP B 1 144 ? 7.660 -14.620 10.343 1.00 3.47 144 ASP B O 1
ATOM 2784 N N . TYR B 1 145 ? 8.119 -16.308 8.936 1.00 2.96 145 TYR B N 1
ATOM 2785 C CA . TYR B 1 145 ? 6.968 -16.154 8.066 1.00 3.74 145 TYR B CA 1
ATOM 2786 C C . TYR B 1 145 ? 6.118 -17.397 8.123 1.00 4.54 145 TYR B C 1
ATOM 2787 O O . TYR B 1 145 ? 6.609 -18.501 8.376 1.00 4.51 145 TYR B O 1
ATOM 2796 N N . TRP B 1 146 ? 4.843 -17.248 7.826 1.00 5.17 146 TRP B N 1
ATOM 2797 C CA . TRP B 1 146 ? 3.976 -18.403 7.735 1.00 5.84 146 TRP B CA 1
ATOM 2798 C C . TRP B 1 146 ? 4.518 -19.453 6.779 1.00 5.91 146 TRP B C 1
ATOM 2799 O O . TRP B 1 146 ? 4.964 -19.153 5.679 1.00 5.42 146 TRP B O 1
ATOM 2810 N N . ALA B 1 147 ? 4.450 -20.702 7.211 1.00 6.78 147 ALA B N 1
ATOM 2811 C CA . ALA B 1 147 ? 4.719 -21.828 6.354 1.00 7.75 147 ALA B CA 1
ATOM 2812 C C . ALA B 1 147 ? 3.925 -22.960 6.924 1.00 8.47 147 ALA B C 1
ATOM 2813 O O . ALA B 1 147 ? 3.743 -23.058 8.144 1.00 7.69 147 ALA B O 1
ATOM 2815 N N . LEU B 1 148 ? 3.425 -23.787 6.033 1.00 8.85 148 LEU B N 1
ATOM 2816 C CA . LEU B 1 148 ? 2.612 -24.908 6.439 1.00 9.80 148 LEU B CA 1
ATOM 2817 C C . LEU B 1 148 ? 3.337 -25.663 7.577 1.00 9.50 148 LEU B C 1
ATOM 2818 O O . LEU B 1 148 ? 2.738 -26.054 8.566 1.00 11.92 148 LEU B O 1
ATOM 2823 N N . GLU B 1 149 ? 4.637 -25.885 7.396 1.00 9.89 149 GLU B N 1
ATOM 2824 C CA . GLU B 1 149 ? 5.383 -26.811 8.257 1.00 11.05 149 GLU B CA 1
ATOM 2825 C C . GLU B 1 149 ? 5.495 -26.288 9.676 1.00 9.76 149 GLU B C 1
ATOM 2826 O O . GLU B 1 149 ? 5.858 -27.011 10.585 1.00 10.02 149 GLU B O 1
ATOM 2832 N N . LEU B 1 150 ? 5.202 -25.007 9.862 1.00 8.98 150 LEU B N 1
ATOM 2833 C CA . LEU B 1 150 ? 5.211 -24.437 11.194 1.00 9.29 150 LEU B CA 1
ATOM 2834 C C . LEU B 1 150 ? 3.897 -24.649 11.960 1.00 9.63 150 LEU B C 1
ATOM 2835 O O . LEU B 1 150 ? 3.822 -24.314 13.123 1.00 9.55 150 LEU B O 1
ATOM 2840 N N . LYS B 1 151 ? 2.881 -25.246 11.333 1.00 11.11 151 LYS B N 1
ATOM 2841 C CA . LYS B 1 151 ? 1.586 -25.449 11.988 1.00 12.77 151 LYS B CA 1
ATOM 2842 C C . LYS B 1 151 ? 1.679 -26.038 13.413 1.00 12.90 151 LYS B C 1
ATOM 2843 O O . LYS B 1 151 ? 0.952 -25.586 14.290 1.00 13.19 151 LYS B O 1
ATOM 2849 N N . PRO B 1 152 ? 2.537 -27.037 13.651 1.00 13.28 152 PRO B N 1
ATOM 2850 C CA . PRO B 1 152 ? 2.718 -27.594 15.007 1.00 13.20 152 PRO B CA 1
ATOM 2851 C C . PRO B 1 152 ? 3.352 -26.648 16.051 1.00 13.23 152 PRO B C 1
ATOM 2852 O O . PRO B 1 152 ? 3.289 -26.938 17.246 1.00 13.98 152 PRO B O 1
ATOM 2856 N N . LYS B 1 153 ? 3.979 -25.568 15.608 1.00 12.52 153 LYS B N 1
ATOM 2857 C CA . LYS B 1 153 ? 4.545 -24.577 16.519 1.00 12.66 153 LYS B CA 1
ATOM 2858 C C . LYS B 1 153 ? 3.486 -23.620 17.105 1.00 11.86 153 LYS B C 1
ATOM 2859 O O . LYS B 1 153 ? 3.791 -22.872 18.024 1.00 12.51 153 LYS B O 1
ATOM 2865 N N . TYR B 1 154 ? 2.252 -23.633 16.594 1.00 10.55 154 TYR B N 1
ATOM 2866 C CA . TYR B 1 154 ? 1.205 -22.786 17.170 1.00 9.56 154 TYR B CA 1
ATOM 2867 C C . TYR B 1 154 ? 0.557 -23.452 18.370 1.00 9.16 154 TYR B C 1
ATOM 2868 O O . TYR B 1 154 ? 0.275 -24.654 18.341 1.00 10.46 154 TYR B O 1
ATOM 2877 N N . ALA B 1 155 ? 0.285 -22.662 19.401 1.00 8.70 155 ALA B N 1
ATOM 2878 C CA . ALA B 1 155 ? -0.642 -23.052 20.453 1.00 8.28 155 ALA B CA 1
ATOM 2879 C C . ALA B 1 155 ? -1.557 -21.875 20.801 1.00 7.76 155 ALA B C 1
ATOM 2880 O O . ALA B 1 155 ? -1.213 -20.730 20.582 1.00 8.05 155 ALA B O 1
ATOM 2882 N N . PHE B 1 156 ? -2.723 -22.181 21.348 1.00 7.18 156 PHE B N 1
ATOM 2883 C CA . PHE B 1 156 ? -3.728 -21.179 21.698 1.00 7.62 156 PHE B CA 1
ATOM 2884 C C . PHE B 1 156 ? -4.301 -21.479 23.058 1.00 7.09 156 PHE B C 1
ATOM 2885 O O . PHE B 1 156 ? -4.492 -22.641 23.392 1.00 6.98 156 PHE B O 1
ATOM 2893 N N . VAL B 1 157 ? -4.629 -20.462 23.829 1.00 5.95 157 VAL B N 1
ATOM 2894 C CA . VAL B 1 1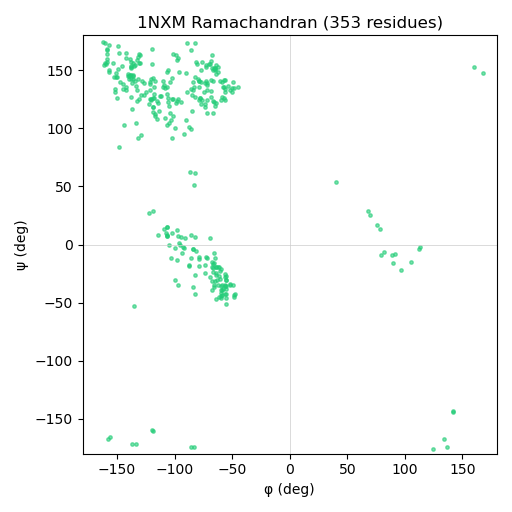57 ? -5.352 -20.670 25.076 1.00 5.53 157 VAL B CA 1
ATOM 2895 C C . VAL B 1 157 ? -6.429 -19.612 25.220 1.00 5.51 157 VAL B C 1
ATOM 2896 O O . VAL B 1 157 ? -6.310 -18.501 24.852 1.00 5.42 157 VAL B O 1
ATOM 2900 N N . ASN B 1 158 ? -7.553 -20.016 25.758 1.00 4.40 158 ASN B N 1
ATOM 2901 C CA . ASN B 1 158 ? -8.667 -19.123 25.856 1.00 6.03 158 ASN B CA 1
ATOM 2902 C C . ASN B 1 158 ? -8.470 -17.983 26.834 1.00 5.24 158 ASN B C 1
ATOM 2903 O O . ASN B 1 158 ? -8.054 -18.156 27.987 1.00 6.83 158 ASN B O 1
ATOM 2908 N N . TYR B 1 159 ? -8.801 -16.798 26.355 1.00 5.05 159 TYR B N 1
ATOM 2909 C CA . TYR B 1 159 ? -8.654 -15.580 27.116 1.00 5.93 159 TYR B CA 1
ATOM 2910 C C . TYR B 1 159 ? -9.413 -15.537 28.437 1.00 6.25 159 TYR B C 1
ATOM 2911 O O . TYR B 1 159 ? -8.948 -14.915 29.374 1.00 6.68 159 TYR B O 1
ATOM 2920 N N . ALA B 1 160 ? -10.599 -16.167 28.478 1.00 6.88 160 ALA B N 1
ATOM 2921 C CA . ALA B 1 160 ? -11.515 -16.111 29.628 1.00 8.19 160 ALA B CA 1
ATOM 2922 C C . ALA B 1 160 ? -11.374 -17.301 30.513 1.00 9.32 160 ALA B C 1
ATOM 2923 O O . ALA B 1 160 ? -12.218 -17.492 31.387 1.00 7.83 160 ALA B O 1
ATOM 2925 N N . ASP B 1 161 ? -10.323 -18.111 30.347 1.00 8.30 161 ASP B N 1
ATOM 2926 C CA . ASP B 1 161 ? -10.257 -19.296 31.227 1.00 7.93 161 ASP B CA 1
ATOM 2927 C C . ASP B 1 161 ? -10.093 -18.730 32.630 1.00 8.87 161 ASP B C 1
ATOM 2928 O O . ASP B 1 161 ? -9.102 -18.025 32.862 1.00 7.30 161 ASP B O 1
ATOM 2933 N N . PRO B 1 162 ? -11.029 -19.001 33.552 1.00 9.26 162 PRO B N 1
ATOM 2934 C CA . PRO B 1 162 ? -10.962 -18.422 34.899 1.00 10.35 162 PRO B CA 1
ATOM 2935 C C . PRO B 1 162 ? -9.753 -18.874 35.736 1.00 11.06 162 PRO B C 1
ATOM 2936 O O . PRO B 1 162 ? -9.558 -18.313 36.834 1.00 12.92 162 PRO B O 1
ATOM 2940 N N . SER B 1 163 ? -9.012 -19.896 35.287 1.00 11.64 163 SER B N 1
ATOM 2941 C CA . SER B 1 163 ? -7.893 -20.408 36.080 1.00 11.07 163 SER B CA 1
ATOM 2942 C C . SER B 1 163 ? -6.619 -19.624 35.774 1.00 11.20 163 SER B C 1
ATOM 2943 O O . SER B 1 163 ? -5.662 -19.670 36.526 1.00 12.45 163 SER B O 1
ATOM 2946 N N . LEU B 1 164 ? -6.599 -18.905 34.656 1.00 11.29 164 LEU B N 1
ATOM 2947 C CA . LEU B 1 164 ? -5.416 -18.102 34.300 1.00 11.33 164 LEU B CA 1
ATOM 2948 C C . LEU B 1 164 ? -5.262 -16.876 35.193 1.00 11.20 164 LEU B C 1
ATOM 2949 O O . LEU B 1 164 ? -6.255 -16.228 35.554 1.00 13.41 164 LEU B O 1
ATOM 2954 N N . ASP B 1 165 ? -4.026 -16.620 35.602 1.00 11.16 165 ASP B N 1
ATOM 2955 C CA . ASP B 1 165 ? -3.744 -15.637 36.652 1.00 10.26 165 ASP B CA 1
ATOM 2956 C C . ASP B 1 165 ? -3.627 -14.305 35.965 1.00 9.60 165 ASP B C 1
ATOM 2957 O O . ASP B 1 165 ? -2.581 -13.673 35.974 1.00 10.33 165 ASP B O 1
ATOM 2962 N N . ILE B 1 166 ? -4.744 -13.933 35.359 1.00 7.79 166 ILE B N 1
ATOM 2963 C CA . ILE B 1 166 ? -4.911 -12.701 34.631 1.00 7.66 166 ILE B CA 1
ATOM 2964 C C . ILE B 1 166 ? -6.283 -12.125 34.947 1.00 7.91 166 ILE B C 1
ATOM 2965 O O . ILE B 1 166 ? -7.185 -12.800 35.425 1.00 7.09 166 ILE B O 1
ATOM 2970 N N . LYS B 1 167 ? -6.393 -10.839 34.695 1.00 5.92 167 LYS B N 1
ATOM 2971 C CA . LYS B 1 167 ? -7.617 -10.080 34.832 1.00 7.33 167 LYS B CA 1
ATOM 2972 C C . LYS B 1 167 ? -7.730 -9.148 33.635 1.00 6.63 167 LYS B C 1
ATOM 2973 O O . LYS B 1 167 ? -6.824 -8.369 33.356 1.00 7.05 167 LYS B O 1
ATOM 2979 N N . TRP B 1 168 ? -8.856 -9.220 32.951 1.00 8.16 168 TRP B N 1
ATOM 2980 C CA . TRP B 1 168 ? -9.180 -8.309 31.869 1.00 8.44 168 TRP B CA 1
ATOM 2981 C C . TRP B 1 168 ? -10.085 -7.173 32.368 1.00 10.32 168 TRP B C 1
ATOM 2982 O O . TRP B 1 168 ? -10.740 -7.299 33.398 1.00 11.23 168 TRP B O 1
ATOM 2993 N N . GLU B 1 169 ? -10.138 -6.066 31.625 1.00 11.62 169 GLU B N 1
ATOM 2994 C CA . GLU B 1 169 ? -11.116 -5.006 31.938 1.00 12.68 169 GLU B CA 1
ATOM 2995 C C . GLU B 1 169 ? -12.483 -5.351 31.416 1.00 12.83 169 GLU B C 1
ATOM 2996 O O . GLU B 1 169 ? -12.595 -5.933 30.360 1.00 13.51 169 GLU B O 1
ATOM 3002 N N . ASN B 1 170 ? -13.522 -5.007 32.185 1.00 12.44 170 ASN B N 1
ATOM 3003 C CA . ASN B 1 170 ? -14.881 -4.889 31.666 1.00 12.80 170 ASN B CA 1
ATOM 3004 C C . ASN B 1 170 ? -15.276 -5.972 30.669 1.00 12.49 170 ASN B C 1
ATOM 3005 O O . ASN B 1 170 ? -15.713 -5.653 29.568 1.00 12.25 170 ASN B O 1
ATOM 3010 N N . LEU B 1 171 ? -15.118 -7.240 31.057 1.00 12.15 171 LEU B N 1
ATOM 3011 C CA . LEU B 1 171 ? -15.304 -8.394 30.155 1.00 12.39 171 LEU B CA 1
ATOM 3012 C C . LEU B 1 171 ? -16.671 -8.411 29.501 1.00 12.35 171 LEU B C 1
ATOM 3013 O O . LEU B 1 171 ? -16.848 -8.904 28.380 1.00 12.08 171 LEU B O 1
ATOM 3018 N N . GLU B 1 172 ? -17.644 -7.880 30.224 1.00 12.45 172 GLU B N 1
ATOM 3019 C CA . GLU B 1 172 ? -18.996 -7.733 29.733 1.00 12.78 172 GLU B CA 1
ATOM 3020 C C . GLU B 1 172 ? -19.069 -7.022 28.387 1.00 11.60 172 GLU B C 1
ATOM 3021 O O . GLU B 1 172 ? -19.924 -7.322 27.561 1.00 12.51 172 GLU B O 1
ATOM 3027 N N . GLU B 1 173 ? -18.162 -6.076 28.164 1.00 10.02 173 GLU B N 1
ATOM 3028 C CA . GLU B 1 173 ? -18.183 -5.252 26.954 1.00 9.74 173 GLU B CA 1
ATOM 3029 C C . GLU B 1 173 ? -17.088 -5.620 25.955 1.00 8.13 173 GLU B C 1
ATOM 3030 O O . GLU B 1 173 ? -16.887 -4.926 24.962 1.00 7.38 173 GLU B O 1
ATOM 3036 N N . ALA B 1 174 ? -16.371 -6.702 26.215 1.00 6.37 174 ALA B N 1
ATOM 3037 C CA . ALA B 1 174 ? -15.289 -7.123 25.339 1.00 6.06 174 ALA B CA 1
ATOM 3038 C C . ALA B 1 174 ? -15.827 -7.562 23.985 1.00 5.56 174 ALA B C 1
ATOM 3039 O O . ALA B 1 174 ? -16.891 -8.201 23.888 1.00 6.08 174 ALA B O 1
ATOM 3041 N N . GLU B 1 175 ? -15.088 -7.190 22.949 1.00 4.66 175 GLU B N 1
ATOM 3042 C CA . GLU B 1 175 ? -15.377 -7.545 21.569 1.00 5.34 175 GLU B CA 1
ATOM 3043 C C . GLU B 1 175 ? -14.356 -8.604 21.156 1.00 5.10 175 GLU B C 1
ATOM 3044 O O . GLU B 1 175 ? -13.166 -8.313 20.930 1.00 4.36 175 GLU B O 1
ATOM 3050 N N . VAL B 1 176 ? -14.822 -9.844 21.133 1.00 6.03 176 VAL B N 1
ATOM 3051 C CA . VAL B 1 176 ? -13.972 -11.022 20.965 1.00 6.24 176 VAL B CA 1
ATOM 3052 C C . VAL B 1 176 ? -14.425 -11.788 19.724 1.00 7.05 176 VAL B C 1
ATOM 3053 O O . VAL B 1 176 ? -15.623 -11.944 19.498 1.00 7.80 176 VAL B O 1
ATOM 3057 N N . SER B 1 177 ? -13.475 -12.268 18.928 1.00 6.57 177 SER B N 1
ATOM 3058 C CA . SER B 1 177 ? -13.815 -13.064 17.748 1.00 7.12 177 SER B CA 1
ATOM 3059 C C . SER B 1 177 ? -14.362 -14.428 18.133 1.00 7.09 177 SER B C 1
ATOM 3060 O O . SER B 1 177 ? -14.062 -14.948 19.197 1.00 5.91 177 SER B O 1
ATOM 3063 N N . GLU B 1 178 ? -15.152 -15.023 17.241 1.00 8.58 178 GLU B N 1
ATOM 3064 C CA . GLU B 1 178 ? -15.640 -16.380 17.455 1.00 9.27 178 GLU B CA 1
ATOM 3065 C C . GLU B 1 178 ? -14.485 -17.364 17.677 1.00 8.33 178 GLU B C 1
ATOM 3066 O O . GLU B 1 178 ? -14.540 -18.215 18.565 1.00 7.86 178 GLU B O 1
ATOM 3072 N N . ALA B 1 179 ? -13.431 -17.232 16.881 1.00 8.22 179 ALA B N 1
ATOM 3073 C CA . ALA B 1 179 ? -12.273 -18.108 17.015 1.00 8.67 179 ALA B CA 1
ATOM 3074 C C . ALA B 1 179 ? -11.673 -17.976 18.403 1.00 7.31 179 ALA B C 1
ATOM 3075 O O . ALA B 1 179 ? -11.357 -18.969 19.040 1.00 8.23 179 ALA B O 1
ATOM 3077 N N . ASP B 1 180 ? -11.496 -16.746 18.882 1.00 7.25 180 ASP B N 1
ATOM 3078 C CA . ASP B 1 180 ? -10.905 -16.547 20.210 1.00 6.31 180 ASP B CA 1
ATOM 3079 C C . ASP B 1 180 ? -11.821 -17.051 21.317 1.00 6.68 180 ASP B C 1
ATOM 3080 O O . ASP B 1 180 ? -11.355 -17.559 22.326 1.00 7.04 180 ASP B O 1
ATOM 3085 N N . GLU B 1 181 ? -13.131 -16.980 21.118 1.00 6.98 181 GLU B N 1
ATOM 3086 C CA . GLU B 1 181 ? -14.061 -17.480 22.135 1.00 7.95 181 GLU B CA 1
ATOM 3087 C C . GLU B 1 181 ? -13.918 -18.988 22.328 1.00 7.40 181 GLU B C 1
ATOM 3088 O O . GLU B 1 181 ? -14.179 -19.508 23.412 1.00 7.02 181 GLU B O 1
ATOM 3094 N N . ASN B 1 182 ? -13.452 -19.674 21.289 1.00 8.05 182 ASN B N 1
ATOM 3095 C CA . ASN B 1 182 ? -13.398 -21.132 21.274 1.00 8.50 182 ASN B CA 1
ATOM 3096 C C . ASN B 1 182 ? -12.014 -21.784 21.391 1.00 8.16 182 ASN B C 1
ATOM 3097 O O . ASN B 1 182 ? -11.887 -22.997 21.258 1.00 8.04 182 ASN B O 1
ATOM 3102 N N . HIS B 1 183 ? -10.981 -21.015 21.691 1.00 7.51 183 HIS B N 1
ATOM 3103 C CA . HIS B 1 183 ? -9.688 -21.645 21.918 1.00 7.23 183 HIS B CA 1
ATOM 3104 C C . HIS B 1 183 ? -9.779 -22.581 23.135 1.00 8.14 183 HIS B C 1
ATOM 3105 O O . HIS B 1 183 ? -10.610 -22.373 24.028 1.00 6.37 183 HIS B O 1
ATOM 3112 N N . PRO B 1 184 ? -8.941 -23.613 23.172 1.00 7.97 184 PRO B N 1
ATOM 3113 C CA . PRO B 1 184 ? -9.014 -24.608 24.246 1.00 8.48 184 PRO B CA 1
ATOM 3114 C C . PRO B 1 184 ? -8.582 -24.031 25.594 1.00 8.85 184 PRO B C 1
ATOM 3115 O O . PRO B 1 184 ? -7.843 -23.040 25.649 1.00 8.42 184 PRO B O 1
ATOM 3119 N N . PHE B 1 185 ? -9.091 -24.661 26.665 1.00 8.63 185 PHE B N 1
ATOM 3120 C CA . PHE B 1 185 ? -8.678 -24.394 28.065 1.00 9.23 185 PHE B CA 1
ATOM 3121 C C . PHE B 1 185 ? -7.341 -25.034 28.420 1.00 10.43 185 PHE B C 1
ATOM 3122 O O . PHE B 1 185 ? -6.923 -26.011 27.787 1.00 10.34 185 PHE B O 1
ATOM 3130 N N . LEU B 1 186 ? -6.634 -24.363 29.353 1.00 10.27 186 LEU B N 1
ATOM 3131 C CA . LEU B 1 186 ? -5.217 -24.619 29.632 1.00 9.99 186 LEU B CA 1
ATOM 3132 C C . LEU B 1 186 ? -4.975 -26.116 29.809 1.00 9.93 186 LEU B C 1
ATOM 3133 O O . LEU B 1 186 ? -4.040 -26.695 29.273 1.00 11.23 186 LEU B O 1
ATOM 3138 N N . LYS B 1 187 ? -5.859 -26.768 30.533 1.00 10.58 187 LYS B N 1
ATOM 3139 C CA . LYS B 1 187 ? -5.679 -28.202 30.733 1.00 10.68 187 LYS B CA 1
ATOM 3140 C C . LYS B 1 187 ? -5.768 -29.080 29.457 1.00 11.02 187 LYS B C 1
ATOM 3141 O O . LYS B 1 187 ? -5.300 -30.225 29.449 1.00 11.03 187 LYS B O 1
ATOM 3147 N N . ASP B 1 188 ? -6.379 -28.551 28.402 1.00 11.14 188 ASP B N 1
ATOM 3148 C CA . ASP B 1 188 ? -6.375 -29.185 27.085 1.00 11.14 188 ASP B CA 1
ATOM 3149 C C . ASP B 1 188 ? -5.280 -28.755 26.095 1.00 11.70 188 ASP B C 1
ATOM 3150 O O . ASP B 1 188 ? -5.173 -29.351 25.010 1.00 12.23 188 ASP B O 1
ATOM 3155 N N . VAL B 1 189 ? -4.499 -27.729 26.455 1.00 10.90 189 VAL B N 1
ATOM 3156 C CA . VAL B 1 189 ? -3.366 -27.270 25.649 1.00 11.10 189 VAL B CA 1
ATOM 3157 C C . VAL B 1 189 ? -2.264 -28.323 25.775 1.00 11.69 189 VAL B C 1
ATOM 3158 O O . VAL B 1 189 ? -1.860 -28.653 26.901 1.00 12.43 189 VAL B O 1
ATOM 3162 N N . LYS B 1 190 ? -1.795 -28.858 24.641 1.00 12.11 190 LYS B N 1
ATOM 3163 C CA . LYS B 1 190 ? -0.507 -29.569 24.635 1.00 12.72 190 LYS B CA 1
ATOM 3164 C C . LYS B 1 190 ? 0.699 -28.606 24.789 1.00 11.39 190 LYS B C 1
ATOM 3165 O O . LYS B 1 190 ? 0.994 -27.826 23.867 1.00 11.56 190 LYS B O 1
ATOM 3171 N N . PRO B 1 191 ? 1.437 -28.673 25.906 1.00 10.85 191 PRO B N 1
ATOM 3172 C CA . PRO B 1 191 ? 2.608 -27.795 26.042 1.00 10.18 191 PRO B CA 1
ATOM 3173 C C . PRO B 1 191 ? 3.580 -27.970 24.885 1.00 10.95 191 PRO B C 1
ATOM 3174 O O . PRO B 1 191 ? 3.783 -29.084 24.423 1.00 9.91 191 PRO B O 1
ATOM 3178 N N . LEU B 1 192 ? 4.167 -26.863 24.434 1.00 9.86 192 LEU B N 1
ATOM 3179 C CA . LEU B 1 192 ? 5.085 -26.848 23.301 1.00 10.76 192 LEU B CA 1
ATOM 3180 C C . LEU B 1 192 ? 6.482 -27.245 23.739 1.00 11.17 192 LEU B C 1
ATOM 3181 O O . LEU B 1 192 ? 7.065 -26.676 24.655 1.00 11.81 192 LEU B O 1
ATOM 3186 N N . ARG B 1 193 ? 7.043 -28.231 23.052 1.00 12.12 193 ARG B N 1
ATOM 3187 C CA . ARG B 1 193 ? 8.385 -28.657 23.407 1.00 13.32 193 ARG B CA 1
ATOM 3188 C C . ARG B 1 193 ? 9.386 -27.671 22.831 1.00 14.36 193 ARG B C 1
ATOM 3189 O O . ARG B 1 193 ? 9.218 -27.187 21.714 1.00 14.19 193 ARG B O 1
ATOM 3197 N N . LYS B 1 194 ? 10.427 -27.382 23.602 1.00 16.28 194 LYS B N 1
ATOM 3198 C CA . LYS B 1 194 ? 11.439 -26.386 23.228 1.00 17.82 194 LYS B CA 1
ATOM 3199 C C . LYS B 1 194 ? 12.182 -26.763 21.958 1.00 18.38 194 LYS B C 1
ATOM 3200 O O . LYS B 1 194 ? 12.571 -25.909 21.169 1.00 18.18 194 LYS B O 1
ATOM 3206 N N . GLU B 1 195 ? 12.390 -28.064 21.799 1.00 19.15 195 GLU B N 1
ATOM 3207 C CA . GLU B 1 195 ? 13.070 -28.643 20.645 1.00 20.21 195 GLU B CA 1
ATOM 3208 C C . GLU B 1 195 ? 12.195 -28.617 19.393 1.00 20.59 195 GLU B C 1
ATOM 3209 O O . GLU B 1 195 ? 12.689 -28.798 18.282 1.00 21.04 195 GLU B O 1
ATOM 3215 N N . ASP B 1 196 ? 10.891 -28.436 19.586 1.00 20.85 196 ASP B N 1
ATOM 3216 C CA . ASP B 1 196 ? 9.947 -28.335 18.482 1.00 20.98 196 ASP B CA 1
ATOM 3217 C C . ASP B 1 196 ? 9.814 -26.892 17.985 1.00 21.08 196 ASP B C 1
ATOM 3218 O O . ASP B 1 196 ? 9.352 -26.676 16.859 1.00 21.09 196 ASP B O 1
ATOM 3223 N N . LEU B 1 197 ? 10.227 -25.920 18.810 1.00 21.00 197 LEU B N 1
ATOM 3224 C CA . LEU B 1 197 ? 10.137 -24.494 18.477 1.00 21.12 197 LEU B CA 1
ATOM 3225 C C . LEU B 1 197 ? 11.254 -24.073 17.514 1.00 21.28 197 LEU B C 1
ATOM 3226 O O . LEU B 1 197 ? 11.206 -22.985 16.918 1.00 21.24 197 LEU B O 1
#